Protein AF-A0A0E9N041-F1 (afdb_monomer)

Solvent-accessible surface area (backbone atoms only — not comparable to full-atom values): 20908 Å² total; per-residue (Å²): 133,87,80,78,76,76,79,79,63,70,48,53,26,46,12,67,36,67,54,81,51,30,37,60,26,16,31,49,17,35,56,52,17,44,73,86,64,83,81,37,75,40,21,46,28,44,43,38,31,22,65,88,54,48,63,71,38,22,52,50,15,24,31,75,69,68,44,85,40,62,37,36,38,38,32,21,16,36,26,40,37,37,83,97,43,74,51,65,85,62,62,40,39,31,40,35,40,45,26,23,86,55,76,30,65,46,79,42,73,48,81,57,34,78,99,30,32,33,60,42,16,31,53,48,23,54,54,59,74,68,47,88,48,51,94,86,22,18,35,44,40,37,29,21,24,52,67,31,26,51,77,78,43,77,68,40,68,46,50,56,45,47,22,49,52,16,24,49,78,51,44,95,66,64,58,58,40,39,32,35,23,21,22,34,50,96,72,35,58,50,68,27,33,20,30,39,60,89,49,74,26,56,31,12,36,28,34,35,41,35,10,64,62,36,40,60,49,72,42,60,46,54,58,55,42,77,47,88,64,81,44,35,29,60,36,43,58,61,35,33,35,36,19,36,73,83,33,45,26,47,62,52,51,42,59,73,64,63,74,79,63,77,47,88,82,42,34,70,72,44,30,38,29,36,74,71,57,64,91,88,54,81,94,52,63,46,26,40,39,37,42,36,24,68,40,70,40,82,89,74,28,21,38,30,38,68,50,50,80,58,38,63,71,39,54,32,23,48,36,42,78,55,90,67,69,76,70,50,55,62,46,52,53,52,45,52,56,75,43,63,96,40,52,79,43,37,36,44,33,46,31,24,49,61,56,38,30,96,63,53,76,44,97,58,50,63,69,58,55,53,48,62,71,54,57,89,55,39,44,40,31,39,24,23,66,29,36,30,34,51,40,66,79,41,68,38,56,29,30,67,30,28,41,42,34,40,34,23,45,95

Nearest PDB structures (foldseek):
  8ua6-assembly1_C  TM=6.025E-01  e=1.297E-08  Homo sapiens
  8s7e-assembly1_B  TM=6.551E-01  e=6.608E-08  Homo sapiens
  8s7d-assembly1_D  TM=5.930E-01  e=4.285E-07  Homo sapiens
  5ag3-assembly2_B  TM=3.623E-01  e=2.717E-04  Streptomyces hygroscopicus

Mean predicted aligned error: 4.43 Å

Radius of gyration: 20.75 Å; Cα contacts (8 Å, |Δi|>4): 1081; chains: 1; bounding box: 49×45×74 Å

Sequence (410 aa):
MNSSTVLTTARSGVGVTRSEDSFQAGADIARKAMAGATLSAETLFLLFATPHYKTDQLMAGIRSVTGDWPQFLGCTTVGMVSHGFIDYSGNVAGGAFISSDSKFFTLFSENSIRDREFDSGKSLARQLQEATTPPDAAVLLFYDSIKVTALEGQPELNLATPILEGIFAGLNHWPTMAGIGAWSDMNITNPCAVWAGESIRRHGLAAVTIGGPIRMDTIIMHGTRPIGGYHTITRADRNIVYEIDHQPALDIIHKIMGGTISWEEFPLLVTLGVNNGDKFGDFKEEDYASRLCFAIDREQKSLIMFETDLVEGTEVQLMRRNIDFAYIRPQVEKLLAKAAGRKPLLAFYIDCLGRVSGFSGLPEEESLEVARWLGDIPFFGIMSGVEIANVGEAAKALDWTGVLCLFSEA

InterPro domains:
  IPR013702 FIST domain, N-terminal [PF08495] (43-247)
  IPR013702 FIST domain, N-terminal [SM00897] (41-248)
  IPR019494 FIST, C-domain [PF10442] (249-390)
  IPR019494 FIST, C-domain [SM01204] (249-391)

Structure (mmCIF, N/CA/C/O backbone):
data_AF-A0A0E9N041-F1
#
_entry.id   AF-A0A0E9N041-F1
#
loop_
_atom_site.group_PDB
_atom_site.id
_atom_site.type_symbol
_atom_site.label_atom_id
_atom_site.label_alt_id
_atom_site.label_comp_id
_atom_site.label_asym_id
_atom_site.label_entity_id
_atom_site.label_seq_id
_atom_site.pdbx_PDB_ins_code
_atom_site.Cartn_x
_atom_site.Cartn_y
_atom_site.Cartn_z
_atom_site.occupancy
_atom_site.B_iso_or_equiv
_atom_site.auth_seq_id
_atom_site.auth_comp_id
_atom_site.auth_asym_id
_atom_site.auth_atom_id
_atom_site.pdbx_PDB_model_num
ATOM 1 N N . MET A 1 1 ? -2.440 -20.641 41.617 1.00 36.31 1 MET A N 1
ATOM 2 C CA . MET A 1 1 ? -2.918 -19.267 41.367 1.00 36.31 1 MET A CA 1
ATOM 3 C C . MET A 1 1 ? -3.392 -19.237 39.929 1.00 36.31 1 MET A C 1
ATOM 5 O O . MET A 1 1 ? -2.561 -19.259 39.033 1.00 36.31 1 MET A O 1
ATOM 9 N N . ASN A 1 2 ? -4.706 -19.334 39.716 1.00 34.53 2 ASN A N 1
ATOM 10 C CA . ASN A 1 2 ? -5.292 -19.217 38.384 1.00 34.53 2 ASN A CA 1
ATOM 11 C C . ASN A 1 2 ? -5.144 -17.762 37.946 1.00 34.53 2 ASN A C 1
ATOM 13 O O . ASN A 1 2 ? -5.832 -16.893 38.474 1.00 34.53 2 ASN A O 1
ATOM 17 N N . SER A 1 3 ? -4.218 -17.509 37.022 1.00 38.44 3 SER A N 1
ATOM 18 C CA . SER A 1 3 ? -4.229 -16.296 36.213 1.00 38.44 3 SER A CA 1
ATOM 19 C C . SER A 1 3 ? -5.525 -16.325 35.409 1.00 38.44 3 SER A C 1
ATOM 21 O O . SER A 1 3 ? -5.653 -17.090 34.455 1.00 38.44 3 SER A O 1
ATOM 23 N N . SER A 1 4 ? -6.530 -15.579 35.861 1.00 37.16 4 SER A N 1
ATOM 24 C CA . SER A 1 4 ? -7.685 -15.251 35.042 1.00 37.16 4 SER A CA 1
ATOM 25 C C . SER A 1 4 ? -7.172 -14.396 33.889 1.00 37.16 4 SER A C 1
ATOM 27 O O . SER A 1 4 ? -6.919 -13.204 34.065 1.00 37.16 4 SER A O 1
ATOM 29 N N . THR A 1 5 ? -6.955 -15.012 32.732 1.00 44.25 5 THR A N 1
ATOM 30 C CA . THR A 1 5 ? -6.706 -14.304 31.481 1.00 44.25 5 THR A CA 1
ATOM 31 C C . THR A 1 5 ? -7.932 -13.429 31.242 1.00 44.25 5 THR A C 1
ATOM 33 O O . THR A 1 5 ? -9.016 -13.934 30.953 1.00 44.25 5 THR A O 1
ATOM 36 N N . VAL A 1 6 ? -7.807 -12.123 31.481 1.00 46.12 6 VAL A N 1
ATOM 37 C CA . VAL A 1 6 ? -8.837 -11.164 31.083 1.00 46.12 6 VAL A CA 1
ATOM 38 C C . VAL A 1 6 ? -8.892 -11.260 29.564 1.00 46.12 6 VAL A C 1
ATOM 40 O O . VAL A 1 6 ? -7.924 -10.911 28.897 1.00 46.12 6 VAL A O 1
ATOM 43 N N . LEU A 1 7 ? -9.973 -11.828 29.031 1.00 55.84 7 LEU A N 1
ATOM 44 C CA . LEU A 1 7 ? -10.221 -11.884 27.594 1.00 55.84 7 LEU A CA 1
ATOM 45 C C . LEU A 1 7 ? -10.330 -10.440 27.096 1.00 55.84 7 LEU A C 1
ATOM 47 O O . LEU A 1 7 ? -11.337 -9.775 27.342 1.00 55.84 7 LEU A O 1
ATOM 51 N N . THR A 1 8 ? -9.279 -9.929 26.454 1.00 62.16 8 THR A N 1
ATOM 52 C CA . THR A 1 8 ? -9.340 -8.637 25.771 1.00 62.16 8 THR A CA 1
ATOM 53 C C . THR A 1 8 ? -10.384 -8.747 24.670 1.00 62.16 8 THR A C 1
ATOM 55 O O . THR A 1 8 ? -10.314 -9.648 23.841 1.00 62.16 8 THR A O 1
ATOM 58 N N . THR A 1 9 ? -11.383 -7.866 24.678 1.00 86.12 9 THR A N 1
ATOM 59 C CA . THR A 1 9 ? -12.423 -7.869 23.647 1.00 86.12 9 THR A CA 1
ATOM 60 C C . THR A 1 9 ? -12.074 -6.807 22.619 1.00 86.12 9 THR A C 1
ATOM 62 O O . THR A 1 9 ? -12.213 -5.619 22.903 1.00 86.12 9 THR A O 1
ATOM 65 N N . ALA A 1 10 ? -11.629 -7.216 21.430 1.00 93.38 10 ALA A N 1
ATOM 66 C CA . ALA A 1 10 ? -11.464 -6.292 20.322 1.00 93.38 10 ALA A CA 1
ATOM 67 C C . ALA A 1 10 ? -12.689 -6.322 19.404 1.00 93.38 10 ALA A C 1
ATOM 69 O O . ALA A 1 10 ? -13.429 -7.310 19.289 1.00 93.38 10 ALA A O 1
ATOM 70 N N . ARG A 1 11 ? -12.939 -5.184 18.767 1.00 94.94 11 ARG A N 1
ATOM 71 C CA . ARG A 1 11 ? -14.059 -4.980 17.851 1.00 94.94 11 ARG A CA 1
ATOM 72 C C . ARG A 1 11 ? -13.582 -4.235 16.629 1.00 94.94 11 ARG A C 1
ATOM 74 O O . ARG A 1 11 ? -12.689 -3.397 16.710 1.00 94.94 11 ARG A O 1
ATOM 81 N N . SER A 1 12 ? -14.235 -4.514 15.522 1.00 96.94 12 SER A N 1
ATOM 82 C CA . SER A 1 12 ? -13.952 -3.901 14.240 1.00 96.94 12 SER A CA 1
ATOM 83 C C . SER A 1 12 ? -15.227 -3.821 13.421 1.00 96.94 12 SER A C 1
ATOM 85 O O . SER A 1 12 ? -16.197 -4.541 13.669 1.00 96.94 12 SER A O 1
ATOM 87 N N . GLY A 1 13 ? -15.215 -2.937 12.437 1.00 97.38 13 GLY A N 1
ATOM 88 C CA . GLY A 1 13 ? -16.324 -2.777 11.515 1.00 97.38 13 GLY A CA 1
ATOM 89 C C . GLY A 1 13 ? -15.949 -1.866 10.362 1.00 97.38 13 GLY A C 1
ATOM 90 O O . GLY A 1 13 ? -15.032 -1.054 10.484 1.00 97.38 13 GLY A O 1
ATOM 91 N N . VAL A 1 14 ? -16.651 -2.029 9.242 1.00 98.38 14 VAL A N 1
ATOM 92 C CA . VAL A 1 14 ? -16.357 -1.375 7.962 1.00 98.38 14 VAL A CA 1
ATOM 93 C C . VAL A 1 14 ? -17.534 -0.508 7.535 1.00 98.38 14 VAL A C 1
ATOM 95 O O . VAL A 1 14 ? -18.687 -0.930 7.599 1.00 98.38 14 VAL A O 1
ATOM 98 N N . GLY A 1 15 ? -17.242 0.699 7.059 1.00 98.00 15 GLY A N 1
ATOM 99 C CA . GLY A 1 15 ? -18.232 1.607 6.498 1.00 98.00 15 GLY A CA 1
ATOM 100 C C . GLY A 1 15 ? -17.743 2.209 5.191 1.00 98.00 15 GLY A C 1
ATOM 101 O O . GLY A 1 15 ? -16.621 2.696 5.115 1.00 98.00 15 GLY A O 1
ATOM 102 N N . VAL A 1 16 ? -18.602 2.206 4.173 1.00 97.50 16 VAL A N 1
ATOM 103 C CA . VAL A 1 16 ? -18.349 2.837 2.868 1.00 97.50 16 VAL A CA 1
ATOM 104 C C . VAL A 1 16 ? -19.561 3.654 2.434 1.00 97.50 16 VAL A C 1
ATOM 106 O O . VAL A 1 16 ? -20.711 3.316 2.752 1.00 97.50 16 VAL A O 1
ATOM 109 N N . THR A 1 17 ? -19.333 4.750 1.718 1.00 96.94 17 THR A N 1
ATOM 110 C CA . THR A 1 17 ? -20.391 5.651 1.259 1.00 96.94 17 THR A CA 1
ATOM 111 C C . THR A 1 17 ? -20.071 6.283 -0.091 1.00 96.94 17 THR A C 1
ATOM 113 O O . THR A 1 1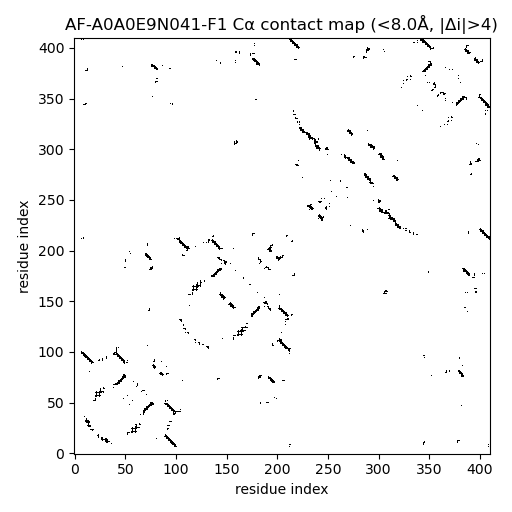7 ? -18.913 6.399 -0.478 1.00 96.94 17 THR A O 1
ATOM 116 N N . ARG A 1 18 ? -21.139 6.704 -0.774 1.00 96.38 18 ARG A N 1
ATOM 117 C CA . ARG A 1 18 ? -21.117 7.531 -1.990 1.00 96.38 18 ARG A CA 1
ATOM 118 C C . ARG A 1 18 ? -21.728 8.917 -1.756 1.00 96.38 18 ARG A C 1
ATOM 120 O O . ARG A 1 18 ? -22.070 9.618 -2.700 1.00 96.38 18 ARG A O 1
ATOM 127 N N . SER A 1 19 ? -21.969 9.280 -0.493 1.00 96.12 19 SER A N 1
ATOM 128 C CA . SER A 1 19 ? -22.522 10.592 -0.143 1.00 96.12 19 SER A CA 1
ATOM 129 C C . SER A 1 19 ? -21.559 11.686 -0.585 1.00 96.12 19 SER A C 1
ATOM 131 O O . SER A 1 19 ? -20.391 11.642 -0.220 1.00 96.12 19 SER A O 1
ATOM 133 N N . GLU A 1 20 ? -22.047 12.675 -1.324 1.00 95.06 20 GLU A N 1
ATOM 134 C CA . GLU A 1 20 ? -21.224 13.787 -1.816 1.00 95.06 20 GLU A CA 1
ATOM 135 C C . GLU A 1 20 ? -20.885 14.798 -0.711 1.00 95.06 20 GLU A C 1
ATOM 137 O O . GLU A 1 20 ? -19.814 15.402 -0.718 1.00 95.06 20 GLU A O 1
ATOM 142 N N . ASP A 1 21 ? -21.774 14.967 0.274 1.00 97.75 21 ASP A N 1
ATOM 143 C CA . ASP A 1 21 ? -21.504 15.828 1.424 1.00 97.75 21 ASP A CA 1
ATOM 144 C C . ASP A 1 21 ? -20.497 15.157 2.365 1.00 97.75 21 ASP A C 1
ATOM 146 O O . ASP A 1 21 ? -20.714 14.031 2.817 1.00 97.75 21 ASP A O 1
ATOM 150 N N . SER A 1 22 ? -19.396 15.853 2.665 1.00 98.25 22 SER A N 1
ATOM 151 C CA . SER A 1 22 ? -18.277 15.287 3.428 1.00 98.25 22 SER A CA 1
ATOM 152 C C . SER A 1 22 ? -18.641 14.987 4.882 1.00 98.25 22 SER A C 1
ATOM 154 O O . SER A 1 22 ? -18.220 13.965 5.417 1.00 98.25 22 SER A O 1
ATOM 156 N N . PHE A 1 23 ? -19.453 15.824 5.529 1.00 98.62 23 PHE A N 1
ATOM 157 C CA . PHE A 1 23 ? -19.867 15.571 6.908 1.00 98.62 23 PHE A CA 1
ATOM 158 C C . PHE A 1 23 ? -20.836 14.385 6.985 1.00 98.62 23 PHE A C 1
ATOM 160 O O . PHE A 1 23 ? -20.644 13.462 7.781 1.00 98.62 23 PHE A O 1
ATOM 167 N N . GLN A 1 24 ? -21.849 14.365 6.119 1.00 98.50 24 GLN A N 1
ATOM 168 C CA . GLN A 1 24 ? -22.803 13.266 6.031 1.00 98.50 24 GLN A CA 1
ATOM 169 C C . GLN A 1 24 ? -22.110 11.959 5.641 1.00 98.50 24 GLN A C 1
ATOM 171 O O . GLN A 1 24 ? -22.419 10.918 6.219 1.00 98.50 24 GLN A O 1
ATOM 176 N N . ALA A 1 25 ? -21.135 12.010 4.730 1.00 98.31 25 ALA A N 1
ATOM 177 C CA . ALA A 1 25 ? -20.320 10.860 4.373 1.00 98.31 25 ALA A CA 1
ATOM 178 C C . ALA A 1 25 ? -19.606 10.282 5.602 1.00 98.31 25 ALA A C 1
ATOM 180 O O . ALA A 1 25 ? -19.707 9.082 5.852 1.00 98.31 25 ALA A O 1
ATOM 181 N N . GLY A 1 26 ? -18.975 11.129 6.420 1.00 98.50 26 GLY A N 1
ATOM 182 C CA . GLY A 1 26 ? -18.342 10.707 7.670 1.00 98.50 26 GLY A CA 1
ATOM 183 C C . GLY A 1 26 ? -19.328 10.044 8.636 1.00 98.50 26 GLY A C 1
ATOM 184 O O . GLY A 1 26 ? -19.066 8.962 9.165 1.00 98.50 26 GLY A O 1
ATOM 185 N N . ALA A 1 27 ? -20.505 10.646 8.819 1.00 98.38 27 ALA A N 1
ATOM 186 C CA . ALA A 1 27 ? -21.542 10.090 9.683 1.00 98.38 27 ALA A CA 1
ATOM 187 C C . ALA A 1 27 ? -22.088 8.747 9.157 1.00 98.38 27 ALA A C 1
ATOM 189 O O . ALA A 1 27 ? -22.338 7.828 9.937 1.00 98.38 27 ALA A O 1
ATOM 190 N N . ASP A 1 28 ? -22.249 8.596 7.842 1.00 98.06 28 ASP A N 1
ATOM 191 C CA . ASP A 1 28 ? -22.705 7.352 7.214 1.00 98.06 28 ASP A CA 1
ATOM 192 C C . ASP A 1 28 ? -21.674 6.231 7.334 1.00 98.06 28 ASP A C 1
ATOM 194 O O . ASP A 1 28 ? -22.046 5.095 7.640 1.00 98.06 28 ASP A O 1
ATOM 198 N N . ILE A 1 29 ? -20.392 6.548 7.129 1.00 98.19 29 ILE A N 1
ATOM 199 C CA . ILE A 1 29 ? -19.277 5.619 7.339 1.00 98.19 29 ILE A CA 1
ATOM 200 C C . ILE A 1 29 ? -19.317 5.105 8.775 1.00 98.19 29 ILE A C 1
ATOM 202 O O . ILE A 1 29 ? -19.350 3.894 8.986 1.00 98.19 29 ILE A O 1
ATOM 206 N N . ALA A 1 30 ? -19.401 6.003 9.757 1.00 98.00 30 ALA A N 1
ATOM 207 C CA . ALA A 1 30 ? -19.446 5.619 11.160 1.00 98.00 30 ALA A CA 1
ATOM 208 C C . ALA A 1 30 ? -20.683 4.778 11.503 1.00 98.00 30 ALA A C 1
ATOM 210 O O . ALA A 1 30 ? -20.542 3.728 12.119 1.00 98.00 30 ALA A O 1
ATOM 211 N N . ARG A 1 31 ? -21.894 5.164 11.076 1.00 97.31 31 ARG A N 1
ATOM 212 C CA . ARG A 1 31 ? -23.116 4.379 11.357 1.00 97.31 31 ARG A CA 1
ATOM 213 C C . ARG A 1 31 ? -23.031 2.958 10.801 1.00 97.31 31 ARG A C 1
ATOM 215 O O . ARG A 1 31 ? -23.412 2.017 11.496 1.00 97.31 31 ARG A O 1
ATOM 222 N N . LYS A 1 32 ? -22.527 2.810 9.571 1.00 97.00 32 LYS A N 1
ATOM 223 C CA . LYS A 1 32 ? -22.344 1.507 8.916 1.00 97.00 32 LYS A CA 1
ATOM 224 C C . LYS A 1 32 ? -21.262 0.679 9.602 1.00 97.00 32 LYS A C 1
ATOM 226 O O . LYS A 1 32 ? -21.523 -0.472 9.928 1.00 97.00 32 LYS A O 1
ATOM 231 N N . ALA A 1 33 ? -20.101 1.279 9.870 1.00 96.75 33 ALA A N 1
ATOM 232 C CA . ALA A 1 33 ? -18.981 0.596 10.506 1.00 96.75 33 ALA A CA 1
ATOM 233 C C . ALA A 1 33 ? -19.340 0.122 11.911 1.00 96.75 33 ALA A C 1
ATOM 235 O O . ALA A 1 33 ? -19.103 -1.029 12.255 1.00 96.75 33 ALA A O 1
ATOM 236 N N . MET A 1 34 ? -19.936 0.999 12.716 1.00 93.94 34 MET A N 1
ATOM 237 C CA . MET A 1 34 ? -20.230 0.720 14.113 1.00 93.94 34 MET A CA 1
ATOM 238 C C . MET A 1 34 ? -21.212 -0.434 14.280 1.00 93.94 34 MET A C 1
ATOM 240 O O . MET A 1 34 ? -21.002 -1.255 15.164 1.00 93.94 34 MET A O 1
ATOM 244 N N . ALA A 1 35 ? -22.289 -0.488 13.488 1.00 86.06 35 ALA A N 1
ATOM 245 C CA . ALA A 1 35 ? -23.328 -1.522 13.591 1.00 86.06 35 ALA A CA 1
ATOM 246 C C . ALA A 1 35 ? -23.791 -1.815 15.046 1.00 86.06 35 ALA A C 1
ATOM 248 O O . ALA A 1 35 ? -24.118 -2.947 15.396 1.00 86.06 35 ALA A O 1
ATOM 249 N N . GLY A 1 36 ? -23.806 -0.792 15.913 1.00 78.00 36 GLY A N 1
ATOM 250 C CA . GLY A 1 36 ? -24.158 -0.911 17.337 1.00 78.00 36 GLY A CA 1
ATOM 251 C C . GLY A 1 36 ? -23.003 -1.246 18.296 1.00 78.00 36 GLY A C 1
ATOM 252 O O . GLY A 1 36 ? -23.242 -1.420 19.489 1.00 78.00 36 GLY A O 1
ATOM 253 N N . ALA A 1 37 ? -21.759 -1.316 17.820 1.00 86.12 37 ALA A N 1
ATOM 254 C CA . ALA A 1 37 ? -20.576 -1.485 18.655 1.00 86.12 37 ALA A CA 1
ATOM 255 C C . ALA A 1 37 ? -20.403 -0.317 19.641 1.00 86.12 37 ALA A C 1
ATOM 257 O O . ALA A 1 37 ? -20.797 0.818 19.388 1.00 86.12 37 ALA A O 1
ATOM 258 N N . THR A 1 38 ? -19.765 -0.590 20.775 1.00 86.38 38 THR A N 1
ATOM 259 C CA . THR A 1 38 ? -19.253 0.450 21.681 1.00 86.38 38 THR A CA 1
ATOM 260 C C . THR A 1 38 ? -17.746 0.542 21.511 1.00 86.38 38 THR A C 1
ATOM 262 O O . THR A 1 38 ? -17.086 -0.502 21.475 1.00 86.38 38 THR A O 1
ATOM 265 N N . LEU A 1 39 ? -17.228 1.764 21.412 1.00 91.62 39 LEU A N 1
ATOM 266 C CA . LEU A 1 39 ? -15.798 2.044 21.308 1.00 91.62 39 LEU A CA 1
ATOM 267 C C . LEU A 1 39 ? -15.169 2.258 22.681 1.00 91.62 39 LEU A C 1
ATOM 269 O O . LEU A 1 39 ? -15.835 2.703 23.618 1.00 91.62 39 LEU A O 1
ATOM 273 N N . SER A 1 40 ? -13.873 1.994 22.759 1.00 91.50 40 SER A N 1
ATOM 274 C CA . SER A 1 40 ? -12.991 2.413 23.843 1.00 91.50 40 SER A CA 1
ATOM 275 C C . SER A 1 40 ? -12.158 3.638 23.433 1.00 91.50 40 SER A C 1
ATOM 277 O O . SER A 1 40 ? -12.138 4.039 22.265 1.00 91.50 40 SER A O 1
ATOM 279 N N . ALA A 1 41 ? -11.404 4.191 24.386 1.00 90.75 41 ALA A N 1
ATOM 280 C CA . ALA A 1 41 ? -10.409 5.230 24.116 1.00 90.75 41 ALA A CA 1
ATOM 281 C C . ALA A 1 41 ? -9.264 4.766 23.197 1.00 90.75 41 ALA A C 1
ATOM 283 O O . ALA A 1 41 ? -8.626 5.580 22.538 1.00 90.75 41 ALA A O 1
ATOM 284 N N . GLU A 1 42 ? -9.024 3.459 23.128 1.00 95.38 42 GLU A N 1
ATOM 285 C CA . GLU A 1 42 ? -8.031 2.852 22.248 1.00 95.38 42 GLU A CA 1
ATOM 286 C C . GLU A 1 42 ? -8.740 2.399 20.968 1.00 95.38 42 GLU A C 1
ATOM 288 O O . GLU A 1 42 ? -9.013 1.215 20.762 1.00 95.38 42 GLU A O 1
ATOM 293 N N . THR A 1 43 ? -9.083 3.376 20.124 1.00 97.56 43 THR A N 1
ATOM 294 C CA . THR A 1 43 ? -9.723 3.154 18.822 1.00 97.56 43 THR A CA 1
ATOM 295 C C . THR A 1 43 ? -8.901 3.782 17.699 1.00 97.56 43 THR A C 1
ATOM 297 O O . THR A 1 43 ? -8.721 4.999 17.656 1.00 97.56 43 THR A O 1
ATOM 300 N N . LEU A 1 44 ? -8.453 2.951 16.757 1.00 98.44 44 LEU A N 1
ATOM 301 C CA . LEU A 1 44 ? -7.837 3.374 15.499 1.00 98.44 44 LEU A CA 1
ATOM 302 C C . LEU A 1 44 ? -8.886 3.312 14.388 1.00 98.44 44 LEU A C 1
ATOM 304 O O . LEU A 1 44 ? -9.532 2.280 14.217 1.00 98.44 44 LEU A O 1
ATOM 308 N N . PHE A 1 45 ? -9.027 4.386 13.615 1.00 98.56 45 PHE A N 1
ATOM 309 C CA . PHE A 1 45 ? -9.886 4.441 12.435 1.00 98.56 45 PHE A CA 1
ATOM 310 C C . PHE A 1 45 ? -9.030 4.621 11.180 1.00 98.56 45 PHE A C 1
ATOM 312 O O . PHE A 1 45 ? -8.428 5.675 10.967 1.00 98.56 45 PHE A O 1
ATOM 319 N N . LEU A 1 46 ? -8.992 3.591 10.340 1.00 98.75 46 LEU A N 1
ATOM 320 C CA . LEU A 1 46 ? -8.403 3.643 9.009 1.00 98.75 46 LEU A CA 1
ATOM 321 C C . LEU A 1 46 ? -9.422 4.301 8.076 1.00 98.75 46 LEU A C 1
ATOM 323 O O . LEU A 1 46 ? -10.446 3.694 7.783 1.00 98.75 46 LEU A O 1
ATOM 327 N N . LEU A 1 47 ? -9.187 5.548 7.671 1.00 98.69 47 LEU A N 1
ATOM 328 C CA . LEU A 1 47 ? -10.124 6.366 6.892 1.00 98.69 47 LEU A CA 1
ATOM 329 C C . LEU A 1 47 ? -9.518 6.694 5.532 1.00 98.69 47 LEU A C 1
ATOM 331 O O . LEU A 1 47 ? -8.401 7.178 5.482 1.00 98.69 47 LEU A O 1
ATOM 335 N N . PHE A 1 48 ? -10.254 6.509 4.444 1.00 98.62 48 PHE A N 1
ATOM 336 C CA . PHE A 1 48 ? -9.798 6.795 3.085 1.00 98.62 48 PHE A CA 1
ATOM 337 C C . PHE A 1 48 ? -10.887 7.517 2.303 1.00 98.62 48 PHE A C 1
ATOM 339 O O . PHE A 1 48 ? -12.081 7.323 2.551 1.00 98.62 48 PHE A O 1
ATOM 346 N N . ALA A 1 49 ? -10.474 8.378 1.379 1.00 97.94 49 ALA A N 1
ATOM 347 C CA . ALA A 1 49 ? -11.402 9.171 0.590 1.00 97.94 49 ALA A CA 1
ATOM 348 C C . ALA A 1 49 ? -10.798 9.594 -0.748 1.00 97.94 49 ALA A C 1
ATOM 350 O O . ALA A 1 49 ? -9.597 9.859 -0.843 1.00 97.94 49 ALA A O 1
ATOM 351 N N . THR A 1 50 ? -11.655 9.721 -1.757 1.00 96.88 50 THR A N 1
ATOM 352 C CA . THR A 1 50 ? -11.308 10.367 -3.026 1.00 96.88 50 THR A CA 1
ATOM 353 C C . THR A 1 50 ? -11.040 11.867 -2.850 1.00 96.88 50 THR A C 1
ATOM 355 O O . THR A 1 50 ? -11.572 12.474 -1.915 1.00 96.88 50 THR A O 1
ATOM 358 N N . PRO A 1 51 ? -10.269 12.509 -3.752 1.00 93.56 51 PRO A N 1
ATOM 359 C CA . PRO A 1 51 ? -9.786 13.889 -3.582 1.00 93.56 51 PRO A CA 1
ATOM 360 C C . PRO A 1 51 ? -10.848 14.973 -3.325 1.00 93.56 51 PRO A C 1
ATOM 362 O O . PRO A 1 51 ? -10.526 16.035 -2.802 1.00 93.56 51 PRO A O 1
ATOM 365 N N . HIS A 1 52 ? -12.110 14.740 -3.694 1.00 90.81 52 HIS A N 1
ATOM 366 C CA . HIS A 1 52 ? -13.189 15.726 -3.562 1.00 90.81 52 HIS A CA 1
ATOM 367 C C . HIS A 1 52 ? -13.686 15.937 -2.126 1.00 90.81 52 HIS A C 1
ATOM 369 O O . HIS A 1 52 ? -14.355 16.936 -1.847 1.00 90.81 52 HIS A O 1
ATOM 375 N N . TYR A 1 53 ? -13.376 15.019 -1.210 1.00 96.25 53 TYR A N 1
ATOM 376 C CA . TYR A 1 53 ? -13.815 15.130 0.172 1.00 96.25 53 TYR A CA 1
ATOM 377 C C . TYR A 1 53 ? -12.969 16.109 0.980 1.00 96.25 53 TYR A C 1
ATOM 379 O O . TYR A 1 53 ? -11.743 16.148 0.894 1.00 96.25 53 TYR A O 1
ATOM 387 N N . LYS A 1 54 ? -13.639 16.845 1.866 1.00 96.81 54 LYS A N 1
ATOM 388 C CA . LYS A 1 54 ? -12.987 17.604 2.932 1.00 96.81 54 LYS A CA 1
ATOM 389 C C . LYS A 1 54 ? -12.751 16.674 4.118 1.00 96.81 54 LYS A C 1
ATOM 391 O O . LYS A 1 54 ? -13.689 16.329 4.839 1.00 96.81 54 LYS A O 1
ATOM 396 N N . THR A 1 55 ? -11.510 16.225 4.296 1.00 97.06 55 THR A N 1
ATOM 397 C CA . THR A 1 55 ? -11.158 15.210 5.303 1.00 97.06 55 THR A CA 1
ATOM 398 C C . THR A 1 55 ? -11.481 15.644 6.735 1.00 97.06 55 THR A C 1
ATOM 400 O O . THR A 1 55 ? -11.940 14.829 7.530 1.00 97.06 55 THR A O 1
ATOM 403 N N . ASP A 1 56 ? -11.325 16.925 7.065 1.00 97.88 56 ASP A N 1
ATOM 404 C CA . ASP A 1 56 ? -11.726 17.492 8.358 1.00 97.88 56 ASP A CA 1
ATOM 405 C C . ASP A 1 56 ? -13.234 17.329 8.616 1.00 97.88 56 ASP A C 1
ATOM 407 O O . ASP A 1 56 ? -13.650 16.952 9.713 1.00 97.88 56 ASP A O 1
ATOM 411 N N . GLN A 1 57 ? -14.061 17.524 7.585 1.00 98.31 57 GLN A N 1
ATOM 412 C CA . GLN A 1 57 ? -15.506 17.315 7.670 1.00 98.31 57 GLN A CA 1
ATOM 413 C C . GLN A 1 57 ? -15.877 15.831 7.750 1.00 98.31 57 GLN A C 1
ATOM 415 O O . GLN A 1 57 ? -16.785 15.490 8.507 1.00 98.31 57 GLN A O 1
ATOM 420 N N . LEU A 1 58 ? -15.163 14.945 7.043 1.00 98.12 58 LEU A N 1
ATOM 421 C CA . LEU A 1 58 ? -15.322 13.492 7.195 1.00 98.12 58 LEU A CA 1
ATOM 422 C C . LEU A 1 58 ? -15.044 13.055 8.640 1.00 98.12 58 LEU A C 1
ATOM 424 O O . LEU A 1 58 ? -15.861 12.362 9.246 1.00 98.12 58 LEU A O 1
ATOM 428 N N . MET A 1 59 ? -13.920 13.496 9.214 1.00 98.50 59 MET A N 1
ATOM 429 C CA . MET A 1 59 ? -13.550 13.194 10.601 1.00 98.50 59 MET A CA 1
ATOM 430 C C . MET A 1 59 ? -14.586 13.741 11.592 1.00 98.50 59 MET A C 1
ATOM 432 O O . MET A 1 59 ? -14.992 13.027 12.510 1.00 98.50 59 MET A O 1
ATOM 436 N N . ALA A 1 60 ? -15.071 14.971 11.386 1.00 98.44 60 ALA A N 1
ATOM 437 C CA . ALA A 1 60 ? -16.138 15.556 12.201 1.00 98.44 60 ALA A CA 1
ATOM 438 C C . ALA A 1 60 ? -17.455 14.766 12.091 1.00 98.44 60 ALA A C 1
ATOM 440 O O . ALA A 1 60 ? -18.123 14.524 13.098 1.00 98.44 60 ALA A O 1
ATOM 441 N N . GLY A 1 61 ? -17.805 14.313 10.885 1.00 98.44 61 GLY A N 1
ATOM 442 C CA . GLY A 1 61 ? -18.956 13.451 10.637 1.00 98.44 61 GLY A CA 1
ATOM 443 C C . GLY A 1 61 ? -18.857 12.125 11.389 1.00 98.44 61 GLY A C 1
ATOM 444 O O . GLY A 1 61 ? -19.816 11.720 12.045 1.00 98.44 61 GLY A O 1
ATOM 445 N N . ILE A 1 62 ? -17.684 11.485 11.373 1.00 98.31 62 ILE A N 1
ATOM 446 C CA . ILE A 1 62 ? -17.428 10.252 12.131 1.00 98.31 62 ILE A CA 1
ATOM 447 C C . ILE A 1 62 ? -17.588 10.507 13.633 1.00 98.31 62 ILE A C 1
ATOM 449 O O . ILE A 1 62 ? -18.377 9.824 14.290 1.00 98.31 62 ILE A O 1
ATOM 453 N N . ARG A 1 63 ? -16.927 11.546 14.159 1.00 97.56 63 ARG A N 1
ATOM 454 C CA . ARG A 1 63 ? -16.992 11.926 15.580 1.00 97.56 63 ARG A CA 1
ATOM 455 C C . ARG A 1 63 ? -18.410 12.250 16.051 1.00 97.56 63 ARG A C 1
ATOM 457 O O . ARG A 1 63 ? -18.746 11.951 17.193 1.00 97.56 63 ARG A O 1
ATOM 464 N N . SER A 1 64 ? -19.281 12.759 15.174 1.00 97.75 64 SER A N 1
ATOM 465 C CA . SER A 1 64 ? -20.698 12.990 15.503 1.00 97.75 64 SER A CA 1
ATOM 466 C C . SER A 1 64 ? -21.467 11.712 15.880 1.00 97.75 64 SER A C 1
ATOM 468 O O . SER A 1 64 ? -22.499 11.788 16.545 1.00 97.75 64 SER A O 1
ATOM 470 N N . VAL A 1 65 ? -20.965 10.540 15.473 1.00 96.81 65 VAL A N 1
ATOM 471 C CA . VAL A 1 65 ? -21.548 9.220 15.756 1.00 96.81 65 VAL A CA 1
ATOM 472 C C . VAL A 1 65 ? -20.741 8.468 16.818 1.00 96.81 65 VAL A C 1
ATOM 474 O O . VAL A 1 65 ? -21.321 7.774 17.649 1.00 96.81 65 VAL A O 1
ATOM 477 N N . THR A 1 66 ? -19.413 8.590 16.798 1.00 95.44 66 THR A N 1
ATOM 478 C CA . THR A 1 66 ? -18.499 7.794 17.636 1.00 95.44 66 THR A CA 1
ATOM 479 C C . THR A 1 66 ? -18.055 8.485 18.924 1.00 95.44 66 THR A C 1
ATOM 481 O O . THR A 1 66 ? -17.461 7.837 19.787 1.00 95.44 66 THR A O 1
ATOM 484 N N . GLY A 1 67 ? -18.285 9.795 19.046 1.00 94.38 67 GLY A N 1
ATOM 485 C CA . GLY A 1 67 ? -17.546 10.651 19.974 1.00 94.38 67 GLY A CA 1
ATOM 486 C C . GLY A 1 67 ? -16.087 10.844 19.539 1.00 94.38 67 GLY A C 1
ATOM 487 O O . GLY A 1 67 ? -15.677 10.378 18.472 1.00 94.38 67 GLY A O 1
ATOM 488 N N . ASP A 1 68 ? -15.296 11.500 20.389 1.00 93.19 68 ASP A N 1
ATOM 489 C CA . ASP A 1 68 ? -13.910 11.908 20.094 1.00 93.19 68 ASP A CA 1
ATOM 490 C C . ASP A 1 68 ? -12.857 10.805 20.308 1.00 93.19 68 ASP A C 1
ATOM 492 O O . ASP A 1 68 ? -11.659 11.063 20.221 1.00 93.19 68 ASP A O 1
ATOM 496 N N . TRP A 1 69 ? -13.281 9.571 20.590 1.00 90.00 69 TRP A N 1
ATOM 497 C CA . TRP A 1 69 ? -12.374 8.453 20.862 1.00 90.00 69 TRP A CA 1
ATOM 498 C C . TRP A 1 69 ? -11.477 8.031 19.691 1.00 90.00 69 TRP A C 1
ATOM 500 O O . TRP A 1 69 ? -10.319 7.698 19.946 1.00 90.00 69 TRP A O 1
ATOM 510 N N . PRO A 1 70 ? -11.951 7.991 18.428 1.00 95.44 70 PRO A N 1
ATOM 511 C CA . PRO A 1 70 ? -11.117 7.501 17.341 1.00 95.44 70 PRO A CA 1
ATOM 512 C C . PRO A 1 70 ? -9.944 8.432 17.029 1.00 95.44 70 PRO A C 1
ATOM 514 O O . PRO A 1 70 ? -10.121 9.635 16.817 1.00 95.44 70 PRO A O 1
ATOM 517 N N . GLN A 1 71 ? -8.759 7.842 16.893 1.00 98.00 71 GLN A N 1
ATOM 518 C CA . GLN A 1 71 ? -7.643 8.462 16.188 1.00 98.00 71 GLN A CA 1
ATOM 519 C C . GLN A 1 71 ? -7.609 7.965 14.745 1.00 98.00 71 GLN A C 1
ATOM 521 O O . GLN A 1 71 ? -7.828 6.782 14.483 1.00 98.00 71 GLN A O 1
ATOM 526 N N . PHE A 1 72 ? -7.334 8.864 13.803 1.00 98.50 72 PHE A N 1
ATOM 527 C CA . PHE A 1 72 ? -7.396 8.555 12.379 1.00 98.50 72 PHE A CA 1
ATOM 528 C C . PHE A 1 72 ? -6.017 8.248 11.804 1.00 98.50 72 PHE A C 1
ATOM 530 O O . PHE A 1 72 ? -5.044 8.924 12.125 1.00 98.50 72 PHE A O 1
ATOM 537 N N . LEU A 1 73 ? -5.953 7.280 10.900 1.00 98.75 73 LEU A N 1
ATOM 538 C CA . LEU A 1 73 ? -4.856 7.122 9.953 1.00 98.75 73 LEU A CA 1
ATOM 539 C C . LEU A 1 73 ? -5.458 6.942 8.564 1.00 98.75 73 LEU A C 1
ATOM 541 O O . LEU A 1 73 ? -6.467 6.255 8.412 1.00 98.75 73 LEU A O 1
ATOM 545 N N . GLY A 1 74 ? -4.847 7.528 7.545 1.00 98.50 74 GLY A N 1
ATOM 546 C CA . GLY A 1 74 ? -5.326 7.322 6.192 1.00 98.50 74 GLY A CA 1
ATOM 547 C C . GLY A 1 74 ? -4.704 8.221 5.155 1.00 98.50 74 GLY A C 1
ATOM 548 O O . GLY A 1 74 ? -3.770 8.971 5.438 1.00 98.50 74 GLY A O 1
ATOM 549 N N . CYS A 1 75 ? -5.216 8.116 3.938 1.00 98.44 75 CYS A N 1
ATOM 550 C CA . CYS A 1 75 ? -4.765 8.930 2.827 1.00 98.44 75 CYS A CA 1
ATOM 551 C C . CYS A 1 75 ? -5.801 9.001 1.703 1.00 98.44 75 CYS A C 1
ATOM 553 O O . CYS A 1 75 ? -6.820 8.301 1.704 1.00 98.44 75 CYS A O 1
ATOM 555 N N . THR A 1 76 ? -5.525 9.879 0.744 1.00 98.19 76 THR A N 1
ATOM 556 C CA . THR A 1 76 ? -6.239 9.939 -0.528 1.00 98.19 76 THR A CA 1
ATOM 557 C C . THR A 1 76 ? -6.120 8.611 -1.280 1.00 98.19 76 THR A C 1
ATOM 559 O O . THR A 1 76 ? -5.042 8.022 -1.353 1.00 98.19 76 THR A O 1
ATOM 562 N N . THR A 1 77 ? -7.232 8.157 -1.852 1.00 97.50 77 THR A N 1
ATOM 563 C CA . THR A 1 77 ? -7.305 6.969 -2.712 1.00 97.50 77 THR A CA 1
ATOM 564 C C . THR A 1 77 ? -8.159 7.265 -3.941 1.00 97.50 77 THR A C 1
ATOM 566 O O . THR A 1 77 ? -8.982 8.177 -3.911 1.00 97.50 77 THR A O 1
ATOM 569 N N . VAL A 1 78 ? -8.003 6.486 -5.011 1.00 95.12 78 VAL A N 1
ATOM 570 C CA . VAL A 1 78 ? -8.836 6.615 -6.221 1.00 95.12 78 VAL A CA 1
ATOM 571 C C . VAL A 1 78 ? -10.178 5.905 -6.075 1.00 95.12 78 VAL A C 1
ATOM 573 O O . VAL A 1 78 ? -11.170 6.288 -6.691 1.00 95.12 78 VAL A O 1
ATOM 576 N N . GLY A 1 79 ? -10.220 4.855 -5.262 1.00 95.50 79 GLY A N 1
ATOM 577 C CA . GLY A 1 79 ? -11.364 3.970 -5.190 1.00 95.50 79 GLY A CA 1
ATOM 578 C C . GLY A 1 79 ? -11.328 3.081 -3.967 1.00 95.50 79 GLY A C 1
ATOM 579 O O . GLY A 1 79 ? -10.347 3.043 -3.225 1.00 95.50 79 GLY A O 1
ATOM 580 N N . MET A 1 80 ? -12.431 2.378 -3.748 1.00 96.38 80 MET A N 1
ATOM 581 C CA . MET A 1 80 ? -12.587 1.473 -2.623 1.00 96.38 80 MET A CA 1
ATOM 582 C C . MET A 1 80 ? -13.377 0.234 -3.010 1.00 96.38 80 MET A C 1
ATOM 584 O O . MET A 1 80 ? -14.233 0.256 -3.895 1.00 96.38 80 MET A O 1
ATOM 588 N N . VAL A 1 81 ? -13.135 -0.835 -2.264 1.00 96.81 81 VAL A N 1
ATOM 589 C CA . VAL A 1 81 ? -13.830 -2.114 -2.374 1.00 96.81 81 VAL A CA 1
ATOM 590 C C . VAL A 1 81 ? -14.204 -2.617 -0.983 1.00 96.81 81 VAL A C 1
ATOM 592 O O . VAL A 1 81 ? -13.516 -2.358 -0.003 1.00 96.81 81 VAL A O 1
ATOM 595 N N . SER A 1 82 ? -15.332 -3.301 -0.868 1.00 97.06 82 SER A N 1
ATOM 596 C CA . SER A 1 82 ? -15.789 -3.996 0.334 1.00 97.06 82 SER A CA 1
ATOM 597 C C . SER A 1 82 ? -16.754 -5.111 -0.088 1.00 97.06 82 SER A C 1
ATOM 599 O O . SER A 1 82 ? -17.014 -5.308 -1.277 1.00 97.06 82 SER A O 1
ATOM 601 N N . HIS A 1 83 ? -17.307 -5.857 0.865 1.00 95.12 83 HIS A N 1
ATOM 602 C CA . HIS A 1 83 ? -18.296 -6.895 0.572 1.00 95.12 83 HIS A CA 1
ATOM 603 C C . HIS A 1 83 ? -19.503 -6.310 -0.171 1.00 95.12 83 HIS A C 1
ATOM 605 O O . HIS A 1 83 ? -20.232 -5.474 0.361 1.00 95.12 83 HIS A O 1
ATOM 611 N N . GLY A 1 84 ? -19.699 -6.739 -1.422 1.00 90.25 84 GLY A N 1
ATOM 612 C CA . GLY A 1 84 ? -20.785 -6.259 -2.284 1.00 90.25 84 GLY A CA 1
ATOM 613 C C . GLY A 1 84 ? -20.667 -4.791 -2.717 1.00 90.25 84 GLY A C 1
ATOM 614 O O . GLY A 1 84 ? -21.657 -4.210 -3.163 1.00 90.25 84 GLY A O 1
ATOM 615 N N . PHE A 1 85 ? -19.489 -4.177 -2.584 1.00 93.81 85 PHE A N 1
ATOM 616 C CA . PHE A 1 85 ? -19.252 -2.779 -2.933 1.00 93.81 85 PHE A CA 1
ATOM 617 C C . PHE A 1 85 ? -17.923 -2.620 -3.669 1.00 93.81 85 PHE A C 1
ATOM 619 O O . PHE A 1 85 ? -16.892 -3.072 -3.188 1.00 93.81 85 PHE A O 1
ATOM 626 N N . ILE A 1 86 ? -17.931 -1.910 -4.793 1.00 93.94 86 ILE A N 1
ATOM 627 C CA . ILE A 1 86 ? -16.726 -1.400 -5.447 1.00 93.94 86 ILE A CA 1
ATOM 628 C C . ILE A 1 86 ? -17.061 -0.079 -6.136 1.00 93.94 86 ILE A C 1
ATOM 630 O O . ILE A 1 86 ? -18.149 0.070 -6.703 1.00 93.94 86 ILE A O 1
ATOM 634 N N . ASP A 1 87 ? -16.166 0.898 -6.029 1.00 93.44 87 ASP A N 1
ATOM 635 C CA . ASP A 1 87 ? -16.259 2.155 -6.764 1.00 93.44 87 ASP A CA 1
ATOM 636 C C . ASP A 1 87 ? -14.885 2.810 -6.908 1.00 93.44 87 ASP A C 1
ATOM 638 O O . ASP A 1 87 ? -14.137 2.911 -5.940 1.00 93.44 87 ASP A O 1
ATOM 642 N N . TYR A 1 88 ? -14.584 3.273 -8.113 1.00 91.19 88 TYR A N 1
ATOM 643 C CA . TYR A 1 88 ? -13.403 4.066 -8.472 1.00 91.19 88 TYR A CA 1
ATOM 644 C C . TYR A 1 88 ? -13.762 5.127 -9.532 1.00 91.19 88 TYR A C 1
ATOM 646 O O . TYR A 1 88 ? -12.907 5.613 -10.267 1.00 91.19 88 TYR A O 1
ATOM 654 N N . SER A 1 89 ? -15.056 5.442 -9.662 1.00 83.31 89 SER A N 1
ATOM 655 C CA . SER A 1 89 ? -15.618 6.267 -10.740 1.00 83.31 89 SER A CA 1
ATOM 656 C C . SER A 1 89 ? -16.126 7.636 -10.280 1.00 83.31 89 SER A C 1
ATOM 658 O O . SER A 1 89 ? -16.506 8.461 -11.110 1.00 83.31 89 SER A O 1
ATOM 660 N N . GLY A 1 90 ? -16.145 7.895 -8.971 1.00 82.88 90 GLY A N 1
ATOM 661 C CA . GLY A 1 90 ? -16.708 9.117 -8.408 1.00 82.88 90 GLY A CA 1
ATOM 662 C C . GLY A 1 90 ? -16.375 9.312 -6.933 1.00 82.88 90 GLY A C 1
ATOM 663 O O . GLY A 1 90 ? -15.336 8.872 -6.453 1.00 82.88 90 GLY A O 1
ATOM 664 N N . ASN A 1 91 ? -17.268 9.990 -6.210 1.00 90.44 91 ASN A N 1
ATOM 665 C CA . ASN A 1 91 ? -17.086 10.291 -4.793 1.00 90.44 91 ASN A CA 1
ATOM 666 C C . ASN A 1 91 ? -17.261 9.027 -3.948 1.00 90.44 91 ASN A C 1
ATOM 668 O O . ASN A 1 91 ? -18.386 8.574 -3.725 1.00 90.44 91 ASN A O 1
ATOM 672 N N . VAL A 1 92 ? -16.149 8.481 -3.459 1.00 96.19 92 VAL A N 1
ATOM 673 C CA . VAL A 1 92 ? -16.157 7.385 -2.493 1.00 96.19 92 VAL A CA 1
ATOM 674 C C . VAL A 1 92 ? -15.289 7.709 -1.283 1.00 96.19 92 VAL A C 1
ATOM 676 O O . VAL A 1 92 ? -14.159 8.187 -1.389 1.00 96.19 92 VAL A O 1
ATOM 679 N N . ALA A 1 93 ? -15.851 7.455 -0.108 1.00 97.94 93 ALA A N 1
ATOM 680 C CA . ALA A 1 93 ? -15.139 7.506 1.154 1.00 97.94 93 ALA A CA 1
ATOM 681 C C . ALA A 1 93 ? -15.545 6.315 2.015 1.00 97.94 93 ALA A C 1
ATOM 683 O O . ALA A 1 93 ? -16.662 5.788 1.923 1.00 97.94 93 ALA A O 1
ATOM 684 N N . GLY A 1 94 ? -14.639 5.889 2.877 1.00 98.06 94 GLY A N 1
ATOM 685 C CA . GLY A 1 94 ? -14.865 4.716 3.691 1.00 98.06 94 GLY A CA 1
ATOM 686 C C . GLY A 1 94 ? -13.667 4.343 4.525 1.00 98.06 94 GLY A C 1
ATOM 687 O O . GLY A 1 94 ? -12.661 5.047 4.577 1.00 98.06 94 GLY A O 1
ATOM 688 N N . GLY A 1 95 ? -13.788 3.217 5.204 1.00 97.06 95 GLY A N 1
ATOM 689 C CA . GLY A 1 95 ? -12.757 2.770 6.108 1.00 97.06 95 GLY A CA 1
ATOM 690 C C . GLY A 1 95 ? -13.268 1.789 7.137 1.00 97.06 95 GLY A C 1
ATOM 691 O O . GLY A 1 95 ? -14.383 1.268 7.039 1.00 97.06 95 GLY A O 1
ATOM 692 N N . ALA A 1 96 ? -12.443 1.570 8.147 1.00 98.19 96 ALA A N 1
ATOM 693 C CA . ALA A 1 96 ? -12.742 0.654 9.225 1.00 98.19 96 ALA A CA 1
ATOM 694 C C . ALA A 1 96 ? -12.141 1.122 10.541 1.00 98.19 96 ALA A C 1
ATOM 696 O O . ALA A 1 96 ? -11.107 1.789 10.556 1.00 98.19 96 ALA A O 1
ATOM 697 N N . PHE A 1 97 ? -12.754 0.714 11.647 1.00 98.06 97 PHE A N 1
ATOM 698 C CA . PHE A 1 97 ? -12.154 0.882 12.966 1.00 98.06 97 PHE A CA 1
ATOM 699 C C . PHE A 1 97 ? -11.656 -0.449 13.527 1.00 98.06 97 PHE A C 1
ATOM 701 O O . PHE A 1 97 ? -12.185 -1.513 13.201 1.00 98.06 97 PHE A O 1
ATOM 708 N N . ILE A 1 98 ? -10.671 -0.362 14.417 1.00 97.94 98 ILE A N 1
ATOM 709 C CA . ILE A 1 98 ? -10.319 -1.397 15.389 1.00 97.94 98 ILE A CA 1
ATOM 710 C C . ILE A 1 98 ? -10.340 -0.730 16.765 1.00 97.94 98 ILE A C 1
ATOM 712 O O . ILE A 1 98 ? -9.725 0.318 16.957 1.00 97.94 98 ILE A O 1
ATOM 716 N N . SER A 1 99 ? -11.062 -1.320 17.712 1.00 97.00 99 SER A N 1
ATOM 717 C CA . SER A 1 99 ? -11.207 -0.834 19.085 1.00 97.00 99 SER A CA 1
ATOM 718 C C . SER A 1 99 ? -10.885 -1.954 20.068 1.00 97.00 99 SER A C 1
ATOM 720 O O . SER A 1 99 ? -11.282 -3.097 19.839 1.00 97.00 99 SER A O 1
ATOM 722 N N . SER A 1 100 ? -10.161 -1.642 21.139 1.00 95.25 100 SER A N 1
ATOM 723 C CA . SER A 1 100 ? -9.695 -2.608 22.145 1.00 95.25 100 SER A CA 1
ATOM 724 C C . SER A 1 100 ? -9.728 -1.982 23.536 1.00 95.25 100 SER A C 1
ATOM 726 O O . SER A 1 100 ? -9.490 -0.792 23.682 1.00 95.25 100 SER A O 1
ATOM 728 N N . ASP A 1 101 ? -9.953 -2.757 24.592 1.00 93.19 101 ASP A N 1
ATOM 729 C CA . ASP A 1 101 ? -9.887 -2.241 25.973 1.00 93.19 101 ASP A CA 1
ATOM 730 C C . ASP A 1 101 ? -8.444 -1.992 26.461 1.00 93.19 101 ASP A C 1
ATOM 732 O O . ASP A 1 101 ? -8.211 -1.574 27.594 1.00 93.19 101 ASP A O 1
ATOM 736 N N . SER A 1 102 ? -7.445 -2.292 25.631 1.00 93.50 102 SER A N 1
ATOM 737 C CA . SER A 1 102 ? -6.021 -2.131 25.929 1.00 93.50 102 SER A CA 1
ATOM 738 C C . SER A 1 102 ? -5.284 -1.498 24.758 1.00 93.50 102 SER A C 1
ATOM 740 O O . SER A 1 102 ? -5.617 -1.760 23.598 1.00 93.50 102 SER A O 1
ATOM 742 N N . LYS A 1 103 ? -4.254 -0.703 25.077 1.00 94.62 103 LYS A N 1
ATOM 743 C CA . LYS A 1 103 ? -3.430 -0.012 24.085 1.00 94.62 103 LYS A CA 1
ATOM 744 C C . LYS A 1 103 ? -2.819 -0.999 23.103 1.00 94.62 103 LYS A C 1
ATOM 746 O O . LYS A 1 103 ? -2.199 -1.979 23.514 1.00 94.62 103 LYS A O 1
ATOM 751 N N . PHE A 1 104 ? -2.977 -0.707 21.816 1.00 96.75 104 PHE A N 1
ATOM 752 C CA . PHE A 1 104 ? -2.455 -1.556 20.747 1.00 96.75 104 PHE A CA 1
ATOM 753 C C . PHE A 1 104 ? -1.752 -0.794 19.626 1.00 96.75 104 PHE A C 1
ATOM 755 O O . PHE A 1 104 ? -1.172 -1.423 18.745 1.00 96.75 104 PHE A O 1
ATOM 762 N N . PHE A 1 105 ? -1.782 0.542 19.641 1.00 97.50 105 PHE A N 1
ATOM 763 C CA . PHE A 1 105 ? -1.183 1.329 18.573 1.00 97.50 105 PHE A CA 1
ATOM 764 C C . PHE A 1 105 ? -0.475 2.600 19.044 1.00 97.50 105 PHE A C 1
ATOM 766 O O . PHE A 1 105 ? -0.664 3.079 20.164 1.00 97.50 105 PHE A O 1
ATOM 773 N N . THR A 1 106 ? 0.394 3.139 18.189 1.00 97.56 106 THR A N 1
ATOM 774 C CA . THR A 1 106 ? 0.984 4.482 18.317 1.00 97.56 106 THR A CA 1
ATOM 775 C C . THR A 1 106 ? 1.079 5.106 16.924 1.00 97.56 106 THR A C 1
ATOM 777 O O . THR A 1 106 ? 1.522 4.435 15.997 1.00 97.56 106 THR A O 1
ATOM 780 N N . LEU A 1 107 ? 0.623 6.354 16.769 1.00 97.31 107 LEU A N 1
ATOM 781 C CA . LEU A 1 107 ? 0.646 7.092 15.500 1.00 97.31 107 LEU A CA 1
ATOM 782 C C . LEU A 1 107 ? 1.894 7.968 15.382 1.00 97.31 107 LEU A C 1
ATOM 784 O O . LEU A 1 107 ? 2.335 8.563 16.364 1.00 97.31 107 LEU A O 1
ATOM 788 N N . PHE A 1 108 ? 2.391 8.092 14.157 1.00 96.44 108 PHE A N 1
ATOM 789 C CA . PHE A 1 108 ? 3.567 8.874 13.792 1.00 96.44 108 PHE A CA 1
ATOM 790 C C . PHE A 1 108 ? 3.280 9.685 12.537 1.00 96.44 108 PHE A C 1
ATOM 792 O O . PHE A 1 108 ? 2.511 9.260 11.671 1.00 96.44 108 PHE A O 1
ATOM 799 N N . SER A 1 109 ? 3.920 10.844 12.415 1.00 95.44 109 SER A N 1
ATOM 800 C CA . SER A 1 109 ? 3.823 11.655 11.204 1.00 95.44 109 SER A CA 1
ATOM 801 C C . SER A 1 109 ? 5.057 12.518 10.992 1.00 95.44 109 SER A C 1
ATOM 803 O O . SER A 1 109 ? 5.629 13.031 11.953 1.00 95.44 109 SER A O 1
ATOM 805 N N . GLU A 1 110 ? 5.403 12.737 9.729 1.00 92.75 110 GLU A N 1
ATOM 806 C CA . GLU A 1 110 ? 6.382 13.718 9.273 1.00 92.75 110 GLU A CA 1
ATOM 807 C C . GLU A 1 110 ? 5.695 14.812 8.453 1.00 92.75 110 GLU A C 1
ATOM 809 O O . GLU A 1 110 ? 4.723 14.578 7.729 1.00 92.75 110 GLU A O 1
ATOM 814 N N . ASN A 1 111 ? 6.210 16.036 8.574 1.00 81.62 111 ASN A N 1
ATOM 815 C CA . ASN A 1 111 ? 5.543 17.224 8.037 1.00 81.62 111 ASN A CA 1
ATOM 816 C C . ASN A 1 111 ? 5.695 17.398 6.522 1.00 81.62 111 ASN A C 1
ATOM 818 O O . ASN A 1 111 ? 4.835 18.026 5.910 1.00 81.62 111 ASN A O 1
ATOM 822 N N . SER A 1 112 ? 6.806 16.938 5.940 1.00 90.94 112 SER A N 1
ATOM 823 C CA . SER A 1 112 ? 7.045 17.036 4.499 1.00 90.94 112 SER A CA 1
ATOM 824 C C . SER A 1 112 ? 8.170 16.107 4.051 1.00 90.94 112 SER A C 1
ATOM 826 O O . SER A 1 112 ? 9.307 16.268 4.517 1.00 90.94 112 SER A O 1
ATOM 828 N N . ILE A 1 113 ? 7.849 15.223 3.106 1.00 95.75 113 ILE A N 1
ATOM 829 C CA . ILE A 1 113 ? 8.783 14.331 2.403 1.00 95.75 113 ILE A CA 1
ATOM 830 C C . ILE A 1 113 ? 9.338 14.915 1.109 1.00 95.75 113 ILE A C 1
ATOM 832 O O . ILE A 1 113 ? 10.246 14.330 0.530 1.00 95.75 113 ILE A O 1
ATOM 836 N N . ARG A 1 114 ? 8.807 16.052 0.646 1.00 95.19 114 ARG A N 1
ATOM 837 C CA . ARG A 1 114 ? 9.203 16.649 -0.631 1.00 95.19 114 ARG A CA 1
ATOM 838 C C . ARG A 1 114 ? 10.707 16.930 -0.641 1.00 95.19 114 ARG A C 1
ATOM 840 O O . ARG A 1 114 ? 11.180 17.738 0.159 1.00 95.19 114 ARG A O 1
ATOM 847 N N . ASP A 1 115 ? 11.412 16.251 -1.544 1.00 94.50 115 ASP A N 1
ATOM 848 C CA . ASP A 1 115 ? 12.866 16.332 -1.759 1.00 94.50 115 ASP A CA 1
ATOM 849 C C . ASP A 1 115 ? 13.704 15.937 -0.529 1.00 94.50 115 ASP A C 1
ATOM 851 O O . ASP A 1 115 ? 14.853 16.354 -0.373 1.00 94.50 115 ASP A O 1
ATOM 855 N N . ARG A 1 116 ? 13.102 15.162 0.380 1.00 96.44 116 ARG A N 1
ATOM 856 C CA . ARG A 1 116 ? 13.685 14.691 1.644 1.00 96.44 116 ARG A CA 1
ATOM 857 C C . ARG A 1 116 ? 13.162 13.305 2.013 1.00 96.44 116 ARG A C 1
ATOM 859 O O . ARG A 1 116 ? 12.983 13.007 3.193 1.00 96.44 116 ARG A O 1
ATOM 866 N N . GLU A 1 117 ? 12.870 12.474 1.020 1.00 97.06 117 GLU A N 1
ATOM 867 C CA . GLU A 1 117 ? 12.281 11.146 1.180 1.00 97.06 117 GLU A CA 1
ATOM 868 C C . GLU A 1 117 ? 13.125 10.286 2.144 1.00 97.06 117 GLU A C 1
ATOM 870 O O . GLU A 1 117 ? 12.611 9.797 3.152 1.00 97.06 117 GLU A O 1
ATOM 875 N N . PHE A 1 118 ? 14.444 10.222 1.920 1.00 97.38 118 PHE A N 1
ATOM 876 C CA . PHE A 1 118 ? 15.391 9.510 2.789 1.00 97.38 118 PHE A CA 1
ATOM 877 C C . PHE A 1 118 ? 15.449 10.069 4.215 1.00 97.38 118 PHE A C 1
ATOM 879 O O . PHE A 1 118 ? 15.317 9.328 5.191 1.00 97.38 118 PHE A O 1
ATOM 886 N N . ASP A 1 119 ? 15.610 11.385 4.363 1.00 97.50 119 ASP A N 1
ATOM 887 C CA . ASP A 1 119 ? 15.700 12.015 5.685 1.00 97.50 119 ASP A CA 1
ATOM 888 C C . ASP A 1 119 ? 14.400 11.853 6.485 1.00 97.50 119 ASP A C 1
ATOM 890 O O . ASP A 1 119 ? 14.438 11.644 7.699 1.00 97.50 119 ASP A O 1
ATOM 894 N N . SER A 1 120 ? 13.252 11.894 5.806 1.00 97.19 120 SER A N 1
ATOM 895 C CA . SER A 1 120 ? 11.939 11.659 6.414 1.00 97.19 120 SER A CA 1
ATOM 896 C C . SER A 1 120 ? 11.795 10.212 6.873 1.00 97.19 120 SER A C 1
ATOM 898 O O . SER A 1 120 ? 11.322 9.972 7.981 1.00 97.19 120 SER A O 1
ATOM 900 N N . GLY A 1 121 ? 12.274 9.250 6.076 1.00 97.31 121 GLY A N 1
ATOM 901 C CA . GLY A 1 121 ? 12.349 7.848 6.480 1.00 97.31 121 GLY A CA 1
ATOM 902 C C . GLY A 1 121 ? 13.212 7.641 7.727 1.00 97.31 121 GLY A C 1
ATOM 903 O O . GLY A 1 121 ? 12.792 6.992 8.685 1.00 97.31 121 GLY A O 1
ATOM 904 N N . LYS A 1 122 ? 14.390 8.269 7.774 1.00 96.94 122 LYS A N 1
ATOM 905 C CA . LYS A 1 122 ? 15.294 8.208 8.934 1.00 96.94 122 LYS A CA 1
ATOM 906 C C . LYS A 1 122 ? 14.696 8.853 10.182 1.00 96.94 122 LYS A C 1
ATOM 908 O O . LYS A 1 122 ? 14.873 8.348 11.294 1.00 96.94 122 LYS A O 1
ATOM 913 N N . SER A 1 123 ? 13.999 9.973 10.010 1.00 96.25 123 SER A N 1
ATOM 914 C CA . SER A 1 123 ? 13.281 10.639 11.095 1.00 96.25 123 SER A CA 1
ATOM 915 C C . SER A 1 123 ? 12.158 9.749 11.631 1.00 96.25 123 SER A C 1
ATOM 917 O O . SER A 1 123 ? 12.081 9.520 12.840 1.00 96.25 123 SER A O 1
ATOM 919 N N . LEU A 1 124 ? 11.377 9.128 10.742 1.00 96.44 124 LEU A N 1
ATOM 920 C CA . LEU A 1 124 ? 10.349 8.167 11.127 1.00 96.44 124 LEU A CA 1
ATOM 921 C C . LEU A 1 124 ? 10.936 6.959 11.871 1.00 96.44 124 LEU A C 1
ATOM 923 O O . LEU A 1 124 ? 10.370 6.553 12.880 1.00 96.44 124 LEU A O 1
ATOM 927 N N . ALA A 1 125 ? 12.083 6.416 11.453 1.00 95.94 125 ALA A N 1
ATOM 928 C CA . ALA A 1 125 ? 12.728 5.318 12.177 1.00 95.94 125 ALA A CA 1
ATOM 929 C C . ALA A 1 125 ? 13.061 5.675 13.631 1.00 95.94 125 ALA A C 1
ATOM 931 O O . ALA A 1 125 ? 12.837 4.856 14.521 1.00 95.94 125 ALA A O 1
ATOM 932 N N . ARG A 1 126 ? 13.524 6.904 13.902 1.00 94.94 126 ARG A N 1
ATOM 933 C CA . ARG A 1 126 ? 13.704 7.377 15.285 1.00 94.94 126 ARG A CA 1
ATOM 934 C C . ARG A 1 126 ? 12.386 7.395 16.056 1.00 94.94 126 ARG A C 1
ATOM 936 O O . ARG A 1 126 ? 12.358 6.933 17.190 1.00 94.94 126 ARG A O 1
ATOM 943 N N . GLN A 1 127 ? 11.305 7.880 15.443 1.00 94.56 127 GLN A N 1
ATOM 944 C CA . GLN A 1 127 ? 9.989 7.868 16.087 1.00 94.56 127 GLN A CA 1
ATOM 945 C C . GLN A 1 127 ? 9.509 6.434 16.381 1.00 94.56 127 GLN A C 1
ATOM 947 O O . GLN A 1 127 ? 8.999 6.164 17.466 1.00 94.56 127 GLN A O 1
ATOM 952 N N . LEU A 1 128 ? 9.725 5.494 15.452 1.00 93.94 128 LEU A N 1
ATOM 953 C CA . LEU A 1 128 ? 9.366 4.081 15.622 1.00 93.94 128 LEU A CA 1
ATOM 954 C C . LEU A 1 128 ? 10.146 3.411 16.765 1.00 93.94 128 LEU A C 1
ATOM 956 O O . LEU A 1 128 ? 9.585 2.583 17.476 1.00 93.94 128 LEU A O 1
ATOM 960 N N . GLN A 1 129 ? 11.409 3.781 16.987 1.00 91.56 129 GLN A N 1
ATOM 961 C CA . GLN A 1 129 ? 12.192 3.295 18.133 1.00 91.56 129 GLN A CA 1
ATOM 962 C C . GLN A 1 129 ? 11.669 3.810 19.484 1.00 91.56 129 GLN A C 1
ATOM 964 O O . GLN A 1 129 ? 11.880 3.167 20.511 1.00 91.56 129 GLN A O 1
ATOM 969 N N . GLU A 1 130 ? 10.992 4.959 19.489 1.00 89.00 130 GLU A N 1
ATOM 970 C CA . GLU A 1 130 ? 10.369 5.567 20.671 1.00 89.00 130 GLU A CA 1
ATOM 971 C C . GLU A 1 130 ? 8.919 5.075 20.884 1.00 89.00 130 GLU A C 1
ATOM 973 O O . GLU A 1 130 ? 8.248 5.483 21.837 1.00 89.00 130 GLU A O 1
ATOM 978 N N . ALA A 1 131 ? 8.422 4.184 20.014 1.00 89.88 131 ALA A N 1
ATOM 979 C CA . ALA A 1 131 ? 7.072 3.646 20.086 1.00 89.88 131 ALA A CA 1
ATOM 980 C C . ALA A 1 131 ? 6.820 2.892 21.400 1.00 89.88 131 ALA A C 1
ATOM 982 O O . ALA A 1 131 ? 7.631 2.101 21.872 1.00 89.88 131 ALA A O 1
ATOM 983 N N . THR A 1 132 ? 5.625 3.078 21.962 1.00 87.75 132 THR A N 1
ATOM 984 C CA . THR A 1 132 ? 5.205 2.378 23.194 1.00 87.75 132 THR A CA 1
ATOM 985 C C . THR A 1 132 ? 4.607 0.990 22.947 1.00 87.75 132 THR A C 1
ATOM 987 O O . THR A 1 132 ? 4.194 0.315 23.889 1.00 87.75 132 THR A O 1
ATOM 990 N N . THR A 1 133 ? 4.504 0.579 21.684 1.00 89.12 133 THR A N 1
ATOM 991 C CA . THR A 1 133 ? 4.037 -0.754 21.293 1.00 89.12 133 THR A CA 1
ATOM 992 C C . THR A 1 133 ? 5.122 -1.813 21.514 1.00 89.12 133 THR A C 1
ATOM 994 O O . THR A 1 133 ? 6.303 -1.470 21.569 1.00 89.12 133 THR A O 1
ATOM 997 N N . PRO A 1 134 ? 4.757 -3.104 21.617 1.00 90.50 134 PRO A N 1
ATOM 998 C CA . PRO A 1 134 ? 5.737 -4.182 21.723 1.00 90.50 134 PRO A CA 1
ATOM 999 C C . PRO A 1 134 ? 6.736 -4.216 20.548 1.00 90.50 134 PRO A C 1
ATOM 1001 O O . PRO A 1 134 ? 6.389 -3.772 19.452 1.00 90.50 134 PRO A O 1
ATOM 1004 N N . PRO A 1 135 ? 7.945 -4.782 20.734 1.00 85.81 135 PRO A N 1
ATOM 1005 C CA . PRO A 1 135 ? 8.966 -4.852 19.681 1.00 85.81 135 PRO A CA 1
ATOM 1006 C C . PRO A 1 135 ? 8.558 -5.634 18.424 1.00 85.81 135 PRO A C 1
ATOM 1008 O O . PRO A 1 135 ? 9.135 -5.426 17.363 1.00 85.81 135 PRO A O 1
ATOM 1011 N N . ASP A 1 136 ? 7.583 -6.540 18.534 1.00 89.25 136 ASP A N 1
ATOM 1012 C CA . ASP A 1 136 ? 7.040 -7.324 17.422 1.00 89.25 136 ASP A CA 1
ATOM 1013 C C . ASP A 1 136 ? 5.819 -6.665 16.755 1.00 89.25 136 ASP A C 1
ATOM 1015 O O . ASP A 1 136 ? 5.131 -7.305 15.958 1.00 89.25 136 ASP A O 1
ATOM 1019 N N . ALA A 1 137 ? 5.539 -5.397 17.077 1.00 96.00 137 ALA A N 1
ATOM 1020 C CA . ALA A 1 137 ? 4.474 -4.636 16.447 1.00 96.00 137 ALA A CA 1
ATOM 1021 C C . ALA A 1 137 ? 4.716 -4.481 14.941 1.00 96.00 137 ALA A C 1
ATOM 1023 O O . ALA A 1 137 ? 5.819 -4.179 14.481 1.00 96.00 137 ALA A O 1
ATOM 1024 N N . ALA A 1 138 ? 3.647 -4.652 14.176 1.00 97.81 138 ALA A N 1
ATOM 1025 C CA . ALA A 1 138 ? 3.650 -4.386 12.752 1.00 97.81 138 ALA A CA 1
ATOM 1026 C C . ALA A 1 138 ? 3.524 -2.879 12.481 1.00 97.81 138 ALA A C 1
ATOM 1028 O O . ALA A 1 138 ? 3.113 -2.121 13.359 1.00 97.81 138 ALA A O 1
ATOM 1029 N N . VAL A 1 139 ? 3.840 -2.443 11.263 1.00 98.44 139 VAL A N 1
ATOM 1030 C CA . VAL A 1 139 ? 3.763 -1.039 10.843 1.00 98.44 139 VAL A CA 1
ATOM 1031 C C . VAL A 1 139 ? 2.892 -0.903 9.597 1.00 98.44 139 VAL A C 1
ATOM 1033 O O . VAL A 1 139 ? 3.113 -1.603 8.611 1.00 98.44 139 VAL A O 1
ATOM 1036 N N . LEU A 1 140 ? 1.935 0.029 9.619 1.00 98.69 140 LEU A N 1
ATOM 1037 C CA . LEU A 1 140 ? 1.352 0.574 8.390 1.00 98.69 140 LEU A CA 1
ATOM 1038 C C . LEU A 1 140 ? 2.008 1.917 8.070 1.00 98.69 140 LEU A C 1
ATOM 1040 O O . LEU A 1 140 ? 2.102 2.756 8.964 1.00 98.69 140 LEU A O 1
ATOM 1044 N N . LEU A 1 141 ? 2.430 2.121 6.821 1.00 98.62 141 LEU A N 1
ATOM 1045 C CA . LEU A 1 141 ? 3.139 3.318 6.355 1.00 98.62 141 LEU A CA 1
ATOM 1046 C C . LEU A 1 141 ? 2.425 3.966 5.166 1.00 98.62 141 LEU A C 1
ATOM 1048 O O . LEU A 1 141 ? 2.357 3.361 4.101 1.00 98.62 141 LEU A O 1
ATOM 1052 N N . PHE A 1 142 ? 1.932 5.194 5.305 1.00 98.62 142 PHE A N 1
ATOM 1053 C CA . PHE A 1 142 ? 1.236 5.920 4.237 1.00 98.62 142 PHE A CA 1
ATOM 1054 C C . PHE A 1 142 ? 2.013 7.176 3.857 1.00 98.62 142 PHE A C 1
ATOM 1056 O O . PHE A 1 142 ? 2.436 7.931 4.733 1.00 98.62 142 PHE A O 1
ATOM 1063 N N . TYR A 1 143 ? 2.176 7.430 2.564 1.00 98.44 143 TYR A N 1
ATOM 1064 C CA . TYR A 1 143 ? 2.864 8.619 2.072 1.00 98.44 143 TYR A CA 1
ATOM 1065 C C . TYR A 1 143 ? 2.149 9.222 0.864 1.00 98.44 143 TYR A C 1
ATOM 1067 O O . TYR A 1 143 ? 1.459 8.531 0.116 1.00 98.44 143 TYR A O 1
ATOM 1075 N N . ASP A 1 144 ? 2.292 10.531 0.684 1.00 97.38 144 ASP A N 1
ATOM 1076 C CA . ASP A 1 144 ? 1.802 11.218 -0.509 1.00 97.38 144 ASP A CA 1
ATOM 1077 C C . ASP A 1 144 ? 2.753 10.947 -1.679 1.00 97.38 144 ASP A C 1
ATOM 1079 O O . ASP A 1 144 ? 3.845 11.513 -1.734 1.00 97.38 144 ASP A O 1
ATOM 1083 N N . SER A 1 145 ? 2.345 10.098 -2.619 1.00 96.75 145 SER A N 1
ATOM 1084 C CA . SER A 1 145 ? 3.187 9.748 -3.765 1.00 96.75 145 SER A CA 1
ATOM 1085 C C . SER A 1 145 ? 3.236 10.828 -4.853 1.00 96.75 145 SER A C 1
ATOM 1087 O O . SER A 1 145 ? 4.131 10.791 -5.691 1.00 96.75 145 SER A O 1
ATOM 1089 N N . ILE A 1 146 ? 2.351 11.833 -4.830 1.00 96.12 146 ILE A N 1
ATOM 1090 C CA . ILE A 1 146 ? 2.274 12.874 -5.862 1.00 96.12 146 ILE A CA 1
ATOM 1091 C C . ILE A 1 146 ? 3.023 14.129 -5.390 1.00 96.12 146 ILE A C 1
ATOM 1093 O O . ILE A 1 146 ? 2.541 14.923 -4.575 1.00 96.12 146 ILE A O 1
ATOM 1097 N N . LYS A 1 147 ? 4.223 14.351 -5.937 1.00 95.50 147 LYS A N 1
ATOM 1098 C CA . LYS A 1 147 ? 5.058 15.527 -5.637 1.00 95.50 147 LYS A CA 1
ATOM 1099 C C . LYS A 1 147 ? 4.597 16.760 -6.414 1.00 95.50 147 LYS A C 1
ATOM 1101 O O . LYS A 1 147 ? 4.495 17.849 -5.844 1.00 95.50 147 LYS A O 1
ATOM 1106 N N . VAL A 1 148 ? 4.316 16.599 -7.702 1.00 96.12 148 VAL A N 1
ATOM 1107 C CA . VAL A 1 148 ? 3.811 17.656 -8.588 1.00 96.12 148 VAL A CA 1
ATOM 1108 C C . VAL A 1 148 ? 2.666 17.076 -9.403 1.00 96.12 148 VAL A C 1
ATOM 1110 O O . VAL A 1 148 ? 2.817 16.025 -10.020 1.00 96.12 148 VAL A O 1
ATOM 1113 N N . THR A 1 149 ? 1.513 17.740 -9.378 1.00 96.44 149 THR A N 1
ATOM 1114 C CA . THR A 1 149 ? 0.353 17.363 -10.201 1.00 96.44 149 THR A CA 1
ATOM 1115 C C . THR A 1 149 ? 0.503 17.867 -11.636 1.00 96.44 149 THR A C 1
ATOM 1117 O O . THR A 1 149 ? 1.196 18.853 -11.887 1.00 96.44 149 THR A O 1
ATOM 1120 N N . ALA A 1 150 ? -0.233 17.269 -12.574 1.00 94.50 150 ALA A N 1
ATOM 1121 C CA . ALA A 1 150 ? -0.297 17.720 -13.966 1.00 94.50 150 ALA A CA 1
ATOM 1122 C C . ALA A 1 150 ? -0.840 19.156 -14.124 1.00 94.50 150 ALA A C 1
ATOM 1124 O O . ALA A 1 150 ? -0.607 19.804 -15.143 1.00 94.50 150 ALA A O 1
ATOM 1125 N N . LEU A 1 151 ? -1.573 19.661 -13.123 1.00 93.75 151 LEU A N 1
ATOM 1126 C CA . LEU A 1 151 ? -2.054 21.045 -13.087 1.00 93.75 151 LEU A CA 1
ATOM 1127 C C . LEU A 1 151 ? -1.015 22.024 -12.518 1.00 93.75 151 LEU A C 1
ATOM 1129 O O . LEU A 1 151 ? -1.080 23.216 -12.810 1.00 93.75 151 LEU A O 1
ATOM 1133 N N . GLU A 1 152 ? -0.071 21.541 -11.707 1.00 95.50 152 GLU A N 1
ATOM 1134 C CA . GLU A 1 152 ? 1.021 22.337 -11.133 1.00 95.50 152 GLU A CA 1
ATOM 1135 C C . GLU A 1 152 ? 2.241 22.409 -12.065 1.00 95.50 152 GLU A C 1
ATOM 1137 O O . GLU A 1 152 ? 2.958 23.411 -12.053 1.00 95.50 152 GLU A O 1
ATOM 1142 N N . GLY A 1 153 ? 2.483 21.372 -12.873 1.00 94.56 153 GLY A N 1
ATOM 1143 C CA . GLY A 1 153 ? 3.620 21.300 -13.786 1.00 94.56 153 GLY A CA 1
ATOM 1144 C C . GLY A 1 153 ? 3.791 19.920 -14.420 1.00 94.56 153 GLY A C 1
ATOM 1145 O O . GLY A 1 153 ? 2.828 19.175 -14.586 1.00 94.56 153 GLY A O 1
ATOM 1146 N N . GLN A 1 154 ? 5.032 19.582 -14.782 1.00 90.88 154 GLN A N 1
ATOM 1147 C CA . GLN A 1 154 ? 5.376 18.219 -15.189 1.00 90.88 154 GLN A CA 1
ATOM 1148 C C . GLN A 1 154 ? 5.130 17.283 -13.994 1.00 90.88 154 GLN A C 1
ATOM 1150 O O . GLN A 1 154 ? 5.678 17.555 -12.926 1.00 90.88 154 GLN A O 1
ATOM 1155 N N . PRO A 1 155 ? 4.327 16.210 -14.134 1.00 92.06 155 PRO A N 1
ATOM 1156 C CA . PRO A 1 155 ? 4.087 15.293 -13.031 1.00 92.06 155 PRO A CA 1
ATOM 1157 C C . PRO A 1 155 ? 5.382 14.699 -12.478 1.00 92.06 155 PRO A C 1
ATOM 1159 O O . PRO A 1 155 ? 6.212 14.186 -13.230 1.00 92.06 155 PRO A O 1
ATOM 1162 N N . GLU A 1 156 ? 5.523 14.751 -11.158 1.00 93.19 156 GLU A N 1
ATOM 1163 C CA . GLU A 1 156 ? 6.657 14.201 -10.417 1.00 93.19 156 GLU A CA 1
ATOM 1164 C C . GLU A 1 156 ? 6.141 13.424 -9.208 1.00 93.19 156 GLU A C 1
ATOM 1166 O O . GLU A 1 156 ? 5.148 13.817 -8.583 1.00 93.19 156 GLU A O 1
ATOM 1171 N N . LEU A 1 157 ? 6.839 12.348 -8.849 1.00 93.75 157 LEU A N 1
ATOM 1172 C CA . LEU A 1 157 ? 6.461 11.468 -7.748 1.00 93.75 157 LEU A CA 1
ATOM 1173 C C . LEU A 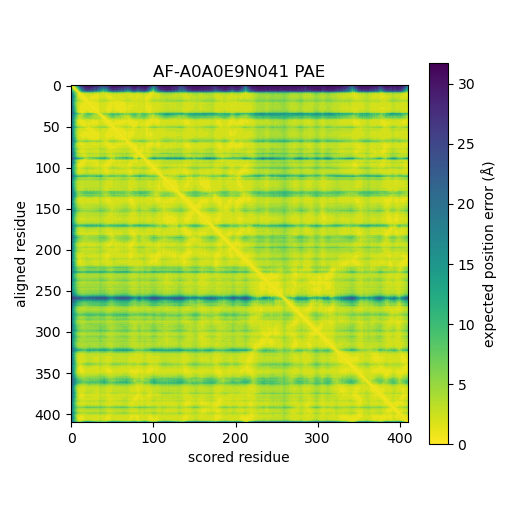1 157 ? 7.417 11.620 -6.557 1.00 93.75 157 LEU A C 1
ATOM 1175 O O . LEU A 1 157 ? 8.609 11.877 -6.729 1.00 93.75 157 LEU A O 1
ATOM 1179 N N . ASN A 1 158 ? 6.890 11.454 -5.344 1.00 95.56 158 ASN A N 1
ATOM 1180 C CA . ASN A 1 158 ? 7.704 11.056 -4.196 1.00 95.56 158 ASN A CA 1
ATOM 1181 C C . ASN A 1 158 ? 7.821 9.528 -4.251 1.00 95.56 158 ASN A C 1
ATOM 1183 O O . ASN A 1 158 ? 6.810 8.854 -4.444 1.00 95.56 158 ASN A O 1
ATOM 1187 N N . LEU A 1 159 ? 9.025 8.983 -4.097 1.00 95.12 159 LEU A N 1
ATOM 1188 C CA . LEU A 1 159 ? 9.279 7.548 -4.276 1.00 95.12 159 LEU A CA 1
ATOM 1189 C C . LEU A 1 159 ? 9.372 6.834 -2.927 1.00 95.12 159 LEU A C 1
ATOM 1191 O O . LEU A 1 159 ? 9.883 7.410 -1.963 1.00 95.12 159 LEU A O 1
ATOM 1195 N N . ALA A 1 160 ? 8.900 5.588 -2.841 1.00 97.19 160 ALA A N 1
ATOM 1196 C CA . ALA A 1 160 ? 8.933 4.842 -1.585 1.00 97.19 160 ALA A CA 1
ATOM 1197 C C . ALA A 1 160 ? 10.336 4.315 -1.264 1.00 97.19 160 ALA A C 1
ATOM 1199 O O . ALA A 1 160 ? 10.705 4.267 -0.091 1.00 97.19 160 ALA A O 1
ATOM 1200 N N . THR A 1 161 ? 11.139 3.960 -2.272 1.00 97.06 161 THR A N 1
ATOM 1201 C CA . THR A 1 161 ? 12.473 3.369 -2.073 1.00 97.06 161 THR A CA 1
ATOM 1202 C C . THR A 1 161 ? 13.367 4.225 -1.170 1.00 97.06 161 THR A C 1
ATOM 1204 O O . THR A 1 161 ? 13.812 3.700 -0.148 1.00 97.06 161 THR A O 1
ATOM 1207 N N . PRO A 1 162 ? 13.568 5.537 -1.415 1.00 97.38 162 PRO A N 1
ATOM 1208 C CA . PRO A 1 162 ? 14.404 6.342 -0.527 1.00 97.38 162 PRO A CA 1
ATOM 1209 C C . PRO A 1 162 ? 13.822 6.468 0.889 1.00 97.38 162 PRO A C 1
ATOM 1211 O O . PRO A 1 162 ? 14.578 6.495 1.857 1.00 97.38 162 PRO A O 1
ATOM 1214 N N . ILE A 1 163 ? 12.488 6.501 1.041 1.00 98.00 163 ILE A N 1
ATOM 1215 C CA . ILE A 1 163 ? 11.831 6.506 2.362 1.00 98.00 163 ILE A CA 1
ATOM 1216 C C . ILE A 1 163 ? 12.187 5.223 3.122 1.00 98.00 163 ILE A C 1
ATOM 1218 O O . ILE A 1 163 ? 12.588 5.283 4.284 1.00 98.00 163 ILE A O 1
ATOM 1222 N N . LEU A 1 164 ? 12.077 4.065 2.468 1.00 97.81 164 LEU A N 1
ATOM 1223 C CA . LEU A 1 164 ? 12.389 2.766 3.060 1.00 97.81 164 LEU A CA 1
ATOM 1224 C C . LEU A 1 164 ? 13.880 2.631 3.395 1.00 97.81 164 LEU A C 1
ATOM 1226 O O . LEU A 1 164 ? 14.216 2.170 4.483 1.00 97.81 164 LEU A O 1
ATOM 1230 N N . GLU A 1 165 ? 14.781 3.093 2.528 1.00 96.88 165 GLU A N 1
ATOM 1231 C CA . GLU A 1 165 ? 16.220 3.143 2.820 1.00 96.88 165 GLU A CA 1
ATOM 1232 C C . GLU A 1 165 ? 16.521 4.004 4.052 1.00 96.88 165 GLU A C 1
ATOM 1234 O O . GLU A 1 165 ? 17.287 3.599 4.930 1.00 96.88 165 GLU A O 1
ATOM 1239 N N . GLY A 1 166 ? 15.875 5.169 4.154 1.00 97.25 166 GLY A N 1
ATOM 1240 C CA . GLY A 1 166 ? 15.972 6.044 5.315 1.00 97.25 166 GLY A CA 1
ATOM 1241 C C . GLY A 1 166 ? 15.487 5.366 6.594 1.00 97.25 166 GLY A C 1
ATOM 1242 O O . GLY A 1 166 ? 16.161 5.441 7.624 1.00 97.25 166 GLY A O 1
ATOM 1243 N N . ILE A 1 167 ? 14.348 4.665 6.524 1.00 97.00 167 ILE A N 1
ATOM 1244 C CA . ILE A 1 167 ? 13.816 3.893 7.652 1.00 97.00 167 ILE A CA 1
ATOM 1245 C C . ILE A 1 167 ? 14.820 2.814 8.071 1.00 97.00 167 ILE A C 1
ATOM 1247 O O . ILE A 1 167 ? 15.178 2.724 9.246 1.00 97.00 167 ILE A O 1
ATOM 1251 N N . PHE A 1 168 ? 15.320 2.024 7.120 1.00 96.00 168 PHE A N 1
ATOM 1252 C CA . PHE A 1 168 ? 16.248 0.931 7.404 1.00 96.00 168 PHE A CA 1
ATOM 1253 C C . PHE A 1 168 ? 17.573 1.413 7.986 1.00 96.00 168 PHE A C 1
ATOM 1255 O O . PHE A 1 168 ? 18.104 0.787 8.895 1.00 96.00 168 PHE A O 1
ATOM 1262 N N . ALA A 1 169 ? 18.078 2.569 7.549 1.00 95.69 169 ALA A N 1
ATOM 1263 C CA . ALA A 1 169 ? 19.274 3.178 8.130 1.00 95.69 169 ALA A CA 1
ATOM 1264 C C . ALA A 1 169 ? 19.124 3.488 9.634 1.00 95.69 169 ALA A C 1
ATOM 1266 O O . ALA A 1 169 ? 20.125 3.687 10.327 1.00 95.69 169 ALA A O 1
ATOM 1267 N N . GLY A 1 170 ? 17.887 3.559 10.136 1.00 89.31 170 GLY A N 1
ATOM 1268 C CA . GLY A 1 170 ? 17.565 3.713 11.547 1.00 89.31 170 GLY A CA 1
ATOM 1269 C C . GLY A 1 170 ? 17.015 2.456 12.224 1.00 89.31 170 GLY A C 1
ATOM 1270 O O . GLY A 1 170 ? 16.752 2.525 13.416 1.00 89.31 170 GLY A O 1
ATOM 1271 N N . LEU A 1 171 ? 16.826 1.320 11.549 1.00 88.75 171 LEU A N 1
ATOM 1272 C CA . LEU A 1 171 ? 16.281 0.097 12.157 1.00 88.75 171 LEU A CA 1
ATOM 1273 C C . LEU A 1 171 ? 17.285 -1.060 12.083 1.00 88.75 171 LEU A C 1
ATOM 1275 O O . LEU A 1 171 ? 18.031 -1.198 11.124 1.00 88.75 171 LEU A O 1
ATOM 1279 N N . ASN A 1 172 ? 17.283 -1.930 13.097 1.00 81.50 172 ASN A N 1
ATOM 1280 C CA . ASN A 1 172 ? 18.151 -3.118 13.113 1.00 81.50 172 ASN A CA 1
ATOM 1281 C C . ASN A 1 172 ? 17.543 -4.310 12.355 1.00 81.50 172 ASN A C 1
ATOM 1283 O O . ASN A 1 172 ? 18.265 -5.202 11.922 1.00 81.50 172 ASN A O 1
ATOM 1287 N N . HIS A 1 173 ? 16.217 -4.347 12.241 1.00 89.19 173 HIS A N 1
ATOM 1288 C CA . HIS A 1 173 ? 15.462 -5.339 11.485 1.00 89.19 173 HIS A CA 1
ATOM 1289 C C . HIS A 1 173 ? 14.167 -4.698 10.989 1.00 89.19 173 HIS A C 1
ATOM 1291 O O . HIS A 1 173 ? 13.665 -3.743 11.590 1.00 89.19 173 HIS A O 1
ATOM 1297 N N . TRP A 1 174 ? 13.598 -5.240 9.917 1.00 93.62 174 TRP A N 1
ATOM 1298 C CA . TRP A 1 174 ? 12.278 -4.818 9.470 1.00 93.62 174 TRP A CA 1
ATOM 1299 C C . TRP A 1 174 ? 11.186 -5.416 10.367 1.00 93.62 174 TRP A C 1
ATOM 1301 O O . TRP A 1 174 ? 11.249 -6.606 10.692 1.00 93.62 174 TRP A O 1
ATOM 1311 N N . PRO A 1 175 ? 10.178 -4.632 10.789 1.00 94.94 175 PRO A N 1
ATOM 1312 C CA . PRO A 1 175 ? 8.938 -5.195 11.303 1.00 94.94 175 PRO A CA 1
ATOM 1313 C C . PRO A 1 175 ? 8.123 -5.807 10.154 1.00 94.94 175 PRO A C 1
ATOM 1315 O O . PRO A 1 175 ? 8.414 -5.584 8.973 1.00 94.94 175 PRO A O 1
ATOM 1318 N N . THR A 1 176 ? 7.049 -6.526 10.498 1.00 96.56 176 THR A N 1
ATOM 1319 C CA . THR A 1 176 ? 5.981 -6.761 9.516 1.00 96.56 176 THR A CA 1
ATOM 1320 C C . THR A 1 176 ? 5.446 -5.402 9.083 1.00 96.56 176 THR A C 1
ATOM 1322 O O . THR A 1 176 ? 5.054 -4.596 9.924 1.00 96.56 176 THR A O 1
ATOM 1325 N N . MET A 1 177 ? 5.457 -5.129 7.788 1.00 97.38 177 MET A N 1
ATOM 1326 C CA . MET A 1 177 ? 5.128 -3.834 7.226 1.00 97.38 177 MET A CA 1
ATOM 1327 C C . MET A 1 177 ? 4.139 -4.002 6.080 1.00 97.38 177 MET A C 1
ATOM 1329 O O . MET A 1 177 ? 4.262 -4.917 5.265 1.00 97.38 177 MET A O 1
ATOM 1333 N N . ALA A 1 178 ? 3.173 -3.094 6.026 1.00 98.50 178 ALA A N 1
ATOM 1334 C CA . ALA A 1 178 ? 2.409 -2.807 4.826 1.00 98.50 178 ALA A CA 1
ATOM 1335 C C . ALA A 1 178 ? 2.308 -1.289 4.629 1.00 98.50 178 ALA A C 1
ATOM 1337 O O . ALA A 1 178 ? 2.500 -0.523 5.573 1.00 98.50 178 ALA A O 1
ATOM 1338 N N . GLY A 1 179 ? 2.019 -0.817 3.423 1.00 98.25 179 GLY A N 1
ATOM 1339 C CA . GLY A 1 179 ? 1.947 0.621 3.191 1.00 98.25 179 GLY A CA 1
ATOM 1340 C C . GLY A 1 179 ? 1.411 1.032 1.833 1.00 98.25 179 GLY A C 1
ATOM 1341 O O . GLY A 1 179 ? 1.167 0.194 0.970 1.00 98.25 179 GLY A O 1
ATOM 1342 N N . ILE A 1 180 ? 1.184 2.338 1.701 1.00 98.62 180 ILE A N 1
ATOM 1343 C CA . ILE A 1 180 ? 0.412 2.953 0.621 1.00 98.62 180 ILE A CA 1
ATOM 1344 C C . ILE A 1 180 ? 1.127 4.212 0.135 1.00 98.62 180 ILE A C 1
ATOM 1346 O O . ILE A 1 180 ? 1.314 5.158 0.905 1.00 98.62 180 ILE A O 1
ATOM 1350 N N . GLY A 1 181 ? 1.439 4.248 -1.157 1.00 98.25 181 GLY A N 1
ATOM 1351 C CA . GLY A 1 181 ? 1.611 5.487 -1.906 1.00 98.25 181 GLY A CA 1
ATOM 1352 C C . GLY A 1 181 ? 0.246 6.011 -2.327 1.00 98.25 181 GLY A C 1
ATOM 1353 O O . GLY A 1 181 ? -0.405 5.440 -3.206 1.00 98.25 181 GLY A O 1
ATOM 1354 N N . ALA A 1 182 ? -0.207 7.074 -1.663 1.00 97.88 182 ALA A N 1
ATOM 1355 C CA . ALA A 1 182 ? -1.518 7.674 -1.881 1.00 97.88 182 ALA A CA 1
ATOM 1356 C C . ALA A 1 182 ? -1.644 8.181 -3.320 1.00 97.88 182 ALA A C 1
ATOM 1358 O O . ALA A 1 182 ? -0.744 8.877 -3.797 1.00 97.88 182 ALA A O 1
ATOM 1359 N N . TRP A 1 183 ? -2.763 7.890 -3.981 1.00 96.06 183 TRP A N 1
ATOM 1360 C CA . TRP A 1 183 ? -3.017 8.267 -5.375 1.00 96.06 183 TRP A CA 1
ATOM 1361 C C . TRP A 1 183 ? -4.406 8.883 -5.534 1.00 96.06 183 TRP A C 1
ATOM 1363 O O . TRP A 1 183 ? -5.334 8.519 -4.811 1.00 96.06 183 TRP A O 1
ATOM 1373 N N . SER A 1 184 ? -4.542 9.832 -6.459 1.00 92.81 184 SER A N 1
ATOM 1374 C CA . SER A 1 184 ? -5.727 10.687 -6.576 1.00 92.81 184 SER A CA 1
ATOM 1375 C C . SER A 1 184 ? -6.574 10.381 -7.809 1.00 92.81 184 SER A C 1
ATOM 1377 O O . SER A 1 184 ? -7.784 10.211 -7.692 1.00 92.81 184 SER A O 1
ATOM 1379 N N . ASP A 1 185 ? -5.945 10.292 -8.981 1.00 90.44 185 ASP A N 1
ATOM 1380 C CA . ASP A 1 185 ? -6.578 9.985 -10.261 1.00 90.44 185 ASP A CA 1
ATOM 1381 C C . ASP A 1 185 ? -5.541 9.558 -11.314 1.00 90.44 185 ASP A C 1
ATOM 1383 O O . ASP A 1 185 ? -4.342 9.795 -11.165 1.00 90.44 185 ASP A O 1
ATOM 1387 N N . MET A 1 186 ? -6.001 8.946 -12.409 1.00 85.69 186 MET A N 1
ATOM 1388 C CA . MET A 1 186 ? -5.123 8.446 -13.480 1.00 85.69 186 MET A CA 1
ATOM 1389 C C . MET A 1 186 ? -4.307 9.531 -14.182 1.00 85.69 186 MET A C 1
ATOM 1391 O O . MET A 1 186 ? -3.225 9.250 -14.686 1.00 85.69 186 MET A O 1
ATOM 1395 N N . ASN A 1 187 ? -4.817 10.762 -14.229 1.00 88.38 187 ASN A N 1
ATOM 1396 C CA . ASN A 1 187 ? -4.154 11.866 -14.912 1.00 88.38 187 ASN A CA 1
ATOM 1397 C C . ASN A 1 187 ? -3.268 12.686 -13.960 1.00 88.38 187 ASN A C 1
ATOM 1399 O O . ASN A 1 187 ? -2.704 13.694 -14.385 1.00 88.38 187 ASN A O 1
ATOM 1403 N N . ILE A 1 188 ? -3.150 12.280 -12.685 1.00 92.38 188 ILE A N 1
ATOM 1404 C CA . ILE A 1 188 ? -2.374 12.975 -11.645 1.00 92.38 188 ILE A CA 1
ATOM 1405 C C . ILE A 1 188 ? -2.797 14.454 -11.558 1.00 92.38 188 ILE A C 1
ATOM 1407 O O . ILE A 1 188 ? -1.980 15.362 -11.396 1.00 92.38 188 ILE A O 1
ATOM 1411 N N . THR A 1 189 ? -4.089 14.730 -11.750 1.00 93.50 189 THR A N 1
ATOM 1412 C CA . THR A 1 189 ? -4.608 16.106 -11.806 1.00 93.50 189 THR A CA 1
ATOM 1413 C C . THR A 1 189 ? -4.873 16.677 -10.424 1.00 93.50 189 THR A C 1
ATOM 1415 O O . THR A 1 189 ? -4.724 17.880 -10.220 1.00 93.50 189 THR A O 1
ATOM 1418 N N . ASN A 1 190 ? -5.219 15.825 -9.462 1.00 93.88 190 ASN A N 1
ATOM 1419 C CA . ASN A 1 190 ? -5.493 16.229 -8.094 1.00 93.88 190 ASN A CA 1
ATOM 1420 C C . ASN A 1 190 ? -4.317 15.894 -7.169 1.00 93.88 190 ASN A C 1
ATOM 1422 O O . ASN A 1 190 ? -3.649 14.874 -7.352 1.00 93.88 190 ASN A O 1
ATOM 1426 N N . PRO A 1 191 ? -4.062 16.714 -6.138 1.00 93.88 191 PRO A N 1
ATOM 1427 C CA . PRO A 1 191 ? -3.094 16.367 -5.112 1.00 93.88 191 PRO A CA 1
ATOM 1428 C C . PRO A 1 191 ? -3.612 15.234 -4.219 1.00 93.88 191 PRO A C 1
ATOM 1430 O O . PRO A 1 191 ? -4.820 15.064 -4.045 1.00 93.88 191 PRO A O 1
ATOM 1433 N N . CYS A 1 192 ? -2.688 14.524 -3.579 1.00 95.62 192 CYS A N 1
ATOM 1434 C CA . CYS A 1 192 ? -2.996 13.621 -2.477 1.00 95.62 192 CYS A CA 1
ATOM 1435 C C . CYS A 1 192 ? -2.700 14.279 -1.130 1.00 95.62 192 CYS A C 1
ATOM 1437 O O . CYS A 1 192 ? -1.933 15.237 -1.023 1.00 95.62 192 CYS A O 1
ATOM 1439 N N . ALA A 1 193 ? -3.300 13.735 -0.080 1.00 96.44 193 ALA A N 1
ATOM 1440 C CA . ALA A 1 193 ? -2.941 14.027 1.292 1.00 96.44 193 ALA A CA 1
ATOM 1441 C C . ALA A 1 193 ? -2.897 12.739 2.114 1.00 96.44 193 ALA A C 1
ATOM 1443 O O . ALA A 1 193 ? -3.578 11.757 1.817 1.00 96.44 193 ALA A O 1
ATOM 1444 N N . VAL A 1 194 ? -2.112 12.778 3.182 1.00 98.12 194 VAL A N 1
ATOM 1445 C CA . VAL A 1 194 ? -2.040 11.745 4.216 1.00 98.12 194 VAL A CA 1
ATOM 1446 C C . VAL A 1 194 ? -2.490 12.361 5.532 1.00 98.12 194 VAL A C 1
ATOM 1448 O O . VAL A 1 194 ? -2.265 13.552 5.771 1.00 98.12 194 VAL A O 1
ATOM 1451 N N . TRP A 1 195 ? -3.125 11.568 6.391 1.00 97.56 195 TRP A N 1
ATOM 1452 C CA . TRP A 1 195 ? -3.530 12.014 7.713 1.00 97.56 195 TRP A CA 1
ATOM 1453 C C . TRP A 1 195 ? -3.204 11.035 8.834 1.00 97.56 195 TRP A C 1
ATOM 1455 O O . TRP A 1 195 ? -3.322 9.822 8.674 1.00 97.56 195 TRP A O 1
ATOM 1465 N N . ALA A 1 196 ? -2.821 11.603 9.979 1.00 97.44 196 ALA A N 1
ATOM 1466 C CA . ALA A 1 196 ? -2.552 10.918 11.240 1.00 97.44 196 ALA A CA 1
ATOM 1467 C C . ALA A 1 196 ? -3.057 11.772 12.412 1.00 97.44 196 ALA A C 1
ATOM 1469 O O . ALA A 1 196 ? -2.655 12.929 12.574 1.00 97.44 196 ALA A O 1
ATOM 1470 N N . GLY A 1 197 ? -3.955 11.218 13.225 1.00 95.62 197 GLY A N 1
ATOM 1471 C CA . GLY A 1 197 ? -4.691 11.974 14.232 1.00 95.62 197 GLY A CA 1
ATOM 1472 C C . GLY A 1 197 ? -5.502 13.092 13.573 1.00 95.62 197 GLY A C 1
ATOM 1473 O O . GLY A 1 197 ? -6.369 12.826 12.747 1.00 95.62 197 GLY A O 1
ATOM 1474 N N . GLU A 1 198 ? -5.196 14.341 13.924 1.00 90.69 198 GLU A N 1
ATOM 1475 C CA . GLU A 1 198 ? -5.821 15.544 13.345 1.00 90.69 198 GLU A CA 1
ATOM 1476 C C . GLU A 1 198 ? -4.956 16.211 12.261 1.00 90.69 198 GLU A C 1
ATOM 1478 O O . GLU A 1 198 ? -5.347 17.204 11.647 1.00 90.69 198 GLU A O 1
ATOM 1483 N N . SER A 1 199 ? -3.749 15.691 12.025 1.00 94.50 199 SER A N 1
ATOM 1484 C CA . SER A 1 199 ? -2.836 16.225 11.022 1.00 94.50 199 SER A CA 1
ATOM 1485 C C . SER A 1 199 ? -3.243 15.720 9.643 1.00 94.50 199 SER A C 1
ATOM 1487 O O . SER A 1 199 ? -3.196 14.520 9.412 1.00 94.50 199 SER A O 1
ATOM 1489 N N . ILE A 1 200 ? -3.609 16.622 8.728 1.00 96.50 200 ILE A N 1
ATOM 1490 C CA . ILE A 1 200 ? -3.838 16.344 7.299 1.00 96.50 200 ILE A CA 1
ATOM 1491 C C . ILE A 1 200 ? -2.761 17.088 6.506 1.00 96.50 200 ILE A C 1
ATOM 1493 O O . ILE A 1 200 ? -2.593 18.300 6.692 1.00 96.50 200 ILE A O 1
ATOM 1497 N N . ARG A 1 201 ? -1.987 16.386 5.671 1.00 95.88 201 ARG A N 1
ATOM 1498 C CA . ARG A 1 201 ? -0.792 16.941 5.015 1.00 95.88 201 ARG A CA 1
ATOM 1499 C C . ARG A 1 201 ? -0.642 16.470 3.571 1.00 95.88 201 ARG A C 1
ATOM 1501 O O . ARG A 1 201 ? -0.655 15.271 3.304 1.00 95.88 201 ARG A O 1
ATOM 1508 N N . ARG A 1 202 ? -0.406 17.427 2.666 1.00 95.25 202 ARG A N 1
ATOM 1509 C CA . ARG A 1 202 ? 0.285 17.169 1.394 1.00 95.25 202 ARG A CA 1
ATOM 1510 C C . ARG A 1 202 ? 1.759 16.918 1.661 1.00 95.25 202 ARG A C 1
ATOM 1512 O O . ARG A 1 202 ? 2.307 17.464 2.618 1.00 95.25 202 ARG A O 1
ATOM 1519 N N . HIS A 1 203 ? 2.377 16.114 0.808 1.00 95.88 203 HIS A N 1
ATOM 1520 C CA . HIS A 1 203 ? 3.748 15.638 0.966 1.00 95.88 203 HIS A CA 1
ATOM 1521 C C . HIS A 1 203 ? 3.965 15.004 2.348 1.00 95.88 203 HIS A C 1
ATOM 1523 O O . HIS A 1 203 ? 5.050 15.079 2.914 1.00 95.88 203 HIS A O 1
ATOM 1529 N N . GLY A 1 204 ? 2.908 14.436 2.929 1.00 96.81 204 GLY A N 1
ATOM 1530 C CA . GLY A 1 204 ? 2.945 13.841 4.255 1.00 96.81 204 GLY A CA 1
ATOM 1531 C C . GLY A 1 204 ? 3.496 12.423 4.220 1.00 96.81 204 GLY A C 1
ATOM 1532 O O . GLY A 1 204 ? 3.386 11.723 3.214 1.00 96.81 204 GLY A O 1
ATOM 1533 N N . LEU A 1 205 ? 4.029 12.001 5.361 1.00 97.94 205 LEU A N 1
ATOM 1534 C CA . LEU A 1 205 ? 4.320 10.610 5.686 1.00 97.94 205 LEU A CA 1
ATOM 1535 C C . LEU A 1 205 ? 3.706 10.336 7.050 1.00 97.94 205 LEU A C 1
ATOM 1537 O O . LEU A 1 205 ? 3.923 11.098 7.990 1.00 97.94 205 LEU A O 1
ATOM 1541 N N . ALA A 1 206 ? 2.922 9.278 7.151 1.00 98.12 206 ALA A N 1
ATOM 1542 C CA . ALA A 1 206 ? 2.298 8.844 8.384 1.00 98.12 206 ALA A CA 1
ATOM 1543 C C . ALA A 1 206 ? 2.543 7.361 8.591 1.00 98.12 206 ALA A C 1
ATOM 1545 O O . ALA A 1 206 ? 2.623 6.593 7.635 1.00 98.12 206 ALA A O 1
ATOM 1546 N N . ALA A 1 207 ? 2.610 6.953 9.849 1.00 98.06 207 ALA A N 1
ATOM 1547 C CA . ALA A 1 207 ? 2.660 5.548 10.187 1.00 98.06 207 ALA A CA 1
ATOM 1548 C C . ALA A 1 207 ? 1.864 5.249 11.449 1.00 98.06 207 ALA A C 1
ATOM 1550 O O . ALA A 1 207 ? 1.595 6.132 12.266 1.00 98.06 207 ALA A O 1
ATOM 1551 N N . VAL A 1 208 ? 1.530 3.979 11.628 1.00 98.38 208 VAL A N 1
ATOM 1552 C CA . VAL A 1 208 ? 1.035 3.452 12.897 1.00 98.38 208 VAL A CA 1
ATOM 1553 C C . VAL A 1 208 ? 1.745 2.147 13.207 1.00 98.38 208 VAL A C 1
ATOM 1555 O O . VAL A 1 208 ? 1.875 1.294 12.329 1.00 98.38 208 VAL A O 1
ATOM 1558 N N . THR A 1 209 ? 2.198 1.984 14.447 1.00 98.38 209 THR A N 1
ATOM 1559 C CA . THR A 1 209 ? 2.581 0.665 14.960 1.00 98.38 209 THR A CA 1
ATOM 1560 C C . THR A 1 209 ? 1.351 -0.049 15.502 1.00 98.38 209 THR A C 1
ATOM 1562 O O . THR A 1 209 ? 0.498 0.590 16.109 1.00 98.38 209 THR A O 1
ATOM 1565 N N . ILE A 1 210 ? 1.244 -1.361 15.296 1.00 98.19 210 ILE A N 1
ATOM 1566 C CA . ILE A 1 210 ? 0.108 -2.193 15.718 1.00 98.19 210 ILE A CA 1
ATOM 1567 C C . ILE A 1 210 ? 0.654 -3.443 16.411 1.00 98.19 210 ILE A C 1
ATOM 1569 O O . ILE A 1 210 ? 1.323 -4.260 15.782 1.00 98.19 210 ILE A O 1
ATOM 1573 N N . GLY A 1 211 ? 0.384 -3.596 17.706 1.00 96.50 211 GLY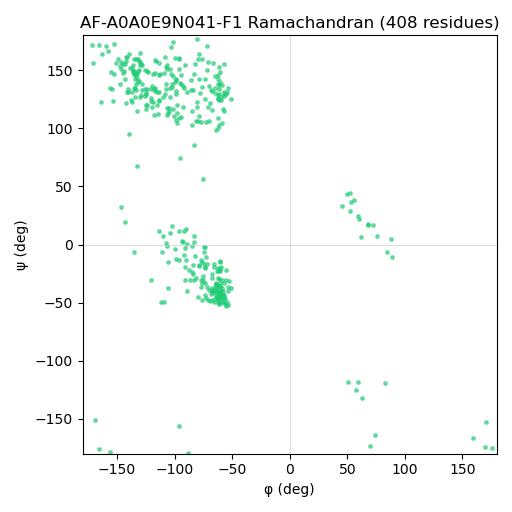 A N 1
ATOM 1574 C CA . GLY A 1 211 ? 0.870 -4.717 18.512 1.00 96.50 211 GLY A CA 1
ATOM 1575 C C . GLY A 1 211 ? 0.147 -4.842 19.853 1.00 96.50 211 GLY A C 1
ATOM 1576 O O . GLY A 1 211 ? -0.781 -4.098 20.146 1.00 96.50 211 GLY A O 1
ATOM 1577 N N . GLY A 1 212 ? 0.572 -5.773 20.706 1.00 94.88 212 GLY A N 1
ATOM 1578 C CA . GLY A 1 212 ? -0.101 -6.037 21.983 1.00 94.88 212 GLY A CA 1
ATOM 1579 C C . GLY A 1 212 ? -1.307 -6.961 21.784 1.00 94.88 212 GLY A C 1
ATOM 1580 O O . GLY A 1 212 ? -1.095 -8.081 21.326 1.00 94.88 212 GLY A O 1
ATOM 1581 N N . PRO A 1 213 ? -2.549 -6.548 22.106 1.00 95.12 213 PRO A N 1
ATOM 1582 C CA . PRO A 1 213 ? -3.731 -7.404 21.952 1.00 95.12 213 PRO A CA 1
ATOM 1583 C C . PRO A 1 213 ? -4.178 -7.584 20.493 1.00 95.12 213 PRO A C 1
ATOM 1585 O O . PRO A 1 213 ? -5.100 -8.352 20.235 1.00 95.12 213 PRO A O 1
ATOM 1588 N N . ILE A 1 214 ? -3.556 -6.874 19.547 1.00 97.50 214 ILE A N 1
ATOM 1589 C CA . ILE A 1 214 ? -3.841 -6.961 18.113 1.00 97.50 214 ILE A CA 1
ATOM 1590 C C . ILE A 1 214 ? -2.568 -7.377 17.384 1.00 97.50 214 ILE A C 1
ATOM 1592 O O . ILE A 1 214 ? -1.498 -6.813 17.612 1.00 97.50 214 ILE A O 1
ATOM 1596 N N . ARG A 1 215 ? -2.700 -8.341 16.476 1.00 97.38 215 ARG A N 1
ATOM 1597 C CA . ARG A 1 215 ? -1.656 -8.753 15.534 1.00 97.38 215 ARG A CA 1
ATOM 1598 C C . ARG A 1 215 ? -2.069 -8.393 14.113 1.00 97.38 215 ARG A C 1
ATOM 1600 O O . ARG A 1 215 ? -3.254 -8.458 13.795 1.00 97.38 215 ARG A O 1
ATOM 1607 N N . MET A 1 216 ? -1.093 -8.052 13.276 1.00 98.12 216 MET A N 1
ATOM 1608 C CA . MET A 1 216 ? -1.276 -7.859 11.838 1.00 98.12 216 MET A CA 1
ATOM 1609 C C . MET A 1 216 ? -0.375 -8.832 11.084 1.00 98.12 216 MET A C 1
ATOM 1611 O O . MET A 1 216 ? 0.841 -8.807 11.261 1.00 98.12 216 MET A O 1
ATOM 1615 N N . ASP A 1 217 ? -0.969 -9.649 10.225 1.00 97.94 217 ASP A N 1
ATOM 1616 C CA . ASP A 1 217 ? -0.254 -10.457 9.240 1.00 97.94 217 ASP A CA 1
ATOM 1617 C C . ASP A 1 217 ? -0.474 -9.880 7.847 1.00 97.94 217 ASP A C 1
ATOM 1619 O O . ASP A 1 217 ? -1.513 -9.280 7.576 1.00 97.94 217 ASP A O 1
ATOM 1623 N N . THR A 1 218 ? 0.477 -10.097 6.942 1.00 97.69 218 THR A N 1
ATOM 1624 C CA . THR A 1 218 ? 0.376 -9.638 5.554 1.00 97.69 218 THR A CA 1
ATOM 1625 C C . THR A 1 218 ? 0.657 -10.764 4.565 1.00 97.69 218 THR A C 1
ATOM 1627 O O . THR A 1 218 ? 1.333 -11.759 4.880 1.00 97.69 218 THR A O 1
ATOM 1630 N N . ILE A 1 219 ? 0.116 -10.623 3.357 1.00 97.38 219 ILE A N 1
ATOM 1631 C CA . ILE A 1 219 ? 0.510 -11.419 2.198 1.00 97.38 219 ILE A CA 1
ATOM 1632 C C . ILE A 1 219 ? 0.457 -10.599 0.910 1.00 97.38 219 ILE A C 1
ATOM 1634 O O . ILE A 1 219 ? -0.380 -9.705 0.768 1.00 97.38 219 ILE A O 1
ATOM 1638 N N . ILE A 1 220 ? 1.363 -10.924 -0.010 1.00 96.50 220 ILE A N 1
ATOM 1639 C CA . ILE A 1 220 ? 1.514 -10.278 -1.312 1.00 96.50 220 ILE A CA 1
ATOM 1640 C C . ILE A 1 220 ? 0.814 -11.117 -2.387 1.00 96.50 220 ILE A C 1
ATOM 1642 O O . ILE A 1 220 ? 0.851 -12.347 -2.360 1.00 96.50 220 ILE A O 1
ATOM 1646 N N . MET A 1 221 ? 0.182 -10.437 -3.339 1.00 94.62 221 MET A N 1
ATOM 1647 C CA . MET A 1 221 ? -0.460 -11.009 -4.518 1.00 94.62 221 MET A CA 1
ATOM 1648 C C . MET A 1 221 ? -0.165 -10.107 -5.724 1.00 94.62 221 MET A C 1
ATOM 1650 O O . MET A 1 221 ? -0.877 -9.126 -5.931 1.00 94.62 221 MET A O 1
ATOM 1654 N N . HIS A 1 222 ? 0.865 -10.401 -6.525 1.00 91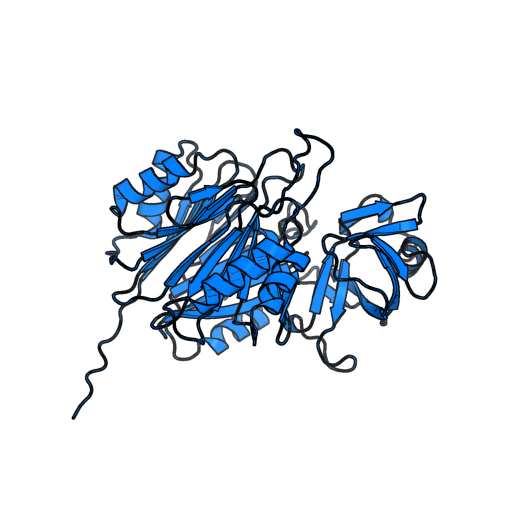.44 222 HIS A N 1
ATOM 1655 C CA . HIS A 1 222 ? 1.152 -9.605 -7.730 1.00 91.44 222 HIS A CA 1
ATOM 1656 C C . HIS A 1 222 ? 0.197 -9.955 -8.866 1.00 91.44 222 HIS A C 1
ATOM 1658 O O . HIS A 1 222 ? -0.185 -9.113 -9.676 1.00 91.44 222 HIS A O 1
ATOM 1664 N N . GLY A 1 223 ? -0.153 -11.240 -8.966 1.00 88.19 223 GLY A N 1
ATOM 1665 C CA . GLY A 1 223 ? -0.875 -11.747 -10.124 1.00 88.19 223 GLY A CA 1
ATOM 1666 C C . GLY A 1 223 ? -0.039 -11.737 -11.400 1.00 88.19 223 GLY A C 1
ATOM 1667 O O . GLY A 1 223 ? -0.570 -11.850 -12.502 1.00 88.19 223 GLY A O 1
ATOM 1668 N N . THR A 1 224 ? 1.279 -11.634 -11.279 1.00 90.94 224 THR A N 1
ATOM 1669 C CA . THR A 1 224 ? 2.210 -11.746 -12.397 1.00 90.94 224 THR A CA 1
ATOM 1670 C C . THR A 1 224 ? 3.104 -12.964 -12.207 1.00 90.94 224 THR A C 1
ATOM 1672 O O . THR A 1 224 ? 3.256 -13.490 -11.108 1.00 90.94 224 THR A O 1
ATOM 1675 N N . ARG A 1 225 ? 3.672 -13.469 -13.301 1.00 92.12 225 ARG A N 1
ATOM 1676 C CA . ARG A 1 225 ? 4.633 -14.575 -13.282 1.00 92.12 225 ARG A CA 1
ATOM 1677 C C . ARG A 1 225 ? 5.838 -14.245 -14.149 1.00 92.12 225 ARG A C 1
ATOM 1679 O O . ARG A 1 225 ? 5.647 -13.652 -15.214 1.00 92.12 225 ARG A O 1
ATOM 1686 N N . PRO A 1 226 ? 7.050 -14.658 -13.749 1.00 93.44 226 PRO A N 1
ATOM 1687 C CA . PRO A 1 226 ? 8.234 -14.445 -14.562 1.00 93.44 226 PRO A CA 1
ATOM 1688 C C . PRO A 1 226 ? 8.110 -15.185 -15.895 1.00 93.44 226 PRO A C 1
ATOM 1690 O O . PRO A 1 226 ? 7.588 -16.303 -15.970 1.00 93.44 226 PRO A O 1
ATOM 1693 N N . ILE A 1 227 ? 8.606 -14.554 -16.955 1.00 90.19 227 ILE A N 1
ATOM 1694 C CA . ILE A 1 227 ? 8.735 -15.135 -18.286 1.00 90.19 227 ILE A CA 1
ATOM 1695 C C . ILE A 1 227 ? 10.188 -15.051 -18.750 1.00 90.19 227 ILE A C 1
ATOM 1697 O O . ILE A 1 227 ? 10.835 -14.013 -18.656 1.00 90.19 227 ILE A O 1
ATOM 1701 N N . GLY A 1 228 ? 10.699 -16.161 -19.282 1.00 88.06 228 GLY A N 1
ATOM 1702 C CA . GLY A 1 228 ? 12.088 -16.244 -19.730 1.00 88.06 228 GLY A CA 1
ATOM 1703 C C . GLY A 1 228 ? 13.103 -16.341 -18.585 1.00 88.06 228 GLY A C 1
ATOM 1704 O O . GLY A 1 228 ? 12.773 -16.717 -17.459 1.00 88.06 228 GLY A O 1
ATOM 1705 N N . GLY A 1 229 ? 14.366 -16.076 -18.918 1.00 92.69 229 GLY A N 1
ATOM 1706 C CA . GLY A 1 229 ? 15.492 -16.138 -17.986 1.00 92.69 229 GLY A CA 1
ATOM 1707 C C . GLY A 1 229 ? 15.730 -14.826 -17.241 1.00 92.69 229 GLY A C 1
ATOM 1708 O O . GLY A 1 229 ? 15.017 -13.844 -17.438 1.00 92.69 229 GLY A O 1
ATOM 1709 N N . TYR A 1 230 ? 16.754 -14.831 -16.391 1.00 96.75 230 TYR A N 1
ATOM 1710 C CA . TYR A 1 230 ? 17.262 -13.621 -15.751 1.00 96.75 230 TYR A CA 1
ATOM 1711 C C . TYR A 1 230 ? 18.039 -12.763 -16.745 1.00 96.75 230 TYR A C 1
ATOM 1713 O O . TYR A 1 230 ? 18.790 -13.286 -17.570 1.00 96.75 230 TYR A O 1
ATOM 1721 N N . HIS A 1 231 ? 17.871 -11.458 -16.599 1.00 97.44 231 HIS A N 1
ATOM 1722 C CA . HIS A 1 231 ? 18.607 -10.410 -17.287 1.00 97.44 231 HIS A CA 1
ATOM 1723 C C . HIS A 1 231 ? 19.245 -9.492 -16.245 1.00 97.44 231 HIS A C 1
ATOM 1725 O O . HIS A 1 231 ? 18.700 -9.321 -15.154 1.00 97.44 231 HIS A O 1
ATOM 1731 N N . THR A 1 232 ? 20.388 -8.893 -16.557 1.00 98.44 232 THR A N 1
ATOM 1732 C CA . THR A 1 232 ? 21.115 -8.033 -15.619 1.00 98.44 232 THR A CA 1
ATOM 1733 C C . THR A 1 232 ? 21.008 -6.580 -16.046 1.00 98.44 232 THR A C 1
ATOM 1735 O O . THR A 1 232 ? 21.305 -6.235 -17.187 1.00 98.44 232 THR A O 1
ATOM 1738 N N . ILE A 1 233 ? 20.625 -5.708 -15.118 1.00 98.62 233 ILE A N 1
ATOM 1739 C CA . ILE A 1 233 ? 20.723 -4.260 -15.295 1.00 98.62 233 ILE A CA 1
ATOM 1740 C C . ILE A 1 233 ? 22.210 -3.898 -15.330 1.00 98.62 233 ILE A C 1
ATOM 1742 O O . ILE A 1 233 ? 22.920 -4.098 -14.345 1.00 98.62 233 ILE A O 1
ATOM 1746 N N . THR A 1 234 ? 22.709 -3.394 -16.458 1.00 98.69 234 THR A N 1
ATOM 1747 C CA . THR A 1 234 ? 24.142 -3.083 -16.631 1.00 98.69 234 THR A CA 1
ATOM 1748 C C . THR A 1 234 ? 24.449 -1.595 -16.590 1.00 98.69 234 THR A C 1
ATOM 1750 O O . THR A 1 234 ? 25.613 -1.242 -16.429 1.00 98.69 234 THR A O 1
ATOM 1753 N N . ARG A 1 235 ? 23.430 -0.734 -16.715 1.00 98.50 235 ARG A N 1
ATOM 1754 C CA . ARG A 1 235 ? 23.548 0.713 -16.503 1.00 98.50 235 ARG A CA 1
ATOM 1755 C C . ARG A 1 235 ? 22.215 1.313 -16.073 1.00 98.50 235 ARG A C 1
ATOM 1757 O O . ARG A 1 235 ? 21.228 1.214 -16.807 1.00 98.50 235 ARG A O 1
ATOM 1764 N N . ALA A 1 236 ? 22.203 1.988 -14.929 1.00 98.19 236 ALA A N 1
ATOM 1765 C CA . ALA A 1 236 ? 21.040 2.704 -14.412 1.00 98.19 236 ALA A CA 1
ATOM 1766 C C . ALA A 1 236 ? 21.463 3.966 -13.648 1.00 98.19 236 ALA A C 1
ATOM 1768 O O . ALA A 1 236 ? 22.548 4.012 -13.074 1.00 98.19 236 ALA A O 1
ATOM 1769 N N . ASP A 1 237 ? 20.607 4.985 -13.646 1.00 97.19 237 ASP A N 1
ATOM 1770 C CA . ASP A 1 237 ? 20.745 6.165 -12.787 1.00 97.19 237 ASP A CA 1
ATOM 1771 C C . ASP A 1 237 ? 19.373 6.538 -12.227 1.00 97.19 237 ASP A C 1
ATOM 1773 O O . ASP A 1 237 ? 18.421 6.754 -12.982 1.00 97.19 237 ASP A O 1
ATOM 1777 N N . ARG A 1 238 ? 19.270 6.609 -10.896 1.00 93.50 238 ARG A N 1
ATOM 1778 C CA . ARG A 1 238 ? 18.005 6.796 -10.170 1.00 93.50 238 ARG A CA 1
ATOM 1779 C C . ARG A 1 238 ? 16.946 5.789 -10.635 1.00 93.50 238 ARG A C 1
ATOM 1781 O O . ARG A 1 238 ? 17.132 4.593 -10.468 1.00 93.50 238 ARG A O 1
ATOM 1788 N N . ASN A 1 239 ? 15.832 6.261 -11.187 1.00 94.75 239 ASN A N 1
ATOM 1789 C CA . ASN A 1 239 ? 14.739 5.434 -11.683 1.00 94.75 239 ASN A CA 1
ATOM 1790 C C . ASN A 1 239 ? 14.828 5.177 -13.197 1.00 94.75 239 ASN A C 1
ATOM 1792 O O . ASN A 1 239 ? 13.863 4.706 -13.793 1.00 94.75 239 ASN A O 1
ATOM 1796 N N . ILE A 1 240 ? 15.952 5.501 -13.843 1.00 97.19 240 ILE A N 1
ATOM 1797 C CA . ILE A 1 240 ? 16.147 5.315 -15.283 1.00 97.19 240 ILE A CA 1
ATOM 1798 C C . ILE A 1 240 ? 17.064 4.116 -15.522 1.00 97.19 240 ILE A C 1
ATOM 1800 O O . ILE A 1 240 ? 18.243 4.136 -15.168 1.00 97.19 240 ILE A O 1
ATOM 1804 N N . VAL A 1 241 ? 16.535 3.089 -16.185 1.00 98.50 241 VAL A N 1
ATOM 1805 C CA . VAL A 1 241 ? 17.286 1.910 -16.630 1.00 98.50 241 VAL A CA 1
ATOM 1806 C C . VAL A 1 241 ? 17.695 2.116 -18.079 1.00 98.50 241 VAL A C 1
ATOM 1808 O O . VAL A 1 241 ? 16.862 2.071 -18.986 1.00 98.50 241 VAL A O 1
ATOM 1811 N N . TYR A 1 242 ? 18.986 2.333 -18.308 1.00 98.56 242 TYR A N 1
ATOM 1812 C CA . TYR A 1 242 ? 19.510 2.568 -19.649 1.00 98.56 242 TYR A CA 1
ATOM 1813 C C . TYR A 1 242 ? 19.901 1.285 -20.365 1.00 98.56 242 TYR A C 1
ATOM 1815 O O . TYR A 1 242 ? 19.668 1.168 -21.567 1.00 98.56 242 TYR A O 1
ATOM 1823 N N . GLU A 1 243 ? 20.507 0.338 -19.648 1.00 98.56 243 GLU A N 1
ATOM 1824 C CA . GLU A 1 243 ? 21.034 -0.881 -20.254 1.00 98.56 243 GLU A CA 1
ATOM 1825 C C . GLU A 1 243 ? 20.657 -2.135 -19.473 1.00 98.56 243 GLU A C 1
ATOM 1827 O O . GLU A 1 243 ? 20.739 -2.181 -18.243 1.00 98.56 243 GLU A O 1
ATOM 1832 N N . ILE A 1 244 ? 20.296 -3.166 -20.234 1.00 98.50 244 ILE A N 1
ATOM 1833 C CA . ILE A 1 244 ? 20.065 -4.534 -19.783 1.00 98.50 244 ILE A CA 1
ATOM 1834 C C . ILE A 1 244 ? 20.972 -5.431 -20.631 1.00 98.50 244 ILE A C 1
ATOM 1836 O O . ILE A 1 244 ? 20.990 -5.310 -21.854 1.00 98.50 244 ILE A O 1
ATOM 1840 N N . ASP A 1 245 ? 21.749 -6.310 -20.002 1.00 98.06 245 ASP A N 1
ATOM 1841 C CA . ASP A 1 245 ? 22.713 -7.199 -20.669 1.00 98.06 245 ASP A CA 1
ATOM 1842 C C . ASP A 1 245 ? 23.651 -6.466 -21.654 1.00 98.06 245 ASP A C 1
ATOM 1844 O O . ASP A 1 245 ? 23.893 -6.927 -22.777 1.00 98.06 245 ASP A O 1
ATOM 1848 N N . HIS A 1 246 ? 24.166 -5.301 -21.243 1.00 98.38 246 HIS A N 1
ATOM 1849 C CA . HIS A 1 246 ? 25.049 -4.430 -22.034 1.00 98.38 246 HIS A CA 1
ATOM 1850 C C . HIS A 1 246 ? 24.439 -3.945 -23.361 1.00 98.38 246 HIS A C 1
ATOM 1852 O O . HIS A 1 246 ? 25.156 -3.623 -24.310 1.00 98.38 246 HIS A O 1
ATOM 1858 N N . GLN A 1 247 ? 23.109 -3.912 -23.445 1.00 98.38 247 GLN A N 1
ATOM 1859 C CA . GLN A 1 247 ? 22.349 -3.419 -24.590 1.00 98.38 247 GLN A CA 1
ATOM 1860 C C . GLN A 1 247 ? 21.310 -2.392 -24.132 1.00 98.38 247 GLN A C 1
ATOM 1862 O O . GLN A 1 247 ? 20.871 -2.456 -22.983 1.00 98.38 247 GLN A O 1
ATOM 1867 N N . PRO A 1 248 ? 20.876 -1.465 -25.008 1.00 98.38 248 PRO A N 1
ATOM 1868 C CA . PRO A 1 248 ? 19.829 -0.510 -24.664 1.00 98.38 248 PRO A CA 1
ATOM 1869 C C . PRO A 1 248 ? 18.571 -1.212 -24.147 1.00 98.38 248 PRO A C 1
ATOM 1871 O O . PRO A 1 248 ? 18.110 -2.191 -24.742 1.00 98.38 248 PRO A O 1
ATOM 1874 N N . ALA A 1 249 ? 18.004 -0.707 -23.051 1.00 97.50 249 ALA A N 1
ATOM 1875 C CA . ALA A 1 249 ? 16.905 -1.370 -22.358 1.00 97.50 249 ALA A CA 1
ATOM 1876 C C . ALA A 1 249 ? 15.687 -1.588 -23.273 1.00 97.50 249 ALA A C 1
ATOM 1878 O O . ALA A 1 249 ? 15.144 -2.693 -23.302 1.00 97.50 249 ALA A O 1
ATOM 1879 N N . LEU A 1 250 ? 15.302 -0.590 -24.086 1.00 95.75 250 LEU A N 1
ATOM 1880 C CA . LEU A 1 250 ? 14.174 -0.753 -25.019 1.00 95.75 250 LEU A CA 1
ATOM 1881 C C . LEU A 1 250 ? 14.428 -1.847 -26.066 1.00 95.75 250 LEU A C 1
ATOM 1883 O O . LEU A 1 250 ? 13.499 -2.574 -26.413 1.00 95.75 250 LEU A O 1
ATOM 1887 N N . ASP A 1 251 ? 15.669 -2.008 -26.538 1.00 94.75 251 ASP A N 1
ATOM 1888 C CA . ASP A 1 251 ? 16.005 -3.019 -27.549 1.00 94.75 251 ASP A CA 1
ATOM 1889 C C . ASP A 1 251 ? 15.846 -4.440 -26.966 1.00 94.75 251 ASP A C 1
ATOM 1891 O O . ASP A 1 251 ? 15.315 -5.339 -27.628 1.00 94.75 251 ASP A O 1
ATOM 1895 N N . ILE A 1 252 ? 16.231 -4.639 -25.698 1.00 94.44 252 ILE A N 1
ATOM 1896 C CA . ILE A 1 252 ? 16.017 -5.904 -24.978 1.00 94.44 252 ILE A CA 1
ATOM 1897 C C . ILE A 1 252 ? 14.528 -6.171 -24.753 1.00 94.44 252 ILE A C 1
ATOM 1899 O O . ILE A 1 252 ? 14.055 -7.259 -25.089 1.00 94.44 252 ILE A O 1
ATOM 1903 N N . ILE A 1 253 ? 13.771 -5.196 -24.241 1.00 93.38 253 ILE A N 1
ATOM 1904 C CA . ILE A 1 253 ? 12.328 -5.371 -24.022 1.00 93.38 253 ILE A CA 1
ATOM 1905 C C . ILE A 1 253 ? 11.617 -5.681 -25.342 1.00 93.38 253 ILE A C 1
ATOM 1907 O O . ILE A 1 253 ? 10.849 -6.641 -25.409 1.00 93.38 253 ILE A O 1
ATOM 1911 N N . HIS A 1 254 ? 11.934 -4.963 -26.422 1.00 90.75 254 HIS A N 1
ATOM 1912 C CA . HIS A 1 254 ? 11.370 -5.215 -27.747 1.00 90.75 254 HIS A CA 1
ATOM 1913 C C . HIS A 1 254 ? 11.625 -6.652 -28.224 1.00 90.75 254 HIS A C 1
ATOM 1915 O O . HIS A 1 254 ? 10.716 -7.318 -28.730 1.00 90.75 254 HIS A O 1
ATOM 1921 N N . LYS A 1 255 ? 12.848 -7.158 -28.017 1.00 89.56 255 LYS A N 1
ATOM 1922 C CA . LYS A 1 255 ? 13.221 -8.536 -28.347 1.00 89.56 255 LYS A CA 1
ATOM 1923 C C . LYS A 1 255 ? 12.418 -9.558 -27.539 1.00 89.56 255 LYS A C 1
ATOM 1925 O O . LYS A 1 255 ? 11.954 -10.540 -28.117 1.00 89.56 255 LYS A O 1
ATOM 1930 N N . ILE A 1 256 ? 12.244 -9.346 -26.233 1.00 87.38 256 ILE A N 1
ATOM 1931 C CA . ILE A 1 256 ? 11.509 -10.277 -25.360 1.00 87.38 256 ILE A CA 1
ATOM 1932 C C . ILE A 1 256 ? 10.005 -10.252 -25.674 1.00 87.38 256 ILE A C 1
ATOM 1934 O O . ILE A 1 256 ? 9.371 -11.304 -25.722 1.00 87.38 256 ILE A O 1
ATOM 1938 N N . MET A 1 257 ? 9.437 -9.075 -25.956 1.00 84.19 257 MET A N 1
ATOM 1939 C CA . MET A 1 257 ? 8.020 -8.915 -26.312 1.00 84.19 257 MET A CA 1
ATOM 1940 C C . MET A 1 257 ? 7.680 -9.396 -27.733 1.00 84.19 257 MET A C 1
ATOM 1942 O O . MET A 1 257 ? 6.519 -9.373 -28.140 1.00 84.19 257 MET A O 1
ATOM 1946 N N . GLY A 1 258 ? 8.673 -9.857 -28.499 1.00 79.81 258 GLY A N 1
ATOM 1947 C CA . GLY A 1 258 ? 8.469 -10.504 -29.794 1.00 79.81 258 GLY A CA 1
ATOM 1948 C C . GLY A 1 258 ? 8.037 -9.563 -30.922 1.00 79.81 258 GLY A C 1
ATOM 1949 O O . GLY A 1 258 ? 7.517 -10.044 -31.925 1.00 79.81 258 GLY A O 1
ATOM 1950 N N . GLY A 1 259 ? 8.214 -8.245 -30.763 1.00 70.62 259 GLY A N 1
ATOM 1951 C CA . GLY A 1 259 ? 8.051 -7.229 -31.818 1.00 70.62 259 GLY A CA 1
ATOM 1952 C C . GLY A 1 259 ? 6.658 -7.087 -32.454 1.00 70.62 259 GLY A C 1
ATOM 1953 O O . GLY A 1 259 ? 6.510 -6.358 -33.429 1.00 70.62 259 GLY A O 1
ATOM 1954 N N . THR A 1 260 ? 5.637 -7.7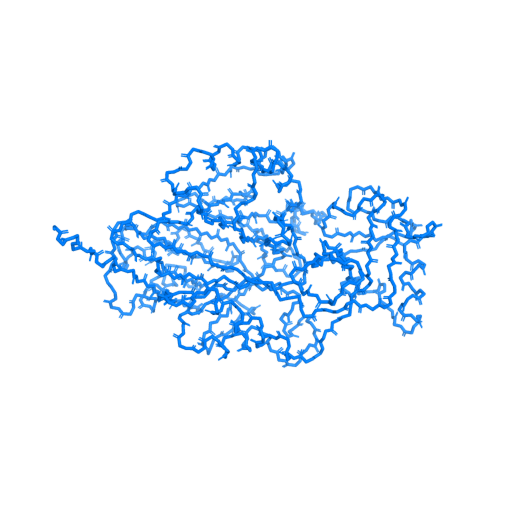77 -31.940 1.00 66.81 260 THR A N 1
ATOM 1955 C CA . THR A 1 260 ? 4.271 -7.788 -32.508 1.00 66.81 260 THR A CA 1
ATOM 1956 C C . THR A 1 260 ? 3.308 -6.834 -31.805 1.00 66.81 260 THR A C 1
ATOM 1958 O O . THR A 1 260 ? 2.226 -6.567 -32.324 1.00 66.81 260 THR A O 1
ATOM 1961 N N . ILE A 1 261 ? 3.696 -6.313 -30.640 1.00 73.62 261 ILE A N 1
ATOM 1962 C CA . ILE A 1 261 ? 2.890 -5.421 -29.804 1.00 73.62 261 ILE A CA 1
ATOM 1963 C C . ILE A 1 261 ? 3.584 -4.059 -29.745 1.00 73.62 261 ILE A C 1
ATOM 1965 O O . ILE A 1 261 ? 4.774 -3.990 -29.431 1.00 73.62 261 ILE A O 1
ATOM 1969 N N . SER A 1 262 ? 2.839 -2.978 -29.984 1.00 80.44 262 SER A N 1
ATOM 1970 C CA . SER A 1 262 ? 3.298 -1.591 -29.808 1.00 80.44 262 SER A CA 1
ATOM 1971 C C . SER A 1 262 ? 3.352 -1.197 -28.325 1.00 80.44 262 SER A C 1
ATOM 1973 O O . SER A 1 262 ? 2.716 -0.242 -27.893 1.00 80.44 262 SER A O 1
ATOM 1975 N N . TRP A 1 263 ? 4.091 -1.955 -27.516 1.00 82.94 263 TRP A N 1
ATOM 1976 C CA . TRP A 1 263 ? 4.174 -1.753 -26.065 1.00 82.94 263 TRP A CA 1
ATOM 1977 C C . TRP A 1 263 ? 4.762 -0.391 -25.681 1.00 82.94 263 TRP A C 1
ATOM 1979 O O . TRP A 1 263 ? 4.483 0.118 -24.606 1.00 82.94 263 TRP A O 1
ATOM 1989 N N . GLU A 1 264 ? 5.534 0.233 -26.568 1.00 82.75 264 GLU A N 1
ATOM 1990 C CA . GLU A 1 264 ? 6.119 1.559 -26.353 1.00 82.75 264 GLU A CA 1
ATOM 1991 C C . GLU A 1 264 ? 5.069 2.684 -26.268 1.00 82.75 264 GLU A C 1
ATOM 1993 O O . GLU A 1 264 ? 5.382 3.789 -25.828 1.00 82.75 264 GLU A O 1
ATOM 1998 N N . GLU A 1 265 ? 3.835 2.432 -26.719 1.00 83.88 265 GLU A N 1
ATOM 1999 C CA . GLU A 1 265 ? 2.678 3.318 -26.508 1.00 83.88 265 GLU A CA 1
ATOM 2000 C C . GLU A 1 265 ? 2.004 3.070 -25.148 1.00 83.88 265 GLU A C 1
ATOM 2002 O O . GLU A 1 265 ? 1.282 3.928 -24.647 1.00 83.88 265 GLU A O 1
ATOM 2007 N N . PHE A 1 266 ? 2.285 1.921 -24.526 1.00 84.69 266 PHE A N 1
ATOM 2008 C CA . PHE A 1 266 ? 1.724 1.480 -23.252 1.00 84.69 266 PHE A CA 1
ATOM 2009 C C . PHE A 1 266 ? 2.830 0.962 -22.310 1.00 84.69 266 PHE A C 1
ATOM 2011 O O . PHE A 1 266 ? 2.864 -0.236 -22.016 1.00 84.69 266 PHE A O 1
ATOM 2018 N N . PRO A 1 267 ? 3.736 1.834 -21.815 1.00 86.81 267 PRO A N 1
ATOM 2019 C CA . PRO A 1 267 ? 4.872 1.427 -20.979 1.00 86.81 267 PRO A CA 1
ATOM 2020 C C . PRO A 1 267 ? 4.486 0.577 -19.761 1.00 86.81 267 PRO A C 1
ATOM 2022 O O . PRO A 1 267 ? 5.219 -0.340 -19.405 1.00 86.81 267 PRO A O 1
ATOM 2025 N N . LEU A 1 268 ? 3.290 0.796 -19.200 1.00 85.75 268 LEU A N 1
ATOM 2026 C CA . LEU A 1 268 ? 2.747 0.027 -18.072 1.00 85.75 268 LEU A CA 1
ATOM 2027 C C . LEU A 1 268 ? 2.568 -1.479 -18.370 1.00 85.75 268 LEU A C 1
ATOM 2029 O O . LEU A 1 268 ? 2.389 -2.263 -17.446 1.00 85.75 268 LEU A O 1
ATOM 2033 N N . LEU A 1 269 ? 2.633 -1.917 -19.634 1.00 85.31 269 LEU A N 1
ATOM 2034 C CA . LEU A 1 269 ? 2.673 -3.344 -19.985 1.00 85.31 269 LEU A CA 1
ATOM 2035 C C . LEU A 1 269 ? 4.015 -4.008 -19.641 1.00 85.31 269 LEU A C 1
ATOM 2037 O O . LEU A 1 269 ? 4.107 -5.237 -19.626 1.00 85.31 269 LEU A O 1
ATOM 2041 N N . VAL A 1 270 ? 5.061 -3.215 -19.407 1.00 91.62 270 VAL A N 1
ATOM 2042 C CA . VAL A 1 270 ? 6.394 -3.694 -19.051 1.00 91.62 270 VAL A CA 1
ATOM 2043 C C . VAL A 1 270 ? 6.526 -3.702 -17.536 1.00 91.62 270 VAL A C 1
ATOM 2045 O O . VAL A 1 270 ? 6.623 -2.661 -16.882 1.00 91.62 270 VAL A O 1
ATOM 2048 N N . THR A 1 271 ? 6.570 -4.907 -16.981 1.00 94.12 271 THR A N 1
ATOM 2049 C CA . THR A 1 271 ? 6.787 -5.140 -15.554 1.00 94.12 271 THR A CA 1
ATOM 2050 C C . THR A 1 271 ? 8.039 -5.983 -15.368 1.00 94.12 271 THR A C 1
ATOM 2052 O O . THR A 1 271 ? 8.153 -7.063 -15.945 1.00 94.12 271 THR A O 1
ATOM 2055 N N . LEU A 1 272 ? 8.979 -5.508 -14.557 1.00 96.38 272 LEU A N 1
ATOM 2056 C CA . LEU A 1 272 ? 10.180 -6.248 -14.179 1.00 96.38 272 LEU A CA 1
ATOM 2057 C C . LEU A 1 272 ? 10.012 -6.818 -12.770 1.00 96.38 272 LEU A C 1
ATOM 2059 O O . LEU A 1 272 ? 9.501 -6.149 -11.881 1.00 96.38 272 LEU A O 1
ATOM 2063 N N . GLY A 1 273 ? 10.435 -8.058 -12.561 1.00 96.56 273 GLY A N 1
ATOM 2064 C CA . GLY A 1 273 ? 10.418 -8.723 -11.264 1.00 96.56 273 GLY A CA 1
ATOM 2065 C C . GLY A 1 273 ? 11.833 -8.912 -10.746 1.00 96.56 273 GLY A C 1
ATOM 2066 O O . GLY A 1 273 ? 12.669 -9.485 -11.444 1.00 96.56 273 GLY A O 1
ATOM 2067 N N . VAL A 1 274 ? 12.086 -8.464 -9.519 1.00 96.81 274 VAL A N 1
ATOM 2068 C CA . VAL A 1 274 ? 13.333 -8.719 -8.789 1.00 96.81 274 VAL A CA 1
ATOM 2069 C C . VAL A 1 274 ? 13.103 -9.896 -7.846 1.00 96.81 274 VAL A C 1
ATOM 2071 O O . VAL A 1 274 ? 12.329 -9.768 -6.897 1.00 96.81 274 VAL A O 1
ATOM 2074 N N . ASN A 1 275 ? 13.759 -11.032 -8.095 1.00 96.00 275 ASN A N 1
ATOM 2075 C CA . ASN A 1 275 ? 13.690 -12.199 -7.210 1.00 96.00 275 ASN A CA 1
ATOM 2076 C C . ASN A 1 275 ? 14.643 -12.018 -6.016 1.00 96.00 275 ASN A C 1
ATOM 2078 O O . ASN A 1 275 ? 15.846 -11.856 -6.204 1.00 96.00 275 ASN A O 1
ATOM 2082 N N . ASN A 1 276 ? 14.112 -12.073 -4.797 1.00 94.75 276 ASN A N 1
ATOM 2083 C CA . ASN A 1 276 ? 14.858 -12.000 -3.536 1.00 94.75 276 ASN A CA 1
ATOM 2084 C C . ASN A 1 276 ? 14.923 -13.362 -2.816 1.00 94.75 276 ASN A C 1
ATOM 2086 O O . ASN A 1 276 ? 15.467 -13.447 -1.717 1.00 94.75 276 ASN A O 1
ATOM 2090 N N . GLY A 1 277 ? 14.351 -14.411 -3.412 1.00 93.44 277 GLY A N 1
ATOM 2091 C CA . GLY A 1 277 ? 14.398 -15.787 -2.929 1.00 93.44 277 GLY A CA 1
ATOM 2092 C C . GLY A 1 277 ? 15.503 -16.614 -3.588 1.00 93.44 277 GLY A C 1
ATOM 2093 O O . GLY A 1 277 ? 16.500 -16.097 -4.094 1.00 93.44 277 GLY A O 1
ATOM 2094 N N . ASP A 1 278 ? 15.322 -17.936 -3.598 1.00 93.06 278 ASP A N 1
ATOM 2095 C CA . ASP A 1 278 ? 16.224 -18.844 -4.311 1.00 93.06 278 ASP A CA 1
ATOM 2096 C C . ASP A 1 278 ? 16.038 -18.688 -5.828 1.00 93.06 278 ASP A C 1
ATOM 2098 O O . ASP A 1 278 ? 14.969 -18.968 -6.374 1.00 93.06 278 ASP A O 1
ATOM 2102 N N . LYS A 1 279 ? 17.104 -18.267 -6.518 1.00 92.44 279 LYS A N 1
ATOM 2103 C CA . LYS A 1 279 ? 17.143 -18.068 -7.974 1.00 92.44 279 LYS A CA 1
ATOM 2104 C C . LYS A 1 279 ? 16.748 -19.316 -8.769 1.00 92.44 279 LYS A C 1
ATOM 2106 O O . LYS A 1 279 ? 16.228 -19.194 -9.876 1.00 92.44 279 LYS A O 1
ATOM 2111 N N . PHE A 1 280 ? 17.017 -20.502 -8.228 1.00 91.69 280 PHE A N 1
ATOM 2112 C CA . PHE A 1 280 ? 16.715 -21.783 -8.871 1.00 91.69 280 PHE A CA 1
ATOM 2113 C C . PHE A 1 280 ? 15.585 -22.545 -8.171 1.00 91.69 280 PHE A C 1
ATOM 2115 O O . PHE A 1 280 ? 15.319 -23.697 -8.518 1.00 91.69 280 PHE A O 1
ATOM 2122 N N . GLY A 1 281 ? 14.936 -21.913 -7.192 1.00 92.31 281 GLY A N 1
ATOM 2123 C CA . GLY A 1 281 ? 13.794 -22.467 -6.485 1.00 92.31 281 GLY A CA 1
ATOM 2124 C C . GLY A 1 281 ? 12.485 -22.320 -7.259 1.00 92.31 281 GLY A C 1
ATOM 2125 O O . GLY A 1 281 ? 12.412 -21.707 -8.327 1.00 92.31 281 GLY A O 1
ATOM 2126 N N . ASP A 1 282 ? 11.422 -22.878 -6.685 1.00 92.62 282 ASP A N 1
ATOM 2127 C CA . ASP A 1 282 ? 10.067 -22.679 -7.194 1.00 92.62 282 ASP A CA 1
ATOM 2128 C C . ASP A 1 282 ? 9.636 -21.214 -7.057 1.00 92.62 282 ASP A C 1
ATOM 2130 O O . ASP A 1 282 ? 9.954 -20.545 -6.072 1.00 92.62 282 ASP A O 1
ATOM 2134 N N . PHE A 1 283 ? 8.848 -20.733 -8.022 1.00 91.62 283 PHE A N 1
ATOM 2135 C CA . PHE A 1 283 ? 8.270 -19.392 -7.970 1.00 91.62 283 PHE A CA 1
ATOM 2136 C C . PHE A 1 283 ? 7.378 -19.217 -6.735 1.00 91.62 283 PHE A C 1
ATOM 2138 O O . PHE A 1 283 ? 6.423 -19.974 -6.530 1.00 91.62 283 PHE A O 1
ATOM 2145 N N . LYS A 1 284 ? 7.652 -18.163 -5.965 1.00 91.81 284 LYS A N 1
ATOM 2146 C CA . LYS A 1 284 ? 6.836 -17.698 -4.844 1.00 91.81 284 LYS A CA 1
ATOM 2147 C C . LYS A 1 284 ? 6.599 -16.208 -5.010 1.00 91.81 284 LYS A C 1
ATOM 2149 O O . LYS A 1 284 ? 7.555 -15.454 -5.139 1.00 91.81 284 LYS A O 1
ATOM 2154 N N . GLU A 1 285 ? 5.336 -15.791 -4.979 1.00 90.75 285 GLU A N 1
ATOM 2155 C CA . GLU A 1 285 ? 4.952 -14.376 -5.111 1.00 90.75 285 GLU A CA 1
ATOM 2156 C C . GLU A 1 285 ? 5.697 -13.510 -4.081 1.00 90.75 285 GLU A C 1
ATOM 2158 O O . GLU A 1 285 ? 6.212 -12.456 -4.412 1.00 90.75 285 GLU A O 1
ATOM 2163 N N . GLU A 1 286 ? 5.849 -14.002 -2.850 1.00 91.50 286 GLU A N 1
ATOM 2164 C CA . GLU A 1 286 ? 6.414 -13.232 -1.730 1.00 91.50 286 GLU A CA 1
ATOM 2165 C C . GLU A 1 286 ? 7.932 -13.002 -1.809 1.00 91.50 286 GLU A C 1
ATOM 2167 O O . GLU A 1 286 ? 8.476 -12.222 -1.026 1.00 91.50 286 GLU A O 1
ATOM 2172 N N . ASP A 1 287 ? 8.610 -13.682 -2.736 1.00 94.56 287 ASP A N 1
ATOM 2173 C CA . ASP A 1 287 ? 10.040 -13.506 -2.988 1.00 94.56 287 ASP A CA 1
ATOM 2174 C C . ASP A 1 287 ? 10.290 -12.419 -4.049 1.00 94.56 287 ASP A C 1
ATOM 2176 O O . ASP A 1 287 ? 11.420 -11.949 -4.204 1.00 94.56 287 ASP A O 1
ATOM 2180 N N . TYR A 1 288 ? 9.258 -11.991 -4.783 1.00 95.50 288 TYR A N 1
ATOM 2181 C CA . TYR A 1 288 ? 9.398 -11.047 -5.886 1.00 95.50 288 TYR A CA 1
ATOM 2182 C C . TYR A 1 288 ? 9.029 -9.623 -5.468 1.00 95.50 288 TYR A C 1
ATOM 2184 O O . TYR A 1 288 ? 8.066 -9.373 -4.752 1.00 95.50 288 TYR A O 1
ATOM 2192 N N . ALA A 1 289 ? 9.804 -8.661 -5.961 1.00 96.31 289 ALA A N 1
ATOM 2193 C CA . ALA A 1 289 ? 9.403 -7.263 -5.992 1.00 96.31 289 ALA A CA 1
ATOM 2194 C C . ALA A 1 289 ? 9.072 -6.885 -7.437 1.00 96.31 289 ALA A C 1
ATOM 2196 O O . ALA A 1 289 ? 9.930 -6.974 -8.317 1.00 96.31 289 ALA A O 1
ATOM 2197 N N . SER A 1 290 ? 7.821 -6.503 -7.682 1.00 95.12 290 SER A N 1
ATOM 2198 C CA . SER A 1 290 ? 7.338 -6.084 -8.999 1.00 95.12 290 SER A CA 1
ATOM 2199 C C . SER A 1 290 ? 7.619 -4.594 -9.224 1.00 95.12 290 SER A C 1
ATOM 2201 O O . SER A 1 290 ? 7.382 -3.778 -8.331 1.00 95.12 290 SER A O 1
ATOM 2203 N N . ARG A 1 291 ? 8.162 -4.255 -10.398 1.00 95.56 291 ARG A N 1
ATOM 2204 C CA . ARG A 1 291 ? 8.572 -2.909 -10.816 1.00 95.56 291 ARG A CA 1
ATOM 2205 C C . ARG A 1 291 ? 7.905 -2.534 -12.121 1.00 95.56 291 ARG A C 1
ATOM 2207 O O . ARG A 1 291 ? 8.117 -3.192 -13.143 1.00 95.56 291 ARG A O 1
ATOM 2214 N N . LEU A 1 292 ? 7.130 -1.464 -12.096 1.00 93.25 292 LEU A N 1
ATOM 2215 C CA . LEU A 1 292 ? 6.381 -1.003 -13.254 1.00 93.25 292 LEU A CA 1
ATOM 2216 C C . LEU A 1 292 ? 7.193 0.028 -14.042 1.00 93.25 292 LEU A C 1
ATOM 2218 O O . LEU A 1 292 ? 7.819 0.926 -13.472 1.00 93.25 292 LEU A O 1
ATOM 2222 N N . CYS A 1 293 ? 7.193 -0.099 -15.367 1.00 94.00 293 CYS A N 1
ATOM 2223 C CA . CYS A 1 293 ? 7.725 0.933 -16.245 1.00 94.00 293 CYS A CA 1
ATOM 2224 C C . CYS A 1 293 ? 6.685 2.050 -16.388 1.00 94.00 293 CYS A C 1
ATOM 2226 O O . CYS A 1 293 ? 5.628 1.859 -16.983 1.00 94.00 293 CYS A O 1
ATOM 2228 N N . PHE A 1 294 ? 6.985 3.217 -15.822 1.00 90.00 294 PHE A N 1
ATOM 2229 C CA . PHE A 1 294 ? 6.121 4.393 -15.872 1.00 90.00 294 PHE A CA 1
ATOM 2230 C C . PHE A 1 294 ? 6.118 5.035 -17.262 1.00 90.00 294 PHE A C 1
ATOM 2232 O O . PHE A 1 294 ? 5.068 5.376 -17.803 1.00 90.00 294 PHE A O 1
ATOM 2239 N N . ALA A 1 295 ? 7.305 5.198 -17.84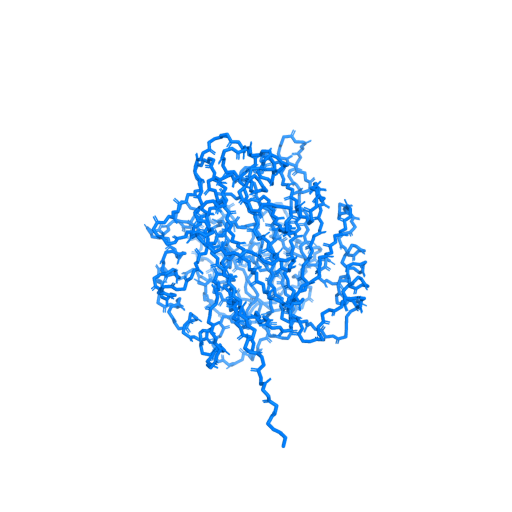4 1.00 91.75 295 ALA A N 1
ATOM 2240 C CA . ALA A 1 295 ? 7.499 5.846 -19.132 1.00 91.75 295 ALA A CA 1
ATOM 2241 C C . ALA A 1 295 ? 8.754 5.309 -19.830 1.00 91.75 295 ALA A C 1
ATOM 2243 O O . ALA A 1 295 ? 9.538 4.558 -19.252 1.00 91.75 295 ALA A O 1
ATOM 2244 N N . ILE A 1 296 ? 8.960 5.716 -21.079 1.00 94.88 296 ILE A N 1
ATOM 2245 C CA . ILE A 1 296 ? 10.163 5.391 -21.847 1.00 94.88 296 ILE A CA 1
ATOM 2246 C C . ILE A 1 296 ? 10.811 6.666 -22.375 1.00 94.88 296 ILE A C 1
ATOM 2248 O O . ILE A 1 296 ? 10.118 7.632 -22.700 1.00 94.88 296 ILE A O 1
ATOM 2252 N N . ASP A 1 297 ? 12.128 6.639 -22.531 1.00 94.94 297 ASP A N 1
ATOM 2253 C CA . ASP A 1 297 ? 12.868 7.637 -23.297 1.00 94.94 297 ASP A CA 1
ATOM 2254 C C . ASP A 1 297 ? 13.298 7.011 -24.628 1.00 94.94 297 ASP A C 1
ATOM 2256 O O . ASP A 1 297 ? 14.107 6.082 -24.679 1.00 94.94 297 ASP A O 1
ATOM 2260 N N . ARG A 1 298 ? 12.733 7.517 -25.728 1.00 94.19 298 ARG A N 1
ATOM 2261 C CA . ARG A 1 298 ? 12.999 7.015 -27.084 1.00 94.19 298 ARG A CA 1
ATOM 2262 C C . ARG A 1 298 ? 14.356 7.457 -27.628 1.00 94.19 298 ARG A C 1
ATOM 2264 O O . ARG A 1 298 ? 14.901 6.768 -28.486 1.00 94.19 298 ARG A O 1
ATOM 2271 N N . GLU A 1 299 ? 14.882 8.589 -27.168 1.00 95.00 299 GLU A N 1
ATOM 2272 C CA . GLU A 1 299 ? 16.178 9.110 -27.606 1.00 95.00 299 GLU A CA 1
ATOM 2273 C C . GLU A 1 299 ? 17.308 8.320 -26.946 1.00 95.00 299 GLU A C 1
ATOM 2275 O O . GLU A 1 299 ? 18.208 7.830 -27.628 1.00 95.00 299 GLU A O 1
ATOM 2280 N N . GLN A 1 300 ? 17.215 8.128 -25.629 1.00 96.06 300 GLN A N 1
ATOM 2281 C CA . GLN A 1 300 ? 18.193 7.364 -24.850 1.00 96.06 300 GLN A CA 1
ATOM 2282 C C . GLN A 1 300 ? 17.964 5.849 -24.896 1.00 96.06 300 GLN A C 1
ATOM 2284 O O . GLN A 1 300 ? 18.813 5.089 -24.430 1.00 96.06 300 GLN A O 1
ATOM 2289 N N . LYS A 1 301 ? 16.829 5.403 -25.449 1.00 96.81 301 LYS A N 1
ATOM 2290 C CA . LYS A 1 301 ? 16.384 4.004 -25.448 1.00 96.81 301 LYS A CA 1
ATOM 2291 C C . LYS A 1 301 ? 16.374 3.377 -24.046 1.00 96.81 301 LYS A C 1
ATOM 2293 O O . LYS A 1 301 ? 16.777 2.222 -23.868 1.00 96.81 301 LYS A O 1
ATOM 2298 N N . SER A 1 302 ? 15.863 4.117 -23.067 1.00 97.75 302 SER A N 1
ATOM 2299 C CA . SER A 1 302 ? 15.816 3.716 -21.659 1.00 97.75 302 SER A CA 1
ATOM 2300 C C . SER A 1 302 ? 14.387 3.580 -21.124 1.00 97.75 302 SER A C 1
ATOM 2302 O O . SER A 1 302 ? 13.430 4.130 -21.676 1.00 97.75 302 SER A O 1
ATOM 2304 N N . LEU A 1 303 ? 14.250 2.821 -20.035 1.00 97.50 303 LEU A N 1
ATOM 2305 C CA . LEU A 1 303 ? 13.014 2.697 -19.261 1.00 97.50 303 LEU A CA 1
ATOM 2306 C C . LEU A 1 303 ? 13.047 3.686 -18.093 1.00 97.50 303 LEU A C 1
ATOM 2308 O O . LEU A 1 303 ? 14.067 3.804 -17.417 1.00 97.50 303 LEU A O 1
ATOM 2312 N N . ILE A 1 304 ? 11.926 4.346 -17.823 1.00 95.50 304 ILE A N 1
ATOM 2313 C CA . ILE A 1 304 ? 11.701 5.161 -16.627 1.00 95.50 304 ILE A CA 1
ATOM 2314 C C . ILE A 1 304 ? 10.778 4.356 -15.711 1.00 95.50 304 ILE A C 1
ATOM 2316 O O . ILE A 1 304 ? 9.633 4.070 -16.063 1.00 95.50 304 ILE A O 1
ATOM 2320 N N . MET A 1 305 ? 11.289 3.963 -14.553 1.00 95.56 305 MET A N 1
ATOM 2321 C CA . MET A 1 305 ? 10.629 3.089 -13.585 1.00 95.56 305 MET A CA 1
ATOM 2322 C C . MET A 1 305 ? 9.933 3.905 -12.489 1.00 95.56 305 MET A C 1
ATOM 2324 O O . MET A 1 305 ? 10.265 5.075 -12.274 1.00 95.56 305 MET A O 1
ATOM 2328 N N . PHE A 1 306 ? 8.980 3.288 -11.788 1.00 91.88 306 PHE A N 1
ATOM 2329 C CA . PHE A 1 306 ? 8.329 3.892 -10.617 1.00 91.88 306 PHE A CA 1
ATOM 2330 C C . PHE A 1 306 ? 9.276 4.057 -9.420 1.00 91.88 306 PHE A C 1
ATOM 2332 O O . PHE A 1 306 ? 9.108 4.986 -8.646 1.00 91.88 306 PHE A O 1
ATOM 2339 N N . GLU A 1 307 ? 10.296 3.208 -9.285 1.00 95.12 307 GLU A N 1
ATOM 2340 C CA . GLU A 1 307 ? 11.185 3.170 -8.118 1.00 95.12 307 GLU A CA 1
ATOM 2341 C C . GLU A 1 307 ? 12.674 3.194 -8.517 1.00 95.12 307 GLU A C 1
ATOM 2343 O O . GLU A 1 307 ? 13.027 3.002 -9.682 1.00 95.12 307 GLU A O 1
ATOM 2348 N N . THR A 1 308 ? 13.557 3.472 -7.551 1.00 94.81 308 THR A N 1
ATOM 2349 C CA . THR A 1 308 ? 14.997 3.744 -7.777 1.00 94.81 308 THR A CA 1
ATOM 2350 C C . THR A 1 308 ? 15.934 2.594 -7.406 1.00 94.81 308 THR A C 1
ATOM 2352 O O . THR A 1 308 ? 17.144 2.791 -7.351 1.00 94.81 308 THR A O 1
ATOM 2355 N N . ASP A 1 309 ? 15.416 1.404 -7.107 1.00 94.81 309 ASP A N 1
ATOM 2356 C CA . ASP A 1 309 ? 16.210 0.260 -6.633 1.00 94.81 309 ASP A CA 1
ATOM 2357 C C . ASP A 1 309 ? 16.687 -0.691 -7.749 1.00 94.81 309 ASP A C 1
ATOM 2359 O O . ASP A 1 309 ? 17.370 -1.684 -7.481 1.00 94.81 309 ASP A O 1
ATOM 2363 N N . LEU A 1 310 ? 16.390 -0.383 -9.017 1.00 97.00 310 LEU A N 1
ATOM 2364 C CA . LEU A 1 310 ? 17.000 -1.059 -10.164 1.00 97.00 310 LEU A CA 1
ATOM 2365 C C . LEU A 1 310 ? 18.358 -0.428 -10.488 1.00 97.00 310 LEU A C 1
ATOM 2367 O O . LEU A 1 310 ? 18.464 0.459 -11.331 1.00 97.00 310 LEU A O 1
ATOM 2371 N N . VAL A 1 311 ? 19.395 -0.907 -9.806 1.00 97.25 311 VAL A N 1
ATOM 2372 C CA . VAL A 1 311 ? 20.782 -0.445 -9.944 1.00 97.25 311 VAL A CA 1
ATOM 2373 C C . VAL A 1 311 ? 21.631 -1.418 -10.767 1.00 97.25 311 VAL A C 1
ATOM 2375 O O . VAL A 1 311 ? 21.208 -2.531 -11.082 1.00 97.25 311 VAL A O 1
ATOM 2378 N N . GLU A 1 312 ? 22.847 -1.005 -11.128 1.00 98.44 312 GLU A N 1
ATOM 2379 C CA . GLU A 1 312 ? 23.804 -1.877 -11.817 1.00 98.44 312 GLU A CA 1
ATOM 2380 C C . GLU A 1 312 ? 24.046 -3.177 -11.035 1.00 98.44 312 GLU A C 1
ATOM 2382 O O . GLU A 1 312 ? 24.311 -3.168 -9.832 1.00 98.44 312 GLU A O 1
ATOM 2387 N N . GLY A 1 313 ? 23.957 -4.307 -11.734 1.00 98.19 313 GLY A N 1
ATOM 2388 C CA . GLY A 1 313 ? 24.068 -5.645 -11.161 1.00 98.19 313 GLY A CA 1
ATOM 2389 C C . GLY A 1 313 ? 22.746 -6.243 -10.677 1.00 98.19 313 GLY A C 1
ATOM 2390 O O . GLY A 1 313 ? 22.712 -7.448 -10.425 1.00 98.19 313 GLY A O 1
ATOM 2391 N N . THR A 1 314 ? 21.654 -5.472 -10.591 1.00 97.94 314 THR A N 1
ATOM 2392 C CA . THR A 1 314 ? 20.337 -6.030 -10.254 1.00 97.94 314 THR A CA 1
ATOM 2393 C C . THR A 1 314 ? 19.904 -7.029 -11.328 1.00 97.94 314 THR A C 1
ATOM 2395 O O . THR A 1 314 ? 19.868 -6.711 -12.519 1.00 97.94 314 THR A O 1
ATOM 2398 N N . GLU A 1 315 ? 19.558 -8.246 -10.909 1.00 97.62 315 GLU A N 1
ATOM 2399 C CA . GLU A 1 315 ? 18.982 -9.261 -11.789 1.00 97.62 315 GLU A CA 1
ATOM 2400 C C . GLU A 1 315 ? 17.456 -9.148 -11.810 1.00 97.62 315 GLU A C 1
ATOM 2402 O O . GLU A 1 315 ? 16.803 -9.094 -10.766 1.00 97.62 315 GLU A O 1
ATOM 2407 N N . VAL A 1 316 ? 16.887 -9.135 -13.012 1.00 97.44 316 VAL A N 1
ATOM 2408 C CA . VAL A 1 316 ? 15.453 -8.977 -13.253 1.00 97.44 316 VAL A CA 1
ATOM 2409 C C . VAL A 1 316 ? 14.932 -10.056 -14.190 1.00 97.44 316 VAL A C 1
ATOM 2411 O O . VAL A 1 316 ? 15.666 -10.620 -15.002 1.00 97.44 316 VAL A O 1
ATOM 2414 N N . GLN A 1 317 ? 13.634 -10.314 -14.115 1.00 96.19 317 GLN A N 1
ATOM 2415 C CA . GLN A 1 317 ? 12.895 -11.060 -15.128 1.00 96.19 317 GLN A CA 1
ATOM 2416 C C . GLN A 1 317 ? 11.753 -10.201 -15.645 1.00 96.19 317 GLN A C 1
ATOM 2418 O O . GLN A 1 317 ? 11.177 -9.412 -14.898 1.00 96.19 317 GLN A O 1
ATOM 2423 N N . LEU A 1 318 ? 11.391 -10.370 -16.914 1.00 94.62 318 LEU A N 1
ATOM 2424 C CA . LEU A 1 318 ? 10.146 -9.794 -17.399 1.00 94.62 318 LEU A CA 1
ATOM 2425 C C . LEU A 1 318 ? 8.981 -10.561 -16.761 1.00 94.62 318 LEU A C 1
ATOM 2427 O O . LEU A 1 318 ? 9.001 -11.789 -16.687 1.00 94.62 318 LEU A O 1
ATOM 2431 N N . MET A 1 319 ? 7.970 -9.839 -16.297 1.00 94.06 319 MET A N 1
ATOM 2432 C CA . MET A 1 319 ? 6.799 -10.399 -15.636 1.00 94.06 319 MET A CA 1
ATOM 2433 C C . MET A 1 319 ? 5.601 -10.308 -16.575 1.00 94.06 319 MET A C 1
ATOM 2435 O O . MET A 1 319 ? 5.348 -9.277 -17.193 1.00 94.06 319 MET A O 1
ATOM 2439 N N . ARG A 1 320 ? 4.841 -11.396 -16.683 1.00 89.69 320 ARG A N 1
ATOM 2440 C CA . ARG A 1 320 ? 3.597 -11.454 -17.454 1.00 89.69 320 ARG A CA 1
ATOM 2441 C C . ARG A 1 320 ? 2.409 -11.502 -16.513 1.00 89.69 320 ARG A C 1
ATOM 2443 O O . ARG A 1 320 ? 2.413 -12.275 -15.557 1.00 89.69 320 ARG A O 1
ATOM 2450 N N . ARG A 1 321 ? 1.354 -10.756 -16.838 1.00 86.94 321 ARG A N 1
ATOM 2451 C CA . ARG A 1 321 ? 0.091 -10.809 -16.102 1.00 86.94 321 ARG A CA 1
ATOM 2452 C C . ARG A 1 321 ? -0.595 -12.172 -16.228 1.00 86.94 321 ARG A C 1
ATOM 2454 O O . ARG A 1 321 ? -0.701 -12.724 -17.325 1.00 86.94 321 ARG A O 1
ATOM 2461 N N . ASN A 1 322 ? -1.084 -12.703 -15.111 1.00 84.94 322 ASN A N 1
ATOM 2462 C CA . ASN A 1 322 ? -2.022 -13.821 -15.101 1.00 84.94 322 ASN A CA 1
ATOM 2463 C C . ASN A 1 322 ? -3.415 -13.287 -15.432 1.00 84.94 322 ASN A C 1
ATOM 2465 O O . ASN A 1 322 ? -3.855 -12.306 -14.833 1.00 84.94 322 ASN A O 1
ATOM 2469 N N . ILE A 1 323 ? -4.075 -13.939 -16.387 1.00 82.12 323 ILE A N 1
ATOM 2470 C CA . ILE A 1 323 ? -5.425 -13.586 -16.850 1.00 82.12 323 ILE A CA 1
ATOM 2471 C C . ILE A 1 323 ? -6.491 -14.291 -15.992 1.00 82.12 323 ILE A C 1
ATOM 2473 O O . ILE A 1 323 ? -7.622 -13.828 -15.914 1.00 82.12 323 ILE A O 1
ATOM 2477 N N . ASP A 1 324 ? -6.132 -15.395 -15.326 1.00 85.94 324 ASP A N 1
ATOM 2478 C CA . ASP A 1 324 ? -6.976 -16.050 -14.326 1.00 85.94 324 ASP A CA 1
ATOM 2479 C C . ASP A 1 324 ? -6.626 -15.609 -12.894 1.00 85.94 324 ASP A C 1
ATOM 2481 O O . ASP A 1 324 ? -5.526 -15.127 -12.614 1.00 85.94 324 ASP A O 1
ATOM 2485 N N . PHE A 1 325 ? -7.576 -15.813 -11.981 1.00 91.06 325 PHE A N 1
ATOM 2486 C CA . PHE A 1 325 ? -7.483 -15.435 -10.568 1.00 91.06 325 PHE A CA 1
ATOM 2487 C C . PHE A 1 325 ? -7.168 -16.611 -9.634 1.00 91.06 325 PHE A C 1
ATOM 2489 O O . PHE A 1 325 ? -7.308 -16.503 -8.414 1.00 91.06 325 PHE A O 1
ATOM 2496 N N . ALA A 1 326 ? -6.705 -17.748 -10.169 1.00 91.62 326 ALA A N 1
ATOM 2497 C CA . ALA A 1 326 ? -6.497 -18.964 -9.379 1.00 91.62 326 ALA A CA 1
ATOM 2498 C C . ALA A 1 326 ? -5.389 -18.821 -8.317 1.00 91.62 326 ALA A C 1
ATOM 2500 O O . ALA A 1 326 ? -5.362 -19.583 -7.351 1.00 91.62 326 ALA A O 1
ATOM 2501 N N . TYR A 1 327 ? -4.494 -17.839 -8.466 1.00 91.94 327 TYR A N 1
ATOM 2502 C CA . TYR A 1 327 ? -3.444 -17.535 -7.488 1.00 91.94 327 TYR A CA 1
ATOM 2503 C C . TYR A 1 327 ? -3.965 -16.844 -6.219 1.00 91.94 327 TYR A C 1
ATOM 2505 O O . TYR A 1 327 ? -3.284 -16.892 -5.198 1.00 91.94 327 TYR A O 1
ATOM 2513 N N . ILE A 1 328 ? -5.155 -16.231 -6.246 1.00 95.56 328 ILE A N 1
ATOM 2514 C CA . ILE A 1 328 ? -5.684 -15.458 -5.110 1.00 95.56 328 ILE A CA 1
ATOM 2515 C C . ILE A 1 328 ? -6.038 -16.383 -3.945 1.00 95.56 328 ILE A C 1
ATOM 2517 O O . ILE A 1 328 ? -5.614 -16.156 -2.812 1.00 95.56 328 ILE A O 1
ATOM 2521 N N . ARG A 1 329 ? -6.777 -17.464 -4.219 1.00 96.25 329 ARG A N 1
ATOM 2522 C CA . ARG A 1 329 ? -7.254 -18.385 -3.180 1.00 96.25 329 ARG A CA 1
ATOM 2523 C C . ARG A 1 329 ? -6.117 -18.946 -2.308 1.00 96.25 329 ARG A C 1
ATOM 2525 O O . ARG A 1 329 ? -6.222 -18.804 -1.091 1.00 96.25 329 ARG A O 1
ATOM 2532 N N . PRO A 1 330 ? -5.040 -19.547 -2.862 1.00 96.19 330 PRO A N 1
ATOM 2533 C CA . PRO A 1 330 ? -3.942 -20.062 -2.044 1.00 96.19 330 PRO A CA 1
ATOM 2534 C C . PRO A 1 330 ? -3.296 -18.997 -1.152 1.00 96.19 330 PRO A C 1
ATOM 2536 O O . PRO A 1 330 ? -2.873 -19.309 -0.042 1.00 96.19 330 PRO A O 1
ATOM 2539 N N . GLN A 1 331 ? -3.238 -17.742 -1.611 1.00 96.69 331 GLN A N 1
ATOM 2540 C CA . GLN A 1 331 ? -2.659 -16.643 -0.839 1.00 96.69 331 GLN A CA 1
ATOM 2541 C C . GLN A 1 331 ? -3.572 -16.214 0.313 1.00 96.69 331 GLN A C 1
ATOM 2543 O O . GLN A 1 331 ? -3.113 -16.075 1.447 1.00 96.69 331 GLN A O 1
ATOM 2548 N N . VAL A 1 332 ? -4.882 -16.105 0.078 1.00 98.19 332 VAL A N 1
ATOM 2549 C CA . VAL A 1 332 ? -5.846 -15.846 1.158 1.00 98.19 332 VAL A CA 1
ATOM 2550 C C . VAL A 1 332 ? -5.827 -16.982 2.190 1.00 98.19 332 VAL A C 1
ATOM 2552 O O . VAL A 1 332 ? -5.714 -16.717 3.385 1.00 98.19 332 VAL A O 1
ATOM 2555 N N . GLU A 1 333 ? -5.840 -18.246 1.755 1.00 97.81 333 GLU A N 1
ATOM 2556 C CA . GLU A 1 333 ? -5.759 -19.411 2.652 1.00 97.81 333 GLU A CA 1
ATOM 2557 C C . GLU A 1 333 ? -4.454 -19.418 3.473 1.00 97.81 333 GLU A C 1
ATOM 2559 O O . GLU A 1 333 ? -4.482 -19.668 4.680 1.00 97.81 333 GLU A O 1
ATOM 2564 N N . LYS A 1 334 ? -3.313 -19.079 2.857 1.00 97.56 334 LYS A N 1
ATOM 2565 C CA . LYS A 1 334 ? -2.014 -18.962 3.538 1.00 97.56 334 LYS A CA 1
ATOM 2566 C C . LYS A 1 334 ? -2.004 -17.841 4.577 1.00 97.56 334 LYS A C 1
ATOM 2568 O O . LYS A 1 334 ? -1.456 -18.039 5.660 1.00 97.56 334 LYS A O 1
ATOM 2573 N N . LEU A 1 335 ? -2.621 -16.692 4.294 1.00 98.00 335 LEU A N 1
ATOM 2574 C CA . LEU A 1 335 ? -2.760 -15.605 5.268 1.00 98.00 335 LEU A CA 1
ATOM 2575 C C . LEU A 1 335 ? -3.644 -16.014 6.452 1.00 98.00 335 LEU A C 1
ATOM 2577 O O . LEU A 1 335 ? -3.252 -15.823 7.601 1.00 98.00 335 LEU A O 1
ATOM 2581 N N . LEU A 1 336 ? -4.800 -16.629 6.189 1.00 98.31 336 LEU A N 1
ATOM 2582 C CA . LEU A 1 336 ? -5.694 -17.122 7.240 1.00 98.31 336 LEU A CA 1
ATOM 2583 C C . LEU A 1 336 ? -5.012 -18.183 8.114 1.00 98.31 336 LEU A C 1
ATOM 2585 O O . LEU A 1 336 ? -5.191 -18.188 9.330 1.00 98.31 336 LEU A O 1
ATOM 2589 N N . ALA A 1 337 ? -4.173 -19.038 7.521 1.00 98.00 337 ALA A N 1
ATOM 2590 C CA . ALA A 1 337 ? -3.386 -20.020 8.259 1.00 98.00 337 ALA A CA 1
ATOM 2591 C C . ALA A 1 337 ? -2.360 -19.375 9.211 1.00 98.00 337 ALA A C 1
ATOM 2593 O O . ALA A 1 337 ? -2.146 -19.907 10.301 1.00 98.00 337 ALA A O 1
ATOM 2594 N N . LYS A 1 338 ? -1.767 -18.216 8.869 1.00 96.25 338 LYS A N 1
ATOM 2595 C CA . LYS A 1 338 ? -0.897 -17.462 9.801 1.00 96.25 338 LYS A CA 1
ATOM 2596 C C . LYS A 1 338 ? -1.659 -17.030 11.057 1.00 96.25 338 LYS A C 1
ATOM 2598 O O . LYS A 1 338 ? -1.090 -17.016 12.148 1.00 96.25 338 LYS A O 1
ATOM 2603 N N . ALA A 1 339 ? -2.950 -16.729 10.918 1.00 95.94 339 ALA A N 1
ATOM 2604 C CA . ALA A 1 339 ? -3.847 -16.360 12.010 1.00 95.94 339 ALA A CA 1
ATOM 2605 C C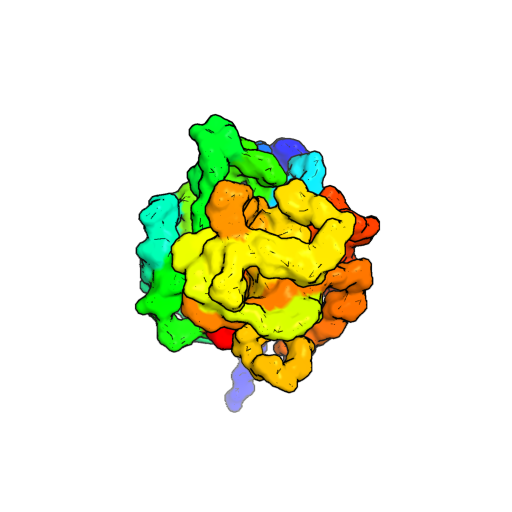 . ALA A 1 339 ? -4.574 -17.550 12.661 1.00 95.94 339 ALA A C 1
ATOM 2607 O O . ALA A 1 339 ? -5.502 -17.345 13.444 1.00 95.94 339 ALA A O 1
ATOM 2608 N N . ALA A 1 340 ? -4.160 -18.793 12.394 1.00 95.06 340 ALA A N 1
ATOM 2609 C CA . ALA A 1 340 ? -4.767 -19.963 13.019 1.00 95.06 340 ALA A CA 1
ATOM 2610 C C . ALA A 1 340 ? -4.698 -19.877 14.556 1.00 95.06 340 ALA A C 1
ATOM 2612 O O . ALA A 1 340 ? -3.640 -19.654 15.141 1.00 95.06 340 ALA A O 1
ATOM 2613 N N . GLY A 1 341 ? -5.847 -20.056 15.213 1.00 94.19 341 GLY A N 1
ATOM 2614 C CA . GLY A 1 341 ? -5.979 -19.934 16.670 1.00 94.19 341 GLY A CA 1
ATOM 2615 C C . GLY A 1 341 ? -6.201 -18.506 17.184 1.00 94.19 341 GLY A C 1
ATOM 2616 O O . GLY A 1 341 ? -6.493 -18.347 18.365 1.00 94.19 341 GLY A O 1
ATOM 2617 N N . ARG A 1 342 ? -6.133 -17.491 16.315 1.00 95.50 342 ARG A N 1
ATOM 2618 C CA . ARG A 1 342 ? -6.489 -16.097 16.609 1.00 95.50 342 ARG A CA 1
ATOM 2619 C C . ARG A 1 342 ? -7.849 -15.762 16.002 1.00 95.50 342 ARG A C 1
ATOM 2621 O O . ARG A 1 342 ? -8.237 -16.337 14.988 1.00 95.50 342 ARG A O 1
ATOM 2628 N N . LYS A 1 343 ? -8.588 -14.832 16.610 1.00 96.06 343 LYS A N 1
ATOM 2629 C CA . LYS A 1 343 ? -9.884 -14.370 16.085 1.00 96.06 343 LYS A CA 1
ATOM 2630 C C . LYS A 1 343 ? -9.650 -13.265 15.048 1.00 96.06 343 LYS A C 1
ATOM 2632 O O . LYS A 1 343 ? -9.175 -12.196 15.441 1.00 96.06 343 LYS A O 1
ATOM 2637 N N . PRO A 1 344 ? -9.985 -13.465 13.759 1.00 97.38 344 PRO A N 1
ATOM 2638 C CA . PRO A 1 344 ? -9.902 -12.404 12.761 1.00 97.38 344 PRO A CA 1
ATOM 2639 C C . PRO A 1 344 ? -10.840 -11.244 13.104 1.00 97.38 344 PRO A C 1
ATOM 2641 O O . PRO A 1 344 ? -11.984 -11.457 13.503 1.00 97.38 344 PRO A O 1
ATOM 2644 N N . LEU A 1 345 ? -10.351 -10.021 12.933 1.00 97.31 345 LEU A N 1
ATOM 2645 C CA . LEU A 1 345 ? -11.092 -8.787 13.181 1.00 97.31 345 LEU A CA 1
ATOM 2646 C C . LEU A 1 345 ? -11.380 -8.048 11.881 1.00 97.31 345 LEU A C 1
ATOM 2648 O O . LEU A 1 345 ? -12.503 -7.612 11.647 1.00 97.31 345 LEU A O 1
ATOM 2652 N N . LEU A 1 346 ? -10.366 -7.856 11.048 1.00 98.50 346 LEU A N 1
ATOM 2653 C CA . LEU A 1 346 ? -10.462 -6.975 9.893 1.00 98.50 346 LEU A CA 1
ATOM 2654 C C . LEU A 1 346 ? -9.465 -7.420 8.834 1.00 98.50 346 LEU A C 1
ATOM 2656 O O . LEU A 1 346 ? -8.300 -7.655 9.142 1.00 98.50 346 LEU A O 1
ATOM 2660 N N . ALA A 1 347 ? -9.916 -7.494 7.593 1.00 98.75 347 ALA A N 1
ATOM 2661 C CA . ALA A 1 347 ? -9.071 -7.619 6.425 1.00 98.75 347 ALA A CA 1
ATOM 2662 C C . ALA A 1 347 ? -8.997 -6.260 5.717 1.00 98.75 347 ALA A C 1
ATOM 2664 O O . ALA A 1 347 ? -10.026 -5.655 5.407 1.00 98.75 347 ALA A O 1
ATOM 2665 N N . PHE A 1 348 ? -7.778 -5.783 5.479 1.00 98.81 348 PHE A N 1
ATOM 2666 C CA . PHE A 1 348 ? -7.507 -4.546 4.757 1.00 98.81 348 PHE A CA 1
ATOM 2667 C C . PHE A 1 348 ? -6.686 -4.853 3.510 1.00 98.81 348 PHE A C 1
ATOM 2669 O O . PHE A 1 348 ? -5.605 -5.430 3.614 1.00 98.81 348 PHE A O 1
ATOM 2676 N N . TYR A 1 349 ? -7.195 -4.479 2.341 1.00 98.62 349 TYR A N 1
ATOM 2677 C CA . TYR A 1 349 ? -6.543 -4.757 1.070 1.00 98.62 349 TYR A CA 1
ATOM 2678 C C . TYR A 1 349 ? -6.064 -3.486 0.379 1.00 98.62 349 TYR A C 1
ATOM 2680 O O . TYR A 1 349 ? -6.835 -2.567 0.119 1.00 98.62 349 TYR A O 1
ATOM 2688 N N . ILE A 1 350 ? -4.774 -3.441 0.088 1.00 98.56 350 ILE A N 1
ATOM 2689 C CA . ILE A 1 350 ? -4.142 -2.369 -0.668 1.00 98.56 350 ILE A CA 1
ATOM 2690 C C . ILE A 1 350 ? -3.984 -2.904 -2.089 1.00 98.56 350 ILE A C 1
ATOM 2692 O O . ILE A 1 350 ? -3.242 -3.866 -2.292 1.00 98.56 350 ILE A O 1
ATOM 2696 N N . ASP A 1 351 ? -4.739 -2.351 -3.033 1.00 96.81 351 ASP A N 1
ATOM 2697 C CA . ASP A 1 351 ? -4.815 -2.833 -4.408 1.00 96.81 351 ASP A CA 1
ATOM 2698 C C . ASP A 1 351 ? -4.263 -1.786 -5.375 1.00 96.81 351 ASP A C 1
ATOM 2700 O O . ASP A 1 351 ? -4.793 -0.678 -5.453 1.00 96.81 351 ASP A O 1
ATOM 2704 N N . CYS A 1 352 ? -3.220 -2.120 -6.133 1.00 95.62 352 CYS A N 1
ATOM 2705 C CA . CYS A 1 352 ? -2.696 -1.211 -7.145 1.00 95.62 352 CYS A CA 1
ATOM 2706 C C . CYS A 1 352 ? -3.798 -0.787 -8.119 1.00 95.62 352 CYS A C 1
ATOM 2708 O O . CYS A 1 352 ? -4.470 -1.624 -8.724 1.00 95.62 352 CYS A O 1
ATOM 2710 N N . LEU A 1 353 ? -3.935 0.520 -8.344 1.00 93.62 353 LEU A N 1
ATOM 2711 C CA . LEU A 1 353 ? -4.905 1.095 -9.270 1.00 93.62 353 LEU A CA 1
ATOM 2712 C C . LEU A 1 353 ? -4.835 0.446 -10.655 1.00 93.62 353 LEU A C 1
ATOM 2714 O O . LEU A 1 353 ? -5.872 0.193 -11.257 1.00 93.62 353 LEU A O 1
ATOM 2718 N N . GLY A 1 354 ? -3.636 0.108 -11.138 1.00 89.94 354 GLY A N 1
ATOM 2719 C CA . GLY A 1 354 ? -3.449 -0.549 -12.435 1.00 89.94 354 GLY A CA 1
ATOM 2720 C C 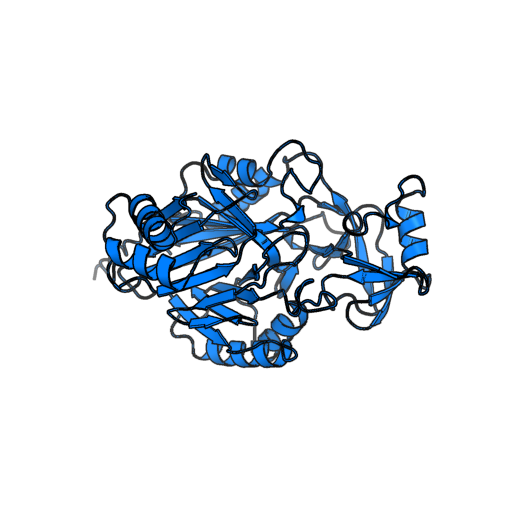. GLY A 1 354 ? -4.130 -1.919 -12.569 1.00 89.94 354 GLY A C 1
ATOM 2721 O O . GLY A 1 354 ? -4.291 -2.406 -13.686 1.00 89.94 354 GLY A O 1
ATOM 2722 N N . ARG A 1 355 ? -4.551 -2.542 -11.460 1.00 90.31 355 ARG A N 1
ATOM 2723 C CA . ARG A 1 355 ? -5.147 -3.887 -11.434 1.00 90.31 355 ARG A CA 1
ATOM 2724 C C . ARG A 1 355 ? -6.666 -3.895 -11.563 1.00 90.31 355 ARG A C 1
ATOM 2726 O O . ARG A 1 355 ? -7.214 -4.922 -11.965 1.00 90.31 355 ARG A O 1
ATOM 2733 N N . VAL A 1 356 ? -7.343 -2.776 -11.300 1.00 89.50 356 VAL A N 1
ATOM 2734 C CA . VAL A 1 356 ? -8.805 -2.706 -11.462 1.00 89.50 356 VAL A CA 1
ATOM 2735 C C . VAL A 1 356 ? -9.194 -2.978 -12.916 1.00 89.50 356 VAL A C 1
ATOM 2737 O O . VAL A 1 356 ? -8.444 -2.642 -13.840 1.00 89.50 356 VAL A O 1
ATOM 2740 N N . SER A 1 357 ? -10.370 -3.567 -13.137 1.00 85.38 357 SER A N 1
ATOM 2741 C CA . SER A 1 357 ? -10.809 -4.036 -14.467 1.00 85.38 357 SER A CA 1
ATOM 2742 C C . SER A 1 357 ? -10.746 -2.943 -15.542 1.00 85.38 357 SER A C 1
ATOM 2744 O O . SER A 1 357 ? -10.334 -3.185 -16.679 1.00 85.38 357 SER A O 1
ATOM 2746 N N . GLY A 1 358 ? -11.071 -1.704 -15.155 1.00 82.31 358 GLY A N 1
ATOM 2747 C CA . GLY A 1 358 ? -11.032 -0.532 -16.029 1.00 82.31 358 GLY A CA 1
ATOM 2748 C C . GLY A 1 358 ? -9.645 -0.177 -16.579 1.00 82.31 358 GLY A C 1
ATOM 2749 O O . GLY A 1 358 ? -9.576 0.513 -17.595 1.00 82.31 358 GLY A O 1
ATOM 2750 N N . PHE A 1 359 ? -8.560 -0.647 -15.952 1.00 81.06 359 PHE A N 1
ATOM 2751 C CA . PHE A 1 359 ? -7.178 -0.339 -16.348 1.00 81.06 359 PHE A CA 1
ATOM 2752 C C . PHE A 1 359 ? -6.353 -1.576 -16.713 1.00 81.06 359 PHE A C 1
ATOM 2754 O O . PHE A 1 359 ? -5.497 -1.490 -17.592 1.00 81.06 359 PHE A O 1
ATOM 2761 N N . SER A 1 360 ? -6.629 -2.732 -16.107 1.00 80.81 360 SER A N 1
ATOM 2762 C CA . SER A 1 360 ? -5.893 -3.973 -16.380 1.00 80.81 360 SER A CA 1
ATOM 2763 C C . SER A 1 360 ? -6.323 -4.671 -17.673 1.00 80.81 360 SER A C 1
ATOM 2765 O O . SER A 1 360 ? -5.601 -5.530 -18.182 1.00 80.81 360 SER A O 1
ATOM 2767 N N . GLY A 1 361 ? -7.502 -4.329 -18.208 1.00 78.25 361 GLY A N 1
ATOM 2768 C CA . GLY A 1 361 ? -8.100 -5.005 -19.362 1.00 78.25 361 GLY A CA 1
ATOM 2769 C C . GLY A 1 361 ? -8.706 -6.373 -19.030 1.00 78.25 361 GLY A C 1
ATOM 2770 O O . GLY A 1 361 ? -9.110 -7.099 -19.942 1.00 78.25 361 GLY A O 1
ATOM 2771 N N . LEU A 1 362 ? -8.775 -6.734 -17.745 1.00 84.38 362 LEU A N 1
ATOM 2772 C CA . LEU A 1 362 ? -9.450 -7.939 -17.274 1.00 84.38 362 LEU A CA 1
ATOM 2773 C C . LEU A 1 362 ? -10.957 -7.680 -17.111 1.00 84.38 362 LEU A C 1
ATOM 2775 O O . LEU A 1 362 ? -11.355 -6.572 -16.764 1.00 84.38 362 LEU A O 1
ATOM 2779 N N . PRO A 1 363 ? -11.819 -8.683 -17.359 1.00 81.94 363 PRO A N 1
ATOM 2780 C CA . PRO A 1 363 ? -13.272 -8.502 -17.316 1.00 81.94 363 PRO A CA 1
ATOM 2781 C C . PRO A 1 363 ? -13.847 -8.439 -15.894 1.00 81.94 363 PRO A C 1
ATOM 2783 O O . PRO A 1 363 ? -15.005 -8.068 -15.717 1.00 81.94 363 PRO A O 1
ATOM 2786 N N . GLU A 1 364 ? -13.068 -8.848 -14.896 1.00 86.88 364 GLU A N 1
ATOM 2787 C CA . GLU A 1 364 ? -13.494 -9.015 -13.512 1.00 86.88 364 GLU A CA 1
ATOM 2788 C C . GLU A 1 364 ? -12.507 -8.328 -12.562 1.00 86.88 364 GLU A C 1
ATOM 2790 O O . GLU A 1 364 ? -11.347 -8.096 -12.901 1.00 86.88 364 GLU A O 1
ATOM 2795 N N . GLU A 1 365 ? -12.984 -8.008 -11.362 1.00 91.06 365 GLU A N 1
ATOM 2796 C CA . GLU A 1 365 ? -12.211 -7.322 -10.329 1.00 91.06 365 GLU A CA 1
ATOM 2797 C C . GLU A 1 365 ? -11.545 -8.333 -9.397 1.00 91.06 365 GLU A C 1
ATOM 2799 O O . GLU A 1 365 ? -12.216 -9.075 -8.676 1.00 91.06 365 GLU A O 1
ATOM 2804 N N . GLU A 1 366 ? -10.215 -8.326 -9.351 1.00 91.94 366 GLU A N 1
ATOM 2805 C CA . GLU A 1 366 ? -9.436 -9.215 -8.479 1.00 91.94 366 GLU A CA 1
ATOM 2806 C C . GLU A 1 366 ? -9.775 -9.037 -7.002 1.00 91.94 366 GLU A C 1
ATOM 2808 O O . GLU A 1 366 ? -9.828 -9.998 -6.233 1.00 91.94 366 GLU A O 1
ATOM 2813 N N . SER A 1 367 ? -10.032 -7.795 -6.600 1.00 94.38 367 SER A N 1
ATOM 2814 C CA . SER A 1 367 ? -10.421 -7.454 -5.237 1.00 94.38 367 SER A CA 1
ATOM 2815 C C . SER A 1 367 ? -11.731 -8.118 -4.799 1.00 94.38 367 SER A C 1
ATOM 2817 O O . SER A 1 367 ? -11.887 -8.431 -3.616 1.00 94.38 367 SER A O 1
ATOM 2819 N N . LEU A 1 368 ? -12.655 -8.395 -5.727 1.00 94.00 368 LEU A N 1
ATOM 2820 C CA . LEU A 1 368 ? -13.889 -9.122 -5.420 1.00 94.00 368 LEU A CA 1
ATOM 2821 C C . LEU A 1 368 ? -13.625 -10.613 -5.184 1.00 94.00 368 LEU A C 1
ATOM 2823 O O . LEU A 1 368 ? -14.274 -11.215 -4.327 1.00 94.00 368 LEU A O 1
ATOM 2827 N N . GLU A 1 369 ? -12.646 -11.203 -5.872 1.00 94.88 369 GLU A N 1
ATOM 2828 C CA . GLU A 1 369 ? -12.200 -12.566 -5.572 1.00 94.88 369 GLU A CA 1
ATOM 2829 C C . GLU A 1 369 ? -11.506 -12.647 -4.210 1.00 94.88 369 GLU A C 1
ATOM 2831 O O . GLU A 1 369 ? -11.768 -13.577 -3.448 1.00 94.88 369 GLU A O 1
ATOM 2836 N N . VAL A 1 370 ? -10.689 -11.652 -3.845 1.00 96.88 370 VAL A N 1
ATOM 2837 C CA . VAL A 1 370 ? -10.117 -11.562 -2.490 1.00 96.88 370 VAL A CA 1
ATOM 2838 C C . VAL A 1 370 ? -11.232 -11.540 -1.438 1.00 96.88 370 VAL A C 1
ATOM 2840 O O . VAL A 1 370 ? -11.213 -12.347 -0.506 1.00 96.88 370 VAL A O 1
ATOM 2843 N N . ALA A 1 371 ? -12.239 -10.677 -1.615 1.00 96.81 371 ALA A N 1
ATOM 2844 C CA . ALA A 1 371 ? -13.391 -10.589 -0.717 1.00 96.81 371 ALA A CA 1
ATOM 2845 C C . ALA A 1 371 ? -14.141 -11.927 -0.601 1.00 96.81 371 ALA A C 1
ATOM 2847 O O . ALA A 1 371 ? -14.472 -12.362 0.503 1.00 96.81 371 ALA A O 1
ATOM 2848 N N . ARG A 1 372 ? -14.354 -12.621 -1.728 1.00 96.12 372 ARG A N 1
ATOM 2849 C CA . ARG A 1 372 ? -15.022 -13.931 -1.775 1.00 96.12 372 ARG A CA 1
ATOM 2850 C C . ARG A 1 372 ? -14.327 -14.961 -0.882 1.00 96.12 372 ARG A C 1
ATOM 2852 O O . ARG A 1 372 ? -15.003 -15.674 -0.143 1.00 96.12 372 ARG A O 1
ATOM 2859 N N . TRP A 1 373 ? -12.997 -15.047 -0.942 1.00 97.44 373 TRP A N 1
ATOM 2860 C CA . TRP A 1 373 ? -12.224 -16.036 -0.177 1.00 97.44 373 TRP A CA 1
ATOM 2861 C C . TRP A 1 373 ? -12.027 -15.666 1.297 1.00 97.44 373 TRP A C 1
ATOM 2863 O O . TRP A 1 373 ? -11.755 -16.550 2.108 1.00 97.44 373 TRP A O 1
ATOM 2873 N N . LEU A 1 374 ? -12.210 -14.396 1.666 1.00 97.69 374 LEU A N 1
ATOM 2874 C CA . LEU A 1 374 ? -12.217 -13.951 3.064 1.00 97.69 374 LEU A CA 1
ATOM 2875 C C . LEU A 1 374 ? -13.494 -14.347 3.824 1.00 97.69 374 LEU A C 1
ATOM 2877 O O . LEU A 1 374 ? -13.480 -14.383 5.056 1.00 97.69 374 LEU A O 1
ATOM 2881 N N . GLY A 1 375 ? -14.589 -14.651 3.118 1.00 96.06 375 GLY A N 1
ATOM 2882 C CA . GLY A 1 375 ? -15.874 -14.984 3.733 1.00 96.06 375 GLY A CA 1
ATOM 2883 C C . GLY A 1 375 ? -16.435 -13.817 4.550 1.00 96.06 375 GLY A C 1
ATOM 2884 O O . GLY A 1 375 ? -16.443 -12.681 4.089 1.00 96.06 375 GLY A O 1
ATOM 2885 N N . ASP A 1 376 ? -16.880 -14.085 5.778 1.00 95.44 376 ASP A N 1
ATOM 2886 C CA . ASP A 1 376 ? -17.579 -13.100 6.620 1.00 95.44 376 ASP A CA 1
ATOM 2887 C C . ASP A 1 376 ? -16.648 -12.147 7.397 1.00 95.44 376 ASP A C 1
ATOM 2889 O O . ASP A 1 376 ? -17.118 -11.322 8.185 1.00 95.44 376 ASP A O 1
ATOM 2893 N N . ILE A 1 377 ? -15.326 -12.248 7.218 1.00 97.75 377 ILE A N 1
ATOM 2894 C CA . ILE A 1 377 ? -14.378 -11.335 7.870 1.00 97.75 377 ILE A CA 1
ATOM 2895 C C . ILE A 1 377 ? -14.672 -9.904 7.384 1.00 97.75 377 ILE A C 1
ATOM 2897 O O . ILE A 1 377 ? -14.740 -9.695 6.167 1.00 97.75 377 ILE A O 1
ATOM 2901 N N . PRO A 1 378 ? -14.825 -8.908 8.286 1.00 97.56 378 PRO A N 1
ATOM 2902 C CA . PRO A 1 378 ? -14.971 -7.514 7.886 1.00 97.56 378 PRO A CA 1
ATOM 2903 C C . PRO A 1 378 ? -13.851 -7.118 6.928 1.00 97.56 378 PRO A C 1
ATOM 2905 O O . PRO A 1 378 ? -12.677 -7.298 7.241 1.00 97.56 378 PRO A O 1
ATOM 2908 N N . PHE A 1 379 ? -14.216 -6.602 5.759 1.00 98.31 379 PHE A N 1
ATOM 2909 C CA . PHE A 1 379 ? -13.280 -6.375 4.666 1.00 98.31 379 PHE A CA 1
ATOM 2910 C C . PHE A 1 379 ? -13.485 -5.007 4.037 1.00 98.31 379 PHE A C 1
ATOM 2912 O O . PHE A 1 379 ? -14.611 -4.619 3.712 1.00 98.31 379 PHE A O 1
ATOM 2919 N N . PHE A 1 380 ? -12.382 -4.311 3.808 1.00 97.88 380 PHE A N 1
ATOM 2920 C CA . PHE A 1 380 ? -12.336 -3.194 2.884 1.00 97.88 380 PHE A CA 1
ATOM 2921 C C . PHE A 1 380 ? -10.980 -3.156 2.186 1.00 97.88 380 PHE A C 1
ATOM 2923 O O . PHE A 1 380 ? -9.975 -3.631 2.715 1.00 97.88 380 PHE A O 1
ATOM 2930 N N . GLY A 1 381 ? -10.953 -2.562 1.007 1.00 97.88 381 GLY A N 1
ATOM 2931 C CA . GLY A 1 381 ? -9.733 -2.267 0.290 1.00 97.88 381 GLY A CA 1
ATOM 2932 C C . GLY A 1 381 ? -9.778 -0.905 -0.374 1.00 97.88 381 GLY A C 1
ATOM 2933 O O . GLY A 1 381 ? -10.842 -0.291 -0.493 1.00 97.88 381 GLY A O 1
ATOM 2934 N N . ILE A 1 382 ? -8.601 -0.439 -0.761 1.00 97.81 382 ILE A N 1
ATOM 2935 C CA . ILE A 1 382 ? -8.367 0.863 -1.378 1.00 97.81 382 ILE A CA 1
ATOM 2936 C C . ILE A 1 382 ? -7.496 0.706 -2.611 1.00 97.81 382 ILE A C 1
ATOM 2938 O O . ILE A 1 382 ? -6.760 -0.273 -2.729 1.00 97.81 382 ILE A O 1
ATOM 2942 N N . MET A 1 383 ? -7.562 1.705 -3.485 1.00 96.75 383 MET A N 1
ATOM 2943 C CA . MET A 1 383 ? -6.812 1.732 -4.732 1.00 96.75 383 MET A CA 1
ATOM 2944 C C . MET A 1 383 ? -5.599 2.649 -4.562 1.00 96.75 383 MET A C 1
ATOM 2946 O O . MET A 1 383 ? -5.755 3.847 -4.288 1.00 96.75 383 MET A O 1
ATOM 2950 N N . SER A 1 384 ? -4.402 2.082 -4.675 1.00 95.94 384 SER A N 1
ATOM 2951 C CA . SER A 1 384 ? -3.112 2.733 -4.416 1.00 95.94 384 SER A CA 1
ATOM 2952 C C . SER A 1 384 ? -2.318 2.994 -5.692 1.00 95.94 384 SER A C 1
ATOM 2954 O O . SER A 1 384 ? -2.575 2.399 -6.736 1.00 95.94 384 SER A O 1
ATOM 2956 N N . GLY A 1 385 ? -1.347 3.906 -5.611 1.00 94.94 385 GLY A N 1
ATOM 2957 C CA . GLY A 1 385 ? -0.352 4.096 -6.671 1.00 94.94 385 GLY A CA 1
ATOM 2958 C C . GLY A 1 385 ? 0.898 3.245 -6.469 1.00 94.94 385 GLY A C 1
ATOM 2959 O O . GLY A 1 385 ? 1.519 2.839 -7.443 1.00 94.94 385 GLY A O 1
ATOM 2960 N N . VAL A 1 386 ? 1.240 2.976 -5.207 1.00 96.88 386 VAL A N 1
ATOM 2961 C CA . VAL A 1 386 ? 2.368 2.136 -4.794 1.00 96.88 386 VAL A CA 1
ATOM 2962 C C . VAL A 1 386 ? 1.951 1.344 -3.563 1.00 96.88 386 VAL A C 1
ATOM 2964 O O . VAL A 1 386 ? 1.280 1.871 -2.668 1.00 96.88 386 VAL A O 1
ATOM 2967 N N . GLU A 1 387 ? 2.392 0.098 -3.488 1.00 98.19 387 GLU A N 1
ATOM 2968 C CA . GLU A 1 387 ? 2.227 -0.761 -2.329 1.00 98.19 387 GLU A CA 1
ATOM 2969 C C . GLU A 1 387 ? 3.559 -0.915 -1.597 1.00 98.19 387 GLU A C 1
ATOM 2971 O O . GLU A 1 387 ? 4.635 -0.856 -2.185 1.00 98.19 387 GLU A O 1
ATOM 2976 N N . ILE A 1 388 ? 3.511 -1.139 -0.289 1.00 98.50 388 ILE A N 1
ATOM 2977 C CA . ILE A 1 388 ? 4.694 -1.506 0.493 1.00 98.50 388 ILE A CA 1
ATOM 2978 C C . ILE A 1 388 ? 4.370 -2.797 1.224 1.00 98.50 388 ILE A C 1
ATOM 2980 O O . ILE A 1 388 ? 3.301 -2.900 1.821 1.00 98.50 388 ILE A O 1
ATOM 2984 N N . ALA A 1 389 ? 5.280 -3.768 1.191 1.00 98.12 389 ALA A N 1
ATOM 2985 C CA . ALA A 1 389 ? 5.221 -4.965 2.027 1.00 98.12 389 ALA A CA 1
ATOM 2986 C C . ALA A 1 389 ? 6.605 -5.610 2.180 1.00 98.12 389 ALA A C 1
ATOM 2988 O O . ALA A 1 389 ? 7.540 -5.277 1.450 1.00 98.12 389 ALA A O 1
ATOM 2989 N N . ASN A 1 390 ? 6.749 -6.537 3.132 1.00 96.75 390 ASN A N 1
ATOM 2990 C CA . ASN A 1 390 ? 7.958 -7.356 3.231 1.00 96.75 390 ASN A CA 1
ATOM 2991 C C . ASN A 1 390 ? 8.050 -8.340 2.056 1.00 96.75 390 ASN A C 1
ATOM 2993 O O . ASN A 1 390 ? 7.175 -9.188 1.890 1.00 96.75 390 ASN A O 1
ATOM 2997 N N . VAL A 1 391 ? 9.143 -8.251 1.301 1.00 95.81 391 VAL A N 1
ATOM 2998 C CA . VAL A 1 391 ? 9.596 -9.245 0.323 1.00 95.81 391 VAL A CA 1
ATOM 2999 C C . VAL A 1 391 ? 10.802 -9.946 0.940 1.00 95.81 391 VAL A C 1
ATOM 3001 O O . VAL A 1 391 ? 11.843 -9.322 1.177 1.00 95.81 391 VAL A O 1
ATOM 3004 N N . GLY A 1 392 ? 10.647 -11.223 1.284 1.00 89.31 392 GLY A N 1
ATOM 3005 C CA . GLY A 1 392 ? 11.567 -11.890 2.207 1.00 89.31 392 GLY A CA 1
ATOM 3006 C C . GLY A 1 392 ? 11.637 -11.160 3.558 1.00 89.31 392 GLY A C 1
ATOM 3007 O O . GLY A 1 392 ? 10.616 -10.917 4.200 1.00 89.31 392 GLY A O 1
ATOM 3008 N N . GLU A 1 393 ? 12.842 -10.793 3.996 1.00 88.25 393 GLU A N 1
ATOM 3009 C CA . GLU A 1 393 ? 13.068 -10.109 5.281 1.00 88.25 393 GLU A CA 1
ATOM 3010 C C . GLU A 1 393 ? 13.030 -8.574 5.187 1.00 88.25 393 GLU A C 1
ATOM 3012 O O . GLU A 1 393 ? 13.151 -7.898 6.208 1.00 88.25 393 GLU A O 1
ATOM 3017 N N . ALA A 1 394 ? 12.864 -7.999 3.989 1.00 93.88 394 ALA A N 1
ATOM 3018 C CA . ALA A 1 394 ? 12.962 -6.557 3.775 1.00 93.88 394 ALA A CA 1
ATOM 3019 C C . ALA A 1 394 ? 11.657 -5.940 3.279 1.00 93.88 394 ALA A C 1
ATOM 3021 O O . ALA A 1 394 ? 11.044 -6.451 2.345 1.00 93.88 394 ALA A O 1
ATOM 3022 N N . ALA A 1 395 ? 11.244 -4.815 3.868 1.00 96.56 395 ALA A N 1
ATOM 3023 C CA . ALA A 1 395 ? 10.164 -4.019 3.295 1.00 96.56 395 ALA A CA 1
ATOM 3024 C C . ALA A 1 395 ? 10.628 -3.406 1.969 1.00 96.56 395 ALA A C 1
ATOM 3026 O O . ALA A 1 395 ? 11.715 -2.830 1.889 1.00 96.56 395 ALA A O 1
ATOM 3027 N N . LYS A 1 396 ? 9.803 -3.533 0.932 1.00 97.31 396 LYS A N 1
ATOM 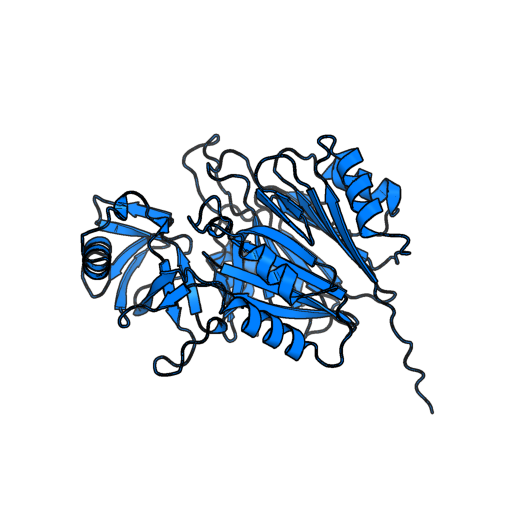3028 C CA . LYS A 1 396 ? 10.053 -2.962 -0.390 1.00 97.31 396 LYS A CA 1
ATOM 3029 C C . LYS A 1 396 ? 8.814 -2.237 -0.884 1.00 97.31 396 LYS A C 1
ATOM 3031 O O . LYS A 1 396 ? 7.693 -2.636 -0.573 1.00 97.31 396 LYS A O 1
ATOM 3036 N N . ALA A 1 397 ? 9.047 -1.202 -1.683 1.00 97.19 397 ALA A N 1
ATOM 3037 C CA . ALA A 1 397 ? 8.043 -0.679 -2.590 1.00 97.19 397 ALA A CA 1
ATOM 3038 C C . ALA A 1 397 ? 7.682 -1.770 -3.603 1.00 97.19 397 ALA A C 1
ATOM 3040 O O . ALA A 1 397 ? 8.531 -2.591 -3.971 1.00 97.19 397 ALA A O 1
ATOM 3041 N N . LEU A 1 398 ? 6.431 -1.803 -4.023 1.00 97.19 398 LEU A N 1
ATOM 3042 C CA . LEU A 1 398 ? 5.844 -2.793 -4.905 1.00 97.19 398 LEU A CA 1
ATOM 3043 C C . LEU A 1 398 ? 4.905 -2.056 -5.853 1.00 97.19 398 LEU A C 1
ATOM 3045 O O . LEU A 1 398 ? 4.096 -1.245 -5.411 1.00 97.19 398 LEU A O 1
ATOM 3049 N N . ASP A 1 399 ? 5.010 -2.379 -7.136 1.00 94.31 399 ASP A N 1
ATOM 3050 C CA . ASP A 1 399 ? 4.099 -1.884 -8.160 1.00 94.31 399 ASP A CA 1
ATOM 3051 C C . ASP A 1 399 ? 3.290 -3.049 -8.711 1.00 94.31 399 ASP A C 1
ATOM 3053 O O . ASP A 1 399 ? 3.743 -4.200 -8.694 1.00 94.31 399 ASP A O 1
ATOM 3057 N N . TRP A 1 400 ? 2.114 -2.771 -9.269 1.00 91.94 400 TRP A N 1
ATOM 3058 C CA . TRP A 1 400 ? 1.274 -3.808 -9.870 1.00 91.94 400 TRP A CA 1
ATOM 3059 C C . TRP A 1 400 ? 0.962 -4.947 -8.884 1.00 91.94 400 TRP A C 1
ATOM 3061 O O . TRP A 1 400 ? 0.986 -6.127 -9.236 1.00 91.94 400 TRP A O 1
ATOM 3071 N N . THR A 1 401 ? 0.731 -4.594 -7.616 1.00 95.38 401 THR A N 1
ATOM 3072 C CA . THR A 1 401 ? 0.675 -5.547 -6.510 1.00 95.38 401 THR A CA 1
ATOM 3073 C C . THR A 1 401 ? -0.567 -5.364 -5.645 1.00 95.38 401 THR A C 1
ATOM 3075 O O . THR A 1 401 ? -1.175 -4.300 -5.581 1.00 95.38 401 THR A O 1
ATOM 3078 N N . GLY A 1 402 ? -0.969 -6.447 -4.986 1.00 97.06 402 GLY A N 1
ATOM 3079 C CA . GLY A 1 402 ? -1.951 -6.448 -3.914 1.00 97.06 402 GLY A CA 1
ATOM 3080 C C . GLY A 1 402 ? -1.307 -6.838 -2.609 1.00 97.06 402 GLY A C 1
ATOM 3081 O O . GLY A 1 402 ? -0.633 -7.865 -2.545 1.00 97.06 402 GLY A O 1
ATOM 3082 N N . VAL A 1 403 ? -1.562 -6.070 -1.558 1.00 98.50 403 VAL A N 1
ATOM 3083 C CA . VAL A 1 403 ? -1.129 -6.404 -0.201 1.00 98.50 403 VAL A CA 1
ATOM 3084 C C . VAL A 1 403 ? -2.363 -6.576 0.663 1.00 98.50 403 VAL A C 1
ATOM 3086 O O . VAL A 1 403 ? -3.090 -5.623 0.942 1.00 98.50 403 VAL A O 1
ATOM 3089 N N . LEU A 1 404 ? -2.614 -7.812 1.086 1.00 98.69 404 LEU A N 1
ATOM 3090 C CA . LEU A 1 404 ? -3.705 -8.129 1.995 1.00 98.69 404 LEU A CA 1
ATOM 3091 C C . LEU A 1 404 ? -3.169 -8.217 3.419 1.00 98.69 404 LEU A C 1
ATOM 3093 O O . LEU A 1 404 ? -2.311 -9.045 3.723 1.00 98.69 404 LEU A O 1
ATOM 3097 N N . CYS A 1 405 ? -3.703 -7.365 4.284 1.00 98.75 405 CYS A N 1
ATOM 3098 C CA . CYS A 1 405 ? -3.424 -7.328 5.709 1.00 98.75 405 CYS A CA 1
ATOM 3099 C C . CYS A 1 405 ? -4.584 -7.976 6.470 1.00 98.75 405 CYS A C 1
ATOM 3101 O O . CYS A 1 405 ? -5.747 -7.676 6.196 1.00 98.75 405 CYS A O 1
ATOM 3103 N N . LEU A 1 406 ? -4.279 -8.817 7.455 1.00 98.75 406 LEU A N 1
ATOM 3104 C CA . LEU A 1 406 ? -5.255 -9.410 8.362 1.00 98.75 406 LEU A CA 1
ATOM 3105 C C . LEU A 1 406 ? -4.943 -9.003 9.798 1.00 98.75 406 LEU A C 1
ATOM 3107 O O . LEU A 1 406 ? -3.897 -9.357 10.339 1.00 98.75 406 LEU A O 1
ATOM 3111 N N . PHE A 1 407 ? -5.879 -8.295 10.418 1.00 98.62 407 PHE A N 1
ATOM 3112 C CA . PHE A 1 407 ? -5.851 -7.969 11.836 1.00 98.62 407 PHE A CA 1
ATOM 3113 C C . PHE A 1 407 ? -6.603 -9.032 12.625 1.00 98.62 407 PHE A C 1
ATOM 3115 O O . PHE A 1 407 ? -7.718 -9.408 12.255 1.00 98.62 407 PHE A O 1
ATOM 3122 N N . SER A 1 408 ? -6.035 -9.485 13.737 1.00 97.88 408 SER A N 1
ATOM 3123 C CA . SER A 1 408 ? -6.663 -10.463 14.626 1.00 97.88 408 SER A CA 1
ATOM 3124 C C . SER A 1 408 ? -6.381 -10.156 16.096 1.00 97.88 408 SER A C 1
ATOM 3126 O O . SER A 1 408 ? -5.360 -9.544 16.412 1.00 97.88 408 SER A O 1
ATOM 3128 N N . GLU A 1 409 ? -7.226 -10.651 16.997 1.00 95.06 409 GLU A N 1
ATOM 3129 C CA . GLU A 1 409 ? -6.921 -10.674 18.436 1.00 95.06 409 GLU A CA 1
ATOM 3130 C C . GLU A 1 409 ? -5.723 -11.598 18.697 1.00 95.06 409 GLU A C 1
ATOM 3132 O O . GLU A 1 409 ? -5.671 -12.699 18.141 1.00 95.06 409 GLU A O 1
ATOM 3137 N N . ALA A 1 410 ? -4.737 -11.104 19.451 1.00 83.69 410 ALA A N 1
ATOM 3138 C CA . ALA A 1 410 ? -3.450 -11.759 19.691 1.00 83.69 410 ALA A CA 1
ATOM 3139 C C . ALA A 1 410 ? -3.508 -12.919 20.689 1.00 83.69 410 ALA A C 1
ATOM 3141 O O . ALA A 1 410 ? -4.317 -12.856 21.643 1.00 83.69 410 ALA A O 1
#

Foldseek 3Di:
DDPPPPPKDKAKFKAKDQDLAQLCRLLRQQCRGCVPPAADLQKEWEKEWAQSHDVLSSPNSVCVRHPLSYWYWYKYFQWKDFAVDTDNDHTMIMTMMMGIPDHFKDKDKDAACQVPLLVQLLVVLVVVVVDPADPQWEKEKEFAQWNAAVQRHPTDTDANVSSQNSNVVSDPFHHFYKYFHHAHDPRSHGGMWTDTGSDIHGNMMMMMTGHDQKDKDKFKDLQKDFDDAKWFQADDDFQKRQDINNHGPLVVVCVRVPVPDPCLVPQQQWKKWQAQDDRPDDDDRLRIAIKGFPHADPVSSITGIRGGPRHGGGIITTIHHNLDLPVLLVRLVVRVVVCVPWAWHEKEKEAEQCQQCVRVVHPDHSVNVNNVNNPPHGYMYGYGNWMWGRRDRGIDIHHSMMMMMIMTGD

Organism: NCBI:txid1220578

Secondary structure (DSSP, 8-state):
---------EEEEEEEE--SSHHHHHHHHHHHHHTT----SEEEEEEEE-TTS-HHHHHHHHHHHH-S-EEEEEEE-S-EEETTEEE-SS--EEEEEEEESS--EEEEEES--TT-HHHHHHHHHHHHHT-SS-TT-EEEEEEE-EEE-TTTSS-EE--HHHHHHHHHTT-SSPPSEEEEEE---TT--SPP-EEETTEEETT-EEEEEE-SSEEEEEEEE--EEEEEEEEEEEEEETTEEEEETTEEHHHHHHHHTTT-S-GGG-GGG-EEEEE-S-TTS---GGGEEEEEEEEEETTTTEEEESSS---TT-EEEEEEE-SS-TTHHHHHHHHHHHTTTS-EEEEEEEEEGGGSHHHH--SS-HHHHHHHHHTTS-EEEEEESEEEEEETTEEEEESS-EEEEEEEE-

pLDDT: mean 93.46, std 8.48, range [34.53, 98.81]